Protein AF-A0A1C5UHK0-F1 (afdb_monomer_lite)

Foldseek 3Di:
DVVVVVVVVVVVVVVVVVVVPPDDDDDDDDDDDDDDDDDDDDPVVVVVVVVVVVVVVVVVVVVVVVVVVVVVVVVPVVPDDDDDDDDDDDDDDDDDDDDDDDDDDDDDDDDDDDDDDDDDDDDDDDDDDDDDDDDDDDDDDDDDDDDDDDDDDDDDDDDDDDDDDDDDDDDDDDDDDDDDDDDDDDDDDPPPPPPDPDPPADDWDWFWAWAADPVQWTKTKTKTFWAKDLAGAAAEAEEEELEELAQQQQAALASHPDNQQLHGLLLLLLLQVVLLLVLQVPRPNYDYWYWYKYAFFDAPPDFLPRIDTLDATGRPVVFGQFLDNDDRPPPQDPRPHSSSDHRHHHAQLLSSLQVSLCRCVDPSNDPSHAYAYEYEDAFDFAWYADPVRGIAGLRQFQAGADPVGDGDPRNNRLVSNLVSLLVRERHQEYAYAHRHDDCNGSVQVSQLSSQVNNCVRYPNRDADDSSTHQYYSGSVSSNVVSVVVSCVVSIKFWFFKKWKFAFDPFKAFQFPVRDRDPDFVRFDKDKWKAAQVGHTDDQDPPWDWTADPVRSMTMTTHDGPDTGDHRMMIMMITMMHGDLVQVVVCVVVVNAADDAFDAPNYPQHRHGAAWRTDPPGTWIWIDTRPPDIDIDHHTTYHRHGDPCPDPDPPDDDPDDDDDDDDPPPPDDPSRVVVVVVVVVVVVVVVPDD

Structure (mmCIF, N/CA/C/O backbone):
data_AF-A0A1C5UHK0-F1
#
_entry.id   AF-A0A1C5UHK0-F1
#
loop_
_atom_site.group_PDB
_atom_site.id
_atom_site.type_symbol
_atom_site.label_atom_id
_atom_site.label_alt_id
_atom_site.label_comp_id
_atom_site.label_asym_id
_atom_site.label_entity_id
_atom_site.label_seq_id
_atom_site.pdbx_PDB_ins_code
_atom_site.Cartn_x
_atom_site.Cartn_y
_atom_site.Cartn_z
_atom_site.occupancy
_atom_site.B_iso_or_equiv
_atom_site.auth_seq_id
_atom_site.auth_comp_id
_atom_site.auth_asym_id
_atom_site.auth_atom_id
_atom_site.pdbx_PDB_model_num
ATOM 1 N N . MET A 1 1 ? -43.985 -26.197 63.922 1.00 42.91 1 MET A N 1
ATOM 2 C CA . MET A 1 1 ? -44.359 -26.858 62.643 1.00 42.91 1 MET A CA 1
ATOM 3 C C . MET A 1 1 ? -45.613 -26.293 61.951 1.00 42.91 1 MET A C 1
ATOM 5 O O . MET A 1 1 ? -45.486 -25.949 60.784 1.00 42.91 1 MET A O 1
ATOM 9 N N . ARG A 1 2 ? -46.785 -26.122 62.603 1.00 36.31 2 ARG A N 1
ATOM 10 C CA . ARG A 1 2 ? -48.070 -25.730 61.944 1.00 36.31 2 ARG A CA 1
ATOM 11 C C . ARG A 1 2 ? -48.059 -24.502 60.990 1.00 36.31 2 ARG A C 1
ATOM 13 O O . ARG A 1 2 ? -48.961 -24.403 60.167 1.00 36.31 2 ARG A O 1
ATOM 20 N N . ARG A 1 3 ? -47.064 -23.599 61.039 1.00 36.47 3 ARG A N 1
ATOM 21 C CA . ARG A 1 3 ? -46.906 -22.494 60.060 1.00 36.47 3 ARG A CA 1
ATOM 22 C C . ARG A 1 3 ? -46.324 -22.922 58.696 1.00 36.47 3 ARG A C 1
ATOM 24 O O . ARG A 1 3 ? -46.712 -22.325 57.700 1.00 36.47 3 ARG A O 1
ATOM 31 N N . LYS A 1 4 ? -45.459 -23.950 58.610 1.00 36.97 4 LYS A N 1
ATOM 32 C CA . LYS A 1 4 ? -44.916 -24.424 57.312 1.00 36.97 4 LYS A CA 1
ATOM 33 C C . LYS A 1 4 ? -45.988 -25.150 56.483 1.00 36.97 4 LYS A C 1
ATOM 35 O O . LYS A 1 4 ? -46.150 -24.844 55.309 1.00 36.97 4 LYS A O 1
ATOM 40 N N . ALA A 1 5 ? -46.801 -26.003 57.115 1.00 36.09 5 ALA A N 1
ATOM 41 C CA . ALA A 1 5 ? -47.882 -26.741 56.444 1.00 36.09 5 ALA A CA 1
ATOM 42 C C . ALA A 1 5 ? -48.896 -25.833 55.712 1.00 36.09 5 ALA A C 1
ATOM 44 O O . ALA A 1 5 ? -49.312 -26.154 54.603 1.00 36.09 5 ALA A O 1
ATOM 45 N N . LYS A 1 6 ? -49.247 -24.671 56.289 1.00 37.56 6 LYS A N 1
ATOM 46 C CA . LYS A 1 6 ? -50.154 -23.704 55.642 1.00 37.56 6 LYS A CA 1
ATOM 47 C C . LYS A 1 6 ? -49.559 -23.017 54.404 1.00 37.56 6 LYS A C 1
ATOM 49 O O . LYS A 1 6 ? -50.327 -22.637 53.532 1.00 37.56 6 LYS A O 1
ATOM 54 N N . ARG A 1 7 ? -48.230 -22.866 54.306 1.00 40.41 7 ARG A N 1
ATOM 55 C CA . ARG A 1 7 ? -47.580 -22.311 53.100 1.00 40.41 7 ARG A CA 1
ATOM 56 C C . ARG A 1 7 ? -47.615 -23.309 51.938 1.00 40.41 7 ARG A C 1
ATOM 58 O O . ARG A 1 7 ? -47.953 -22.923 50.830 1.00 40.41 7 ARG A O 1
ATOM 65 N N . ILE A 1 8 ? -47.362 -24.589 52.221 1.00 43.28 8 ILE A N 1
ATOM 66 C CA . ILE A 1 8 ? -47.407 -25.670 51.219 1.00 43.28 8 ILE A CA 1
ATOM 67 C C . ILE A 1 8 ? -48.830 -25.839 50.659 1.00 43.28 8 ILE A C 1
ATOM 69 O O . ILE A 1 8 ? -49.008 -25.912 49.449 1.00 43.28 8 ILE A O 1
ATOM 73 N N . TRP A 1 9 ? -49.853 -25.818 51.523 1.00 36.44 9 TRP A N 1
ATOM 74 C CA . TRP A 1 9 ? -51.256 -25.884 51.087 1.00 36.44 9 TRP A CA 1
ATOM 75 C C . TRP A 1 9 ? -51.710 -24.674 50.259 1.00 36.44 9 TRP A C 1
ATOM 77 O O . TRP A 1 9 ? -52.537 -24.840 49.370 1.00 36.44 9 TRP A O 1
ATOM 87 N N . ALA A 1 10 ? -51.175 -23.475 50.514 1.00 40.75 10 ALA A N 1
ATOM 88 C CA . ALA A 1 10 ? -51.463 -22.306 49.682 1.00 40.75 10 ALA A CA 1
ATOM 89 C C . ALA A 1 10 ? -50.843 -22.441 48.278 1.00 40.75 10 ALA A C 1
ATOM 91 O O . ALA A 1 10 ? -51.527 -22.201 47.289 1.00 40.75 10 ALA A O 1
ATOM 92 N N . PHE A 1 11 ? -49.587 -22.896 48.187 1.00 41.31 11 PHE A N 1
ATOM 93 C CA . PHE A 1 11 ? -48.903 -23.129 46.908 1.00 41.31 11 PHE A CA 1
ATOM 94 C C . PHE A 1 11 ? -49.603 -24.191 46.046 1.00 41.31 11 PHE A C 1
ATOM 96 O O . PHE A 1 11 ? -49.854 -23.957 44.868 1.00 41.31 11 PHE A O 1
ATOM 103 N N . LEU A 1 12 ? -49.984 -25.330 46.638 1.00 37.81 12 LEU A N 1
ATOM 104 C CA . LEU A 1 12 ? -50.701 -26.398 45.928 1.00 37.81 12 LEU A CA 1
ATOM 105 C C . LEU A 1 12 ? -52.057 -25.944 45.367 1.00 37.81 12 LEU A C 1
ATOM 107 O O . LEU A 1 12 ? -52.459 -26.406 44.302 1.00 37.81 12 LEU A O 1
ATOM 111 N N . LEU A 1 13 ? -52.752 -25.033 46.056 1.00 38.62 13 LEU A N 1
ATOM 112 C CA . LEU A 1 13 ? -54.058 -24.537 45.620 1.00 38.62 13 LEU A CA 1
ATOM 113 C C . LEU A 1 13 ? -53.952 -23.515 44.472 1.00 38.62 13 LEU A C 1
ATOM 115 O O . LEU A 1 13 ? -54.846 -23.457 43.635 1.00 38.62 13 LEU A O 1
ATOM 119 N N . VAL A 1 14 ? -52.843 -22.769 44.388 1.00 44.03 14 VAL A N 1
ATOM 120 C CA . VAL A 1 14 ? -52.518 -21.922 43.223 1.00 44.03 14 VAL A CA 1
ATOM 121 C C . VAL A 1 14 ? -52.108 -22.781 42.022 1.00 44.03 14 VAL A C 1
ATOM 123 O O . VAL A 1 14 ? -52.593 -22.551 40.917 1.00 44.03 14 VAL A O 1
ATOM 126 N N . LEU A 1 15 ? -51.292 -23.822 42.231 1.00 37.69 15 LEU A N 1
ATOM 127 C CA . LEU A 1 15 ? -50.874 -24.726 41.152 1.00 37.69 15 LEU A CA 1
ATOM 128 C C . LEU A 1 15 ? -52.067 -25.474 40.522 1.00 37.69 15 LEU A C 1
ATOM 130 O O . LEU A 1 15 ? -52.137 -25.615 39.303 1.00 37.69 15 LEU A O 1
ATOM 134 N N . LEU A 1 16 ? -53.036 -25.899 41.341 1.00 36.06 16 LEU A N 1
ATOM 135 C CA . LEU A 1 16 ? -54.275 -26.536 40.874 1.00 36.06 16 LEU A CA 1
ATOM 136 C C . LEU A 1 16 ? -55.200 -25.591 40.091 1.00 36.06 16 LEU A C 1
ATOM 138 O O . LEU A 1 16 ? -55.935 -26.060 39.226 1.00 36.06 16 LEU A O 1
ATOM 142 N N . LEU A 1 17 ? -55.163 -24.281 40.358 1.00 39.16 17 LEU A N 1
ATOM 143 C CA . LEU A 1 17 ? -55.907 -23.298 39.564 1.00 39.16 17 LEU A CA 1
ATOM 144 C C . LEU A 1 17 ? -55.269 -23.087 38.184 1.00 39.16 17 LEU A C 1
ATOM 146 O O . LEU A 1 17 ? -55.996 -23.013 37.198 1.00 39.16 17 LEU A O 1
ATOM 150 N N . LEU A 1 18 ? -53.934 -23.072 38.092 1.00 37.72 18 LEU A N 1
ATOM 151 C CA . LEU A 1 18 ? -53.217 -22.937 36.816 1.00 37.72 18 LEU A CA 1
ATOM 152 C C . LEU A 1 18 ? -53.471 -24.133 35.881 1.00 37.72 18 LEU A C 1
ATOM 154 O O . LEU A 1 18 ? -53.781 -23.944 34.707 1.00 37.72 18 LEU A O 1
ATOM 158 N N . PHE A 1 19 ? -53.450 -25.361 36.410 1.00 35.53 19 PHE A N 1
ATOM 159 C CA . PHE A 1 19 ? -53.748 -26.569 35.625 1.00 35.53 19 PHE A CA 1
ATOM 160 C C . PHE A 1 19 ? -55.220 -26.713 35.196 1.00 35.53 19 PHE A C 1
ATOM 162 O O . PHE A 1 19 ? -55.519 -27.567 34.366 1.00 35.53 19 PHE A O 1
ATOM 169 N N . SER A 1 20 ? -56.142 -25.889 35.710 1.00 35.31 20 SER A N 1
ATOM 170 C CA . SER A 1 20 ? -57.564 -25.941 35.334 1.00 35.31 20 SER A CA 1
ATOM 171 C C . SER A 1 20 ? -57.942 -25.017 34.165 1.00 35.31 20 SER A C 1
ATOM 173 O O . SER A 1 20 ? -59.111 -24.997 33.781 1.00 35.31 20 SER A O 1
ATOM 175 N N . VAL A 1 21 ? -56.996 -24.243 33.617 1.00 40.81 21 VAL A N 1
ATOM 176 C CA . VAL A 1 21 ? -57.243 -23.285 32.516 1.00 40.81 21 VAL A CA 1
ATOM 177 C C . VAL A 1 21 ? -56.716 -23.800 31.165 1.00 40.81 21 VAL A C 1
ATOM 179 O O . VAL A 1 21 ? -57.204 -23.391 30.116 1.00 40.81 21 VAL A O 1
ATOM 182 N N . ALA A 1 22 ? -55.776 -24.749 31.171 1.00 37.72 22 ALA A N 1
ATOM 183 C CA . ALA A 1 22 ? -55.157 -25.311 29.969 1.00 37.72 22 ALA A CA 1
ATOM 184 C C . ALA A 1 22 ? -55.708 -26.712 29.624 1.00 37.72 22 ALA A C 1
ATOM 186 O O . ALA A 1 22 ? -55.045 -27.723 29.849 1.00 37.72 22 ALA A O 1
ATOM 187 N N . GLY A 1 23 ? -56.922 -26.786 29.062 1.00 31.98 23 GLY A N 1
ATOM 188 C CA . GLY A 1 23 ? -57.458 -28.052 28.540 1.00 31.98 23 GLY A CA 1
ATOM 189 C C . GLY A 1 23 ? -58.923 -28.011 28.098 1.00 31.98 23 GLY A C 1
ATOM 190 O O . GLY A 1 23 ? -59.818 -28.164 28.925 1.00 31.98 23 GLY A O 1
ATOM 191 N N . GLY A 1 24 ? -59.174 -27.875 26.790 1.00 28.56 24 GLY A N 1
ATOM 192 C CA . GLY A 1 24 ? -60.528 -27.963 26.227 1.00 28.56 24 GLY A CA 1
ATOM 193 C C . GLY A 1 24 ? -60.666 -27.392 24.813 1.00 28.56 24 GLY A C 1
ATOM 194 O O . GLY A 1 24 ? -61.156 -26.282 24.647 1.00 28.56 24 GLY A O 1
ATOM 195 N N . SER A 1 25 ? -60.259 -28.146 23.789 1.00 39.28 25 SER A N 1
ATOM 196 C CA . SER A 1 25 ? -60.398 -27.762 22.376 1.00 39.28 25 SER A CA 1
ATOM 197 C C . SER A 1 25 ? -61.618 -28.420 21.712 1.00 39.28 25 SER A C 1
ATOM 199 O O . SER A 1 25 ? -61.659 -29.636 21.539 1.00 39.28 25 SER A O 1
ATOM 201 N N . SER A 1 26 ? -62.620 -27.628 21.306 1.00 30.02 26 SER A N 1
ATOM 202 C CA . SER A 1 26 ? -63.703 -28.047 20.390 1.00 30.02 26 SER A CA 1
ATOM 203 C C . SER A 1 26 ? -64.423 -26.840 19.758 1.00 30.02 26 SER A C 1
ATOM 205 O O . SER A 1 26 ? -65.046 -26.051 20.462 1.00 30.02 26 SER A O 1
ATOM 207 N N . PHE A 1 27 ? -64.402 -26.741 18.427 1.00 28.17 27 PHE A N 1
ATOM 208 C CA . PHE A 1 27 ? -65.433 -26.057 17.615 1.00 28.17 27 PHE A CA 1
ATOM 209 C C . PHE A 1 27 ? -66.719 -26.941 17.583 1.00 28.17 27 PHE A C 1
ATOM 211 O O . PHE A 1 27 ? -66.562 -28.130 17.886 1.00 28.17 27 PHE A O 1
ATOM 218 N N . PRO A 1 28 ? -67.954 -26.471 17.220 1.00 39.53 28 PRO A N 1
ATOM 219 C CA . PRO A 1 28 ? -68.203 -25.602 16.047 1.00 39.53 28 PRO A CA 1
ATOM 220 C C . PRO A 1 28 ? -69.467 -24.668 15.978 1.00 39.53 28 PRO A C 1
ATOM 222 O O . PRO A 1 28 ? -70.507 -24.937 16.564 1.00 39.53 28 PRO A O 1
ATOM 225 N N . VAL A 1 29 ? -69.383 -23.654 15.091 1.00 25.62 29 VAL A N 1
ATOM 226 C CA . VAL A 1 29 ? -70.376 -23.246 14.042 1.00 25.62 29 VAL A CA 1
ATOM 227 C C . VAL A 1 29 ? -71.754 -22.565 14.354 1.00 25.62 29 VAL A C 1
ATOM 229 O O . VAL A 1 29 ? -72.649 -23.155 14.946 1.00 25.62 29 VAL A O 1
ATOM 232 N N . LEU A 1 30 ? -71.933 -21.396 13.692 1.00 24.98 30 LEU A N 1
ATOM 233 C CA . LEU A 1 30 ? -73.134 -20.678 13.154 1.00 24.98 30 LEU A CA 1
ATOM 234 C C . LEU A 1 30 ? -74.066 -19.736 13.975 1.00 24.98 30 LEU A C 1
ATOM 236 O O . LEU A 1 30 ? -74.402 -19.987 15.127 1.00 24.98 30 LEU A O 1
ATOM 240 N N . ALA A 1 31 ? -74.585 -18.748 13.208 1.00 25.97 31 ALA A N 1
ATOM 241 C CA . ALA A 1 31 ? -75.644 -17.724 13.393 1.00 25.97 31 ALA A CA 1
ATOM 242 C C . ALA A 1 31 ? -75.178 -16.341 13.928 1.00 25.97 31 ALA A C 1
ATOM 244 O O . ALA A 1 31 ? -74.695 -16.252 15.050 1.00 25.97 31 ALA A O 1
ATOM 245 N N . GLU A 1 32 ? -75.149 -15.234 13.156 1.00 27.02 32 GLU A N 1
ATOM 246 C CA . GLU A 1 32 ? -76.229 -14.510 12.415 1.00 27.02 32 GLU A CA 1
ATOM 247 C C . GLU A 1 32 ? -77.347 -13.977 13.342 1.00 27.02 32 GLU A C 1
ATOM 249 O O . GLU A 1 32 ? -77.888 -14.749 14.126 1.00 27.02 32 GLU A O 1
ATOM 254 N N . THR A 1 33 ? -77.791 -12.708 13.343 1.00 28.94 33 THR A N 1
ATOM 255 C CA . THR A 1 33 ? -77.477 -11.447 12.607 1.00 28.94 33 THR A CA 1
ATOM 256 C C . THR A 1 33 ? -77.500 -10.268 13.611 1.00 28.94 33 THR A C 1
ATOM 258 O O . THR A 1 33 ? -78.067 -10.429 14.688 1.00 28.94 33 THR A O 1
ATOM 261 N N . GLU A 1 34 ? -77.020 -9.038 13.394 1.00 31.92 34 GLU A N 1
ATOM 262 C CA . GLU A 1 34 ? -76.396 -8.281 12.278 1.00 31.92 34 GLU A CA 1
ATOM 263 C C . GLU A 1 34 ? -75.378 -7.286 12.943 1.00 31.92 34 GLU A C 1
ATOM 265 O O . GLU A 1 34 ? -75.133 -7.414 14.142 1.00 31.92 34 GLU A O 1
ATOM 270 N N . GLY A 1 35 ? -74.704 -6.287 12.353 1.00 30.50 35 GLY A N 1
ATOM 271 C CA . GLY A 1 35 ? -74.821 -5.568 11.073 1.00 30.50 35 GLY A CA 1
ATOM 272 C C . GLY A 1 35 ? -75.024 -4.060 11.318 1.00 30.50 35 GLY A C 1
ATOM 273 O O . GLY A 1 35 ? -75.940 -3.678 12.038 1.00 30.50 35 GLY A O 1
ATOM 274 N N . ALA A 1 36 ? -74.216 -3.120 10.815 1.00 27.66 36 ALA A N 1
ATOM 275 C CA . ALA A 1 36 ? -72.937 -3.191 10.085 1.00 27.66 36 ALA A CA 1
ATOM 276 C C . ALA A 1 36 ? -71.924 -2.207 10.772 1.00 27.66 36 ALA A C 1
ATOM 278 O O . ALA A 1 36 ? -72.065 -1.985 11.970 1.00 27.66 36 ALA A O 1
ATOM 279 N N . LYS A 1 37 ? -70.887 -1.563 10.201 1.00 28.39 37 LYS A N 1
ATOM 280 C CA . LYS A 1 37 ? -70.472 -1.263 8.815 1.00 28.39 37 LYS A CA 1
ATOM 281 C C . LYS A 1 37 ? -68.977 -0.867 8.782 1.00 28.39 37 LYS A C 1
ATOM 283 O O . LYS A 1 37 ? -68.589 0.057 9.492 1.00 28.39 37 LYS A O 1
ATOM 288 N N . SER A 1 38 ? -68.182 -1.462 7.895 1.00 27.44 38 SER A N 1
ATOM 289 C CA . SER A 1 38 ? -66.771 -1.114 7.616 1.00 27.44 38 SER A CA 1
ATOM 290 C C . SER A 1 38 ? -66.388 -1.517 6.176 1.00 27.44 38 SER A C 1
ATOM 292 O O . SER A 1 38 ? -67.232 -2.040 5.447 1.00 27.44 38 SER A O 1
ATOM 294 N N . VAL A 1 39 ? -65.166 -1.196 5.729 1.00 29.81 39 VAL A N 1
ATOM 295 C CA . VAL A 1 39 ? -64.664 -1.433 4.356 1.00 29.81 39 VAL A CA 1
ATOM 296 C C . VAL A 1 39 ? -63.620 -2.558 4.360 1.00 29.81 39 VAL A C 1
ATOM 298 O O . VAL A 1 39 ? -62.901 -2.723 5.339 1.00 29.81 39 VAL A O 1
ATOM 301 N N . SER A 1 40 ? -63.566 -3.336 3.278 1.00 30.58 40 SER A N 1
ATOM 302 C CA . SER A 1 40 ? -62.793 -4.577 3.143 1.00 30.58 40 SER A CA 1
ATOM 303 C C . SER A 1 40 ? -61.349 -4.377 2.665 1.00 30.58 40 SER A C 1
ATOM 305 O O . SER A 1 40 ? -61.149 -3.839 1.576 1.00 30.58 40 SER A O 1
ATOM 307 N N . VAL A 1 41 ? -60.381 -4.930 3.404 1.00 33.72 41 VAL A N 1
ATOM 308 C CA . VAL A 1 41 ? -59.011 -5.236 2.949 1.00 33.72 41 VAL A CA 1
ATOM 309 C C . VAL A 1 41 ? -58.603 -6.563 3.599 1.00 33.72 41 VAL A C 1
ATOM 311 O O . VAL A 1 41 ? -58.190 -6.575 4.749 1.00 33.72 41 VAL A O 1
ATOM 314 N N . GLU A 1 42 ? -58.823 -7.686 2.908 1.00 39.12 42 GLU A N 1
ATOM 315 C CA . GLU A 1 42 ? -58.542 -9.038 3.447 1.00 39.12 42 GLU A CA 1
ATOM 316 C C . GLU A 1 42 ? -58.366 -10.096 2.326 1.00 39.12 42 GLU A C 1
ATOM 318 O O . GLU A 1 42 ? -58.524 -11.294 2.536 1.00 39.12 42 GLU A O 1
ATOM 323 N N . GLY A 1 43 ? -58.104 -9.650 1.086 1.00 35.44 43 GLY A N 1
ATOM 324 C CA . GLY A 1 43 ? -58.101 -10.500 -0.120 1.00 35.44 43 GLY A CA 1
ATOM 325 C C . GLY A 1 43 ? -56.778 -10.566 -0.892 1.00 35.44 43 GLY A C 1
ATOM 326 O O . GLY A 1 43 ? -56.718 -11.253 -1.914 1.00 35.44 43 GLY A O 1
ATOM 327 N N . GLU A 1 44 ? -55.747 -9.850 -0.437 1.00 36.59 44 GLU A N 1
ATOM 328 C CA . GLU A 1 44 ? -54.437 -9.765 -1.103 1.00 36.59 44 GLU A CA 1
ATOM 329 C C . GLU A 1 44 ? -53.356 -10.539 -0.331 1.00 36.59 44 GLU A C 1
ATOM 331 O O . GLU A 1 44 ? -52.688 -11.375 -0.934 1.00 36.59 44 GLU A O 1
ATOM 336 N N . GLU A 1 45 ? -53.268 -10.397 0.999 1.00 42.72 45 GLU A N 1
ATOM 337 C CA . GLU A 1 45 ? -52.290 -11.124 1.836 1.00 42.72 45 GLU A CA 1
ATOM 338 C C . GLU A 1 45 ? -52.360 -12.651 1.653 1.00 42.72 45 GLU A C 1
ATOM 340 O O . GLU A 1 45 ? -51.337 -13.307 1.469 1.00 42.72 45 GLU A O 1
ATOM 345 N N . ALA A 1 46 ? -53.567 -13.225 1.594 1.00 39.62 46 ALA A N 1
ATOM 346 C CA . ALA A 1 46 ? -53.755 -14.662 1.377 1.00 39.62 46 ALA A CA 1
ATOM 347 C C . ALA A 1 46 ? -53.200 -15.163 0.025 1.00 39.62 46 ALA A C 1
ATOM 349 O O . ALA A 1 46 ? -52.838 -16.331 -0.089 1.00 39.62 46 ALA A O 1
ATOM 350 N N . LYS A 1 47 ? -53.108 -14.293 -0.993 1.00 41.22 47 LYS A N 1
ATOM 351 C CA . LYS A 1 47 ? -52.519 -14.621 -2.304 1.00 41.22 47 LYS A CA 1
ATOM 352 C C . LYS A 1 47 ? -51.016 -14.383 -2.361 1.00 41.22 47 LYS A C 1
ATOM 354 O O . LYS A 1 47 ? -50.329 -15.085 -3.096 1.00 41.22 47 LYS A O 1
ATOM 359 N N . GLU A 1 48 ? -50.510 -13.409 -1.612 1.00 48.44 48 GLU A N 1
ATOM 360 C CA . GLU A 1 48 ? -49.069 -13.193 -1.455 1.00 48.44 48 GLU A CA 1
ATOM 361 C C . GLU A 1 48 ? -48.431 -14.382 -0.715 1.00 48.44 48 GLU A C 1
ATOM 363 O O . GLU A 1 48 ? -47.395 -14.877 -1.151 1.00 48.44 48 GLU A O 1
ATOM 368 N N . ILE A 1 49 ? -49.094 -14.920 0.319 1.00 48.94 49 ILE A N 1
ATOM 369 C CA . ILE A 1 49 ? -48.631 -16.107 1.060 1.00 48.94 49 ILE A CA 1
ATOM 370 C C . ILE A 1 49 ? -48.616 -17.361 0.167 1.00 48.94 49 ILE A C 1
ATOM 372 O O . ILE A 1 49 ? -47.572 -17.999 0.056 1.00 48.94 49 ILE A O 1
ATOM 376 N N . GLU A 1 50 ? -49.714 -17.679 -0.539 1.00 46.84 50 GLU A N 1
ATOM 377 C CA . GLU A 1 50 ? -49.771 -18.837 -1.460 1.00 46.84 50 GLU A CA 1
ATOM 378 C C . GLU A 1 50 ? -48.690 -18.755 -2.559 1.00 46.84 50 GLU A C 1
ATOM 380 O O . GLU A 1 50 ? -48.125 -19.764 -2.981 1.00 46.84 50 GLU A O 1
ATOM 385 N N . LYS A 1 51 ? -48.362 -17.539 -3.010 1.00 50.62 51 LYS A N 1
ATOM 386 C CA . LYS A 1 51 ? -47.304 -17.281 -3.993 1.00 50.62 51 LYS A CA 1
ATOM 387 C C . LYS A 1 51 ? -45.900 -17.434 -3.391 1.00 50.62 51 LYS A C 1
ATOM 389 O O . LYS A 1 51 ? -45.038 -18.024 -4.039 1.00 50.62 51 LYS A O 1
ATOM 394 N N . ALA A 1 52 ? -45.676 -16.948 -2.170 1.00 51.97 52 ALA A N 1
ATOM 395 C CA . ALA A 1 52 ? -44.396 -17.053 -1.471 1.00 51.97 52 ALA A CA 1
ATOM 396 C C . ALA A 1 52 ? -44.048 -18.505 -1.100 1.00 51.97 52 ALA A C 1
ATOM 398 O O . ALA A 1 52 ? -42.914 -18.931 -1.315 1.00 51.97 52 ALA A O 1
ATOM 399 N N . GLU A 1 53 ? -45.019 -19.290 -0.614 1.00 54.91 53 GLU A N 1
ATOM 400 C CA . GLU A 1 53 ? -44.818 -20.720 -0.335 1.00 54.91 53 GLU A CA 1
ATOM 401 C C . GLU A 1 53 ? -44.414 -21.484 -1.602 1.00 54.91 53 GLU A C 1
ATOM 403 O O . GLU A 1 53 ? -43.484 -22.288 -1.569 1.00 54.91 53 GLU A O 1
ATOM 408 N N . LYS A 1 54 ? -45.036 -21.163 -2.743 1.00 56.62 54 LYS A N 1
ATOM 409 C CA . LYS A 1 54 ? -44.732 -21.797 -4.030 1.00 56.62 54 LYS A CA 1
ATOM 410 C C . LYS A 1 54 ? -43.331 -21.471 -4.546 1.00 56.62 54 LYS A C 1
ATOM 412 O O . LYS A 1 54 ? -42.614 -22.370 -4.972 1.00 56.62 54 LYS A O 1
ATOM 417 N N . GLN A 1 55 ? -42.900 -20.213 -4.430 1.00 57.50 55 GLN A N 1
ATOM 418 C CA . GLN A 1 55 ? -41.529 -19.814 -4.776 1.00 57.50 55 GLN A CA 1
ATOM 419 C C . GLN A 1 55 ? -40.488 -20.450 -3.836 1.00 57.50 55 GLN A C 1
ATOM 421 O O . GLN A 1 55 ? -39.393 -20.798 -4.274 1.00 57.50 55 GLN A O 1
ATOM 426 N N . ALA A 1 56 ? -40.835 -20.676 -2.564 1.00 54.62 56 ALA A N 1
ATOM 427 C CA . ALA A 1 56 ? -39.995 -21.396 -1.605 1.00 54.62 56 ALA A CA 1
ATOM 428 C C . ALA A 1 56 ? -39.971 -22.928 -1.810 1.00 54.62 56 ALA A C 1
ATOM 430 O O . ALA A 1 56 ? -39.142 -23.607 -1.194 1.00 54.62 56 ALA A O 1
ATOM 431 N N . GLU A 1 57 ? -40.865 -23.481 -2.633 1.00 56.56 57 GLU A N 1
ATOM 432 C CA . GLU A 1 57 ? -40.858 -24.882 -3.071 1.00 56.56 57 GLU A CA 1
ATOM 433 C C . GLU A 1 57 ? -40.071 -25.034 -4.386 1.00 56.56 57 GLU A C 1
ATOM 435 O O . GLU A 1 57 ? -39.148 -25.846 -4.443 1.00 56.56 57 GLU A O 1
ATOM 440 N N . GLU A 1 58 ? -40.306 -24.161 -5.375 1.00 60.38 58 GLU A N 1
ATOM 441 C CA . GLU A 1 58 ? -39.523 -24.084 -6.624 1.00 60.38 58 GLU A CA 1
ATOM 442 C C . GLU A 1 58 ? -38.017 -23.872 -6.351 1.00 60.38 58 GLU A C 1
ATOM 444 O O . GLU A 1 58 ? -37.174 -24.551 -6.941 1.00 60.38 58 GLU A O 1
ATOM 449 N N . ALA A 1 59 ? -37.658 -23.011 -5.390 1.00 57.66 59 ALA A N 1
ATOM 450 C CA . ALA A 1 59 ? -36.264 -22.807 -4.980 1.00 57.66 59 ALA A CA 1
ATOM 451 C C . ALA A 1 59 ? -35.605 -24.072 -4.388 1.00 57.66 59 ALA A C 1
ATOM 453 O O . ALA A 1 59 ? -34.406 -24.283 -4.570 1.00 57.66 59 ALA A O 1
ATOM 454 N N . LYS A 1 60 ? -36.374 -24.939 -3.713 1.00 58.34 60 LYS A N 1
ATOM 455 C CA . LYS A 1 60 ? -35.866 -26.199 -3.135 1.00 58.34 60 LYS A CA 1
ATOM 456 C C . LYS A 1 60 ? -35.734 -27.309 -4.169 1.00 58.34 60 LYS A C 1
ATOM 458 O O . LYS A 1 60 ? -34.898 -28.190 -3.990 1.00 58.34 60 LYS A O 1
ATOM 463 N N . GLU A 1 61 ? -36.524 -27.286 -5.242 1.00 61.81 61 GLU A N 1
ATOM 464 C CA . GLU A 1 61 ? -36.276 -28.166 -6.389 1.00 61.81 61 GLU A CA 1
ATOM 465 C C . GLU A 1 61 ? -35.032 -27.716 -7.171 1.00 61.81 61 GLU A C 1
ATOM 467 O O . GLU A 1 61 ? -34.219 -28.566 -7.532 1.00 61.81 61 GLU A O 1
ATOM 472 N N . ALA A 1 62 ? -34.806 -26.406 -7.328 1.00 60.88 62 ALA A N 1
ATOM 473 C CA . ALA A 1 62 ? -33.588 -25.870 -7.946 1.00 60.88 62 ALA A CA 1
ATOM 474 C C . ALA A 1 62 ? -32.309 -26.227 -7.157 1.00 60.88 62 ALA A C 1
ATOM 476 O O . ALA A 1 62 ? -31.382 -26.801 -7.726 1.00 60.88 62 ALA A O 1
ATOM 477 N N . GLU A 1 63 ? -32.284 -25.994 -5.837 1.00 58.50 63 GLU A N 1
ATOM 478 C CA . GLU A 1 63 ? -31.156 -26.363 -4.956 1.00 58.50 63 GLU A CA 1
ATOM 479 C C . GLU A 1 63 ? -30.854 -27.877 -4.987 1.00 58.50 63 GLU A C 1
ATOM 481 O O . GLU A 1 63 ? -29.728 -28.320 -4.756 1.00 58.50 63 GLU A O 1
ATOM 486 N N . LYS A 1 64 ? -31.872 -28.696 -5.273 1.00 58.50 64 LYS A N 1
ATOM 487 C CA . LYS A 1 64 ? -31.760 -30.153 -5.365 1.00 58.50 64 LYS A CA 1
ATOM 488 C C . LYS A 1 64 ? -31.282 -30.628 -6.741 1.00 58.50 64 LYS A C 1
ATOM 490 O O . LYS A 1 64 ? -30.586 -31.638 -6.798 1.00 58.50 64 LYS A O 1
ATOM 495 N N . ALA A 1 65 ? -31.616 -29.908 -7.813 1.00 53.34 65 ALA A N 1
ATOM 496 C CA . ALA A 1 65 ? -31.070 -30.139 -9.149 1.00 53.34 65 ALA A CA 1
ATOM 497 C C . ALA A 1 65 ? -29.575 -29.782 -9.205 1.00 53.34 65 ALA A C 1
ATOM 499 O O . ALA A 1 65 ? -28.770 -30.614 -9.608 1.00 53.34 65 ALA A O 1
ATOM 500 N N . GLU A 1 66 ? -29.180 -28.620 -8.671 1.00 58.56 66 GLU A N 1
ATOM 501 C CA . GLU A 1 66 ? -27.770 -28.191 -8.623 1.00 58.56 66 GLU A CA 1
ATOM 502 C C . GLU A 1 66 ? -26.883 -29.181 -7.838 1.00 58.56 66 GLU A C 1
ATOM 504 O O . GLU A 1 66 ? -25.720 -29.412 -8.170 1.00 58.56 66 GLU A O 1
ATOM 509 N N . LYS A 1 67 ? -27.449 -29.825 -6.808 1.00 54.84 67 LYS A N 1
ATOM 510 C CA . LYS A 1 67 ? -26.789 -30.893 -6.037 1.00 54.84 67 LYS A CA 1
ATOM 511 C C . LYS A 1 67 ? -26.789 -32.259 -6.726 1.00 54.84 67 LYS A C 1
ATOM 513 O O . LYS A 1 67 ? -26.048 -33.126 -6.276 1.00 54.84 67 LYS A O 1
ATOM 518 N N . GLN A 1 68 ? -27.585 -32.468 -7.775 1.00 48.16 68 GLN A N 1
ATOM 519 C CA . GLN A 1 68 ? -27.470 -33.645 -8.640 1.00 48.16 68 GLN A CA 1
ATOM 520 C C . GLN A 1 68 ? -26.423 -33.430 -9.732 1.00 48.16 68 GLN A C 1
ATOM 522 O O . GLN A 1 68 ? -25.553 -34.283 -9.868 1.00 48.16 68 GLN A O 1
ATOM 527 N N . ASP A 1 69 ? -26.439 -32.290 -10.430 1.00 48.72 69 ASP A N 1
ATOM 528 C CA . ASP A 1 69 ? -25.453 -31.984 -11.480 1.00 48.72 69 ASP A CA 1
ATOM 529 C C . ASP A 1 69 ? -24.018 -32.067 -10.924 1.00 48.72 69 ASP A C 1
ATOM 531 O O . ASP A 1 69 ? -23.164 -32.757 -11.480 1.00 48.72 69 ASP A O 1
ATOM 535 N N . ARG A 1 70 ? -23.783 -31.496 -9.732 1.00 49.25 70 ARG A N 1
ATOM 536 C CA . ARG A 1 70 ? -22.479 -31.560 -9.050 1.00 49.25 70 ARG A CA 1
ATOM 537 C C . ARG A 1 70 ? -22.057 -32.983 -8.637 1.00 49.25 70 ARG A C 1
ATOM 539 O O . ARG A 1 70 ? -20.868 -33.243 -8.506 1.00 49.25 70 ARG A O 1
ATOM 546 N N . GLN A 1 71 ? -23.002 -33.914 -8.461 1.00 44.72 71 GLN A N 1
ATOM 547 C CA . GLN A 1 71 ? -22.697 -35.337 -8.238 1.00 44.72 71 GLN A CA 1
ATOM 548 C C . GLN A 1 71 ? -22.486 -36.129 -9.538 1.00 44.72 71 GLN A C 1
ATOM 550 O O . GLN A 1 71 ? -21.968 -37.244 -9.473 1.00 44.72 71 GLN A O 1
ATOM 555 N N . GLU A 1 72 ? -22.873 -35.601 -10.701 1.00 43.91 72 GLU A N 1
ATOM 556 C CA . GLU A 1 72 ? -22.546 -36.198 -12.003 1.00 43.91 72 GLU A CA 1
ATOM 557 C C . GLU A 1 72 ? -21.187 -35.698 -12.528 1.00 43.91 72 GLU A C 1
ATOM 559 O O . GLU A 1 72 ? -20.462 -36.486 -13.135 1.00 43.91 72 GLU A O 1
ATOM 564 N N . GLU A 1 73 ? -20.772 -34.464 -12.204 1.00 46.31 73 GLU A N 1
ATOM 565 C CA . GLU A 1 73 ? -19.402 -33.971 -12.451 1.00 46.31 73 GLU A CA 1
ATOM 566 C C . GLU A 1 73 ? -18.349 -34.741 -11.626 1.00 46.31 73 GLU A C 1
ATOM 568 O O . GLU A 1 73 ? -17.400 -35.281 -12.201 1.00 46.31 73 GLU A O 1
ATOM 573 N N . GLU A 1 74 ? -18.558 -34.916 -10.311 1.00 45.53 74 GLU A N 1
ATOM 574 C CA . GLU A 1 74 ? -17.673 -35.717 -9.432 1.00 45.53 74 GLU A CA 1
ATOM 575 C C . GLU A 1 74 ? -17.557 -37.204 -9.849 1.00 45.53 74 GLU A C 1
ATOM 577 O O . GLU A 1 74 ? -16.675 -37.914 -9.369 1.00 45.53 74 GLU A O 1
ATOM 582 N N . GLN A 1 75 ? -18.418 -37.696 -10.752 1.00 41.47 75 GLN A N 1
ATOM 583 C CA . GLN A 1 75 ? -18.364 -39.061 -11.296 1.00 41.47 75 GLN A CA 1
ATOM 584 C C . GLN A 1 75 ? -17.706 -39.169 -12.684 1.00 41.47 75 GLN A C 1
ATOM 586 O O . GLN A 1 75 ? -17.603 -40.283 -13.200 1.00 41.47 75 GLN A O 1
ATOM 591 N N . GLN A 1 76 ? -17.242 -38.068 -13.291 1.00 43.00 76 GLN A N 1
ATOM 592 C CA . GLN A 1 76 ? -16.504 -38.111 -14.567 1.00 43.00 76 GLN A CA 1
ATOM 593 C C . GLN A 1 76 ? -14.979 -37.992 -14.403 1.00 43.00 76 GLN A C 1
ATOM 595 O O . GLN A 1 76 ? -14.248 -38.605 -15.184 1.00 43.00 76 GLN A O 1
ATOM 600 N N . GLU A 1 77 ? -14.479 -37.298 -13.373 1.00 39.59 77 GLU A N 1
ATOM 601 C CA . GLU A 1 77 ? -13.025 -37.169 -13.144 1.00 39.59 77 GLU A CA 1
ATOM 602 C C . GLU A 1 77 ? -12.345 -38.485 -12.704 1.00 39.59 77 GLU A C 1
ATOM 604 O O . GLU A 1 77 ? -11.172 -38.704 -13.007 1.00 39.59 77 GLU A O 1
ATOM 609 N N . ASP A 1 78 ? -13.069 -39.416 -12.070 1.00 35.81 78 ASP A N 1
ATOM 610 C CA . ASP A 1 78 ? -12.508 -40.671 -11.524 1.00 35.81 78 ASP A CA 1
ATOM 611 C C . ASP A 1 78 ? -12.332 -41.794 -12.583 1.00 35.81 78 ASP A C 1
ATOM 613 O O . ASP A 1 78 ? -12.264 -42.982 -12.262 1.00 35.81 78 ASP A O 1
ATOM 617 N N . THR A 1 79 ? -12.267 -41.434 -13.876 1.00 35.03 79 THR A N 1
ATOM 618 C CA . THR A 1 79 ? -12.133 -42.387 -15.003 1.00 35.03 79 THR A CA 1
ATOM 619 C C . THR A 1 79 ? -10.981 -42.138 -15.988 1.00 35.03 79 THR A C 1
ATOM 621 O O . THR A 1 79 ? -10.970 -42.749 -17.057 1.00 35.03 79 THR A O 1
ATOM 624 N N . GLU A 1 80 ? -9.947 -41.360 -15.635 1.00 35.16 80 GLU A N 1
ATOM 625 C CA . GLU A 1 80 ? -8.718 -41.290 -16.456 1.00 35.16 80 GLU A CA 1
ATOM 626 C C . GLU A 1 80 ? -7.394 -41.347 -15.657 1.00 35.16 80 GLU A C 1
ATOM 628 O O . GLU A 1 80 ? -6.575 -40.431 -15.671 1.00 35.16 80 GLU A O 1
ATOM 633 N N . GLN A 1 81 ? -7.134 -42.489 -15.000 1.00 32.88 81 GLN A N 1
ATOM 634 C CA . GLN A 1 81 ? -5.786 -42.872 -14.542 1.00 32.88 81 GLN A CA 1
ATOM 635 C C . GLN A 1 81 ? -5.385 -44.277 -15.022 1.00 32.88 81 GLN A C 1
ATOM 637 O O . GLN A 1 81 ? -5.873 -45.288 -14.516 1.00 32.88 81 GLN A O 1
ATOM 642 N N . VAL A 1 82 ? -4.431 -44.346 -15.959 1.00 29.83 82 VAL A N 1
ATOM 643 C CA . VAL A 1 82 ? -3.692 -45.570 -16.321 1.00 29.83 82 VAL A CA 1
ATOM 644 C C . VAL A 1 82 ? -2.219 -45.212 -16.555 1.00 29.83 82 VAL A C 1
ATOM 646 O O . VAL A 1 82 ? -1.908 -44.358 -17.380 1.00 29.83 82 VAL A O 1
ATOM 649 N N . GLU A 1 83 ? -1.306 -45.863 -15.829 1.00 32.66 83 GLU A N 1
ATOM 650 C CA . GLU A 1 83 ? 0.146 -45.636 -15.934 1.00 32.66 83 GLU A CA 1
ATOM 651 C C . GLU A 1 83 ? 0.798 -46.299 -17.177 1.00 32.66 83 GLU A C 1
ATOM 653 O O . GLU A 1 83 ? 0.220 -47.206 -17.784 1.00 32.66 83 GLU A O 1
ATOM 658 N N . PRO A 1 84 ? 2.010 -45.861 -17.589 1.00 41.19 84 PRO A N 1
ATOM 659 C CA . PRO A 1 84 ? 2.589 -46.204 -18.890 1.00 41.19 84 PRO A CA 1
ATOM 660 C C . PRO A 1 84 ? 3.230 -47.604 -18.975 1.00 41.19 84 PRO A C 1
ATOM 662 O O . PRO A 1 84 ? 3.878 -48.084 -18.046 1.00 41.19 84 PRO A O 1
ATOM 665 N N . GLY A 1 85 ? 3.148 -48.217 -20.163 1.00 28.30 85 GLY A N 1
ATOM 666 C CA . GLY A 1 85 ? 3.786 -49.496 -20.514 1.00 28.30 85 GLY A CA 1
ATOM 667 C C . GLY A 1 85 ? 4.490 -49.455 -21.879 1.00 28.30 85 GLY A C 1
ATOM 668 O O . GLY A 1 85 ? 4.116 -48.685 -22.759 1.00 28.30 85 GLY A O 1
ATOM 669 N N . GLN A 1 86 ? 5.547 -50.257 -22.055 1.00 30.16 86 GLN A N 1
ATOM 670 C CA . GLN A 1 86 ? 6.483 -50.148 -23.188 1.00 30.16 86 GLN A CA 1
ATOM 671 C C . GLN A 1 86 ? 6.195 -51.094 -24.380 1.00 30.16 86 GLN A C 1
ATOM 673 O O . GLN A 1 86 ? 5.616 -52.164 -24.220 1.00 30.16 86 GLN A O 1
ATOM 678 N N . THR A 1 87 ? 6.848 -50.777 -25.511 1.00 28.81 87 THR A N 1
ATOM 679 C CA . THR A 1 87 ? 7.230 -51.640 -26.662 1.00 28.81 87 THR A CA 1
ATOM 680 C C . THR A 1 87 ? 6.207 -51.920 -27.774 1.00 28.81 87 THR A C 1
ATOM 682 O O . THR A 1 87 ? 5.055 -52.249 -27.524 1.00 28.81 87 THR A O 1
ATOM 685 N N . GLY A 1 88 ? 6.696 -51.863 -29.024 1.00 28.19 88 GLY A N 1
ATOM 686 C CA . GLY A 1 88 ? 6.002 -52.304 -30.242 1.00 28.19 88 GLY A CA 1
ATOM 687 C C . GLY A 1 88 ? 6.541 -51.632 -31.517 1.00 28.19 88 GLY A C 1
ATOM 688 O O . GLY A 1 88 ? 6.457 -50.417 -31.647 1.00 28.19 88 GLY A O 1
ATOM 689 N N . HIS A 1 89 ? 7.100 -52.409 -32.452 1.00 29.19 89 HIS A N 1
ATOM 690 C CA . HIS A 1 89 ? 7.164 -52.031 -33.875 1.00 29.19 89 HIS A CA 1
ATOM 691 C C . HIS A 1 89 ? 5.810 -52.364 -34.530 1.00 29.19 89 HIS A C 1
ATOM 693 O O . HIS A 1 89 ? 5.210 -53.361 -34.130 1.00 29.19 89 HIS A O 1
ATOM 699 N N . ASP A 1 90 ? 5.387 -51.629 -35.565 1.00 28.52 90 ASP A N 1
ATOM 700 C CA . ASP A 1 90 ? 5.502 -52.142 -36.947 1.00 28.52 90 ASP A CA 1
ATOM 701 C C . ASP A 1 90 ? 5.397 -51.019 -38.006 1.00 28.52 90 ASP A C 1
ATOM 703 O O . ASP A 1 90 ? 5.192 -49.852 -37.668 1.00 28.52 90 ASP A O 1
ATOM 707 N N . GLU A 1 91 ? 5.620 -51.377 -39.272 1.00 31.81 91 GLU A N 1
ATOM 708 C CA . GLU A 1 91 ? 5.718 -50.501 -40.451 1.00 31.81 91 GLU A CA 1
ATOM 709 C C . GLU A 1 91 ? 4.350 -50.132 -41.085 1.00 31.81 91 GLU A C 1
ATOM 711 O O . GLU A 1 91 ? 3.330 -50.772 -40.828 1.00 31.81 91 GLU A O 1
ATOM 716 N N . GLY A 1 92 ? 4.322 -49.118 -41.968 1.00 27.55 92 GLY A N 1
ATOM 717 C CA . GLY A 1 92 ? 3.130 -48.770 -42.763 1.00 27.55 92 GLY A CA 1
ATOM 718 C C . GLY A 1 92 ? 3.260 -47.501 -43.622 1.00 27.55 92 GLY A C 1
ATOM 719 O O . GLY A 1 92 ? 3.007 -46.399 -43.142 1.00 27.55 92 GLY A O 1
ATOM 720 N N . GLU A 1 93 ? 3.624 -47.651 -44.901 1.00 29.66 93 GLU A N 1
ATOM 721 C CA . GLU A 1 93 ? 3.568 -46.583 -45.919 1.00 29.66 93 GLU A CA 1
ATOM 722 C C . GLU A 1 93 ? 2.182 -46.489 -46.597 1.00 29.66 93 GLU A C 1
ATOM 724 O O . GLU A 1 93 ? 1.501 -47.503 -46.711 1.00 29.66 93 GLU A O 1
ATOM 729 N N . GLU A 1 94 ? 1.812 -45.287 -47.073 1.00 30.38 94 GLU A N 1
ATOM 730 C CA . GLU A 1 94 ? 1.119 -44.931 -48.348 1.00 30.38 94 GLU A CA 1
ATOM 731 C C . GLU A 1 94 ? 0.499 -43.511 -48.186 1.00 30.38 94 GLU A C 1
ATOM 733 O O . GLU A 1 94 ? -0.354 -43.300 -47.332 1.00 30.38 94 GLU A O 1
ATOM 738 N N . THR A 1 95 ? 1.023 -42.410 -48.753 1.00 28.84 95 THR A N 1
ATOM 739 C CA . THR A 1 95 ? 1.128 -41.939 -50.164 1.00 28.84 95 THR A CA 1
ATOM 740 C C . THR A 1 95 ? -0.166 -41.395 -50.802 1.00 28.84 95 THR A C 1
ATOM 742 O O . THR A 1 95 ? -1.155 -42.110 -50.906 1.00 28.84 95 THR A O 1
ATOM 745 N N . GLY A 1 96 ? -0.102 -40.166 -51.344 1.00 28.22 96 GLY A N 1
ATOM 746 C CA . GLY A 1 96 ? -1.172 -39.469 -52.098 1.00 28.22 96 GLY A CA 1
ATOM 747 C C . GLY A 1 96 ? -1.487 -38.090 -51.484 1.00 28.22 96 GLY A C 1
ATOM 748 O O . GLY A 1 96 ? -1.784 -38.036 -50.300 1.00 28.22 96 GLY A O 1
ATOM 749 N N . ALA A 1 97 ? -1.345 -36.912 -52.115 1.00 30.06 97 ALA A N 1
ATOM 750 C CA . ALA A 1 97 ? -1.521 -36.467 -53.514 1.00 30.06 97 ALA A CA 1
ATOM 751 C C . ALA A 1 97 ? -3.001 -36.492 -53.980 1.00 30.06 97 ALA A C 1
ATOM 753 O O . ALA A 1 97 ? -3.674 -37.494 -53.777 1.00 30.06 97 ALA A O 1
ATOM 754 N N . GLU A 1 98 ? -3.568 -35.456 -54.620 1.00 29.66 98 GLU A N 1
ATOM 755 C CA . GLU A 1 98 ? -3.014 -34.159 -55.065 1.00 29.66 98 GLU A CA 1
ATOM 756 C C . GLU A 1 98 ? -4.137 -33.134 -55.400 1.00 29.66 98 GLU A C 1
ATOM 758 O O . GLU A 1 98 ? -5.270 -33.548 -55.600 1.00 29.66 98 GLU A O 1
ATOM 763 N N . GLN A 1 99 ? -3.775 -31.843 -55.546 1.00 30.12 99 GLN A N 1
ATOM 764 C CA . GLN A 1 99 ? -4.403 -30.771 -56.372 1.00 30.12 99 GLN A CA 1
ATOM 765 C C . GLN A 1 99 ? -5.927 -30.466 -56.318 1.00 30.12 99 GLN A C 1
ATOM 767 O O . GLN A 1 99 ? -6.775 -31.348 -56.360 1.00 30.12 99 GLN A O 1
ATOM 772 N N . GLY A 1 100 ? -6.289 -29.179 -56.482 1.00 26.78 100 GLY A N 1
ATOM 773 C CA . GLY A 1 100 ? -7.560 -28.838 -57.154 1.00 26.78 100 GLY A CA 1
ATOM 774 C C . GLY A 1 100 ? -8.159 -27.449 -56.905 1.00 26.78 100 GLY A C 1
ATOM 775 O O . GLY A 1 100 ? -8.810 -27.228 -55.896 1.00 26.78 100 GLY A O 1
ATOM 776 N N . MET A 1 101 ? -7.997 -26.560 -57.888 1.00 29.53 101 MET A N 1
ATOM 777 C CA . MET A 1 101 ? -8.730 -25.298 -58.145 1.00 29.53 101 MET A CA 1
ATOM 778 C C . MET A 1 101 ? -10.266 -25.409 -57.925 1.00 29.53 101 MET A C 1
ATOM 780 O O . MET A 1 101 ? -10.827 -26.495 -58.011 1.00 29.53 101 MET A O 1
ATOM 784 N N . ASP A 1 102 ? -11.026 -24.331 -57.682 1.00 30.02 102 ASP A N 1
ATOM 785 C CA . ASP A 1 102 ? -11.166 -23.194 -58.613 1.00 30.02 102 ASP A CA 1
ATOM 786 C C . ASP A 1 102 ? -11.825 -21.937 -57.994 1.00 30.02 102 ASP A C 1
ATOM 788 O O . ASP A 1 102 ? -12.368 -21.980 -56.891 1.00 30.02 102 ASP A O 1
ATOM 792 N N . ALA A 1 103 ? -11.809 -20.813 -58.721 1.00 36.66 103 ALA A N 1
ATOM 793 C CA . ALA A 1 103 ? -12.325 -19.515 -58.265 1.00 36.66 103 ALA A CA 1
ATOM 794 C C . ALA A 1 103 ? -13.527 -19.006 -59.085 1.00 36.66 103 ALA A C 1
ATOM 796 O O . ALA A 1 103 ? -13.565 -19.158 -60.308 1.00 36.66 103 ALA A O 1
ATOM 797 N N . LYS A 1 104 ? -14.475 -18.297 -58.441 1.00 30.88 104 LYS A N 1
ATOM 798 C CA . LYS A 1 104 ? -15.419 -17.408 -59.149 1.00 30.88 104 LYS A CA 1
ATOM 799 C C . LYS A 1 104 ? -16.103 -16.356 -58.269 1.00 30.88 104 LYS A C 1
ATOM 801 O O . LYS A 1 104 ? -16.754 -16.686 -57.287 1.00 30.88 104 LYS A O 1
ATOM 806 N N . ASN A 1 105 ? -16.008 -15.102 -58.710 1.00 33.53 105 ASN A N 1
ATOM 807 C CA . ASN A 1 105 ? -16.908 -13.994 -58.361 1.00 33.53 105 ASN A CA 1
ATOM 808 C C . ASN A 1 105 ? -18.100 -13.995 -59.362 1.00 33.53 105 ASN A C 1
ATOM 810 O O . ASN A 1 105 ? -17.960 -14.614 -60.427 1.00 33.53 105 ASN A O 1
ATOM 814 N N . PRO A 1 106 ? -19.253 -13.347 -59.082 1.00 49.03 106 PRO A N 1
ATOM 815 C CA . PRO A 1 106 ? -19.370 -11.932 -59.472 1.00 49.03 106 PRO A CA 1
ATOM 816 C C . PRO A 1 106 ? -20.248 -11.028 -58.568 1.00 49.03 106 PRO A C 1
ATOM 818 O O . PRO A 1 106 ? -21.402 -11.330 -58.287 1.00 49.03 106 PRO A O 1
ATOM 821 N N . GLN A 1 107 ? -19.691 -9.863 -58.227 1.00 31.88 107 GLN A N 1
ATOM 822 C CA . GLN A 1 107 ? -20.236 -8.505 -58.430 1.00 31.88 107 GLN A CA 1
ATOM 823 C C . GLN A 1 107 ? -21.748 -8.325 -58.721 1.00 31.88 107 GLN A C 1
ATOM 825 O O . GLN A 1 107 ? -22.231 -8.752 -59.769 1.00 31.88 107 GLN A O 1
ATOM 830 N N . GLU A 1 108 ? -22.393 -7.471 -57.916 1.00 32.78 108 GLU A N 1
ATOM 831 C CA . GLU A 1 108 ? -23.440 -6.517 -58.343 1.00 32.78 108 GLU A CA 1
ATOM 832 C C . GLU A 1 108 ? -23.011 -5.082 -57.936 1.00 32.78 108 GLU A C 1
ATOM 834 O O . GLU A 1 108 ? -22.038 -4.926 -57.191 1.00 32.78 108 GLU A O 1
ATOM 839 N N . ASP A 1 109 ? -23.637 -4.044 -58.508 1.00 34.44 109 ASP A N 1
ATOM 840 C CA . ASP A 1 109 ? -23.117 -2.661 -58.568 1.00 34.44 109 ASP A CA 1
ATOM 841 C C . ASP A 1 109 ? -24.258 -1.624 -58.702 1.00 34.44 109 ASP A C 1
ATOM 843 O O . ASP A 1 109 ? -24.919 -1.562 -59.739 1.00 34.44 109 ASP A O 1
ATOM 847 N N . ASP A 1 110 ? -24.464 -0.798 -57.666 1.00 32.69 110 ASP A N 1
ATOM 848 C CA . ASP A 1 110 ? -25.527 0.219 -57.573 1.00 32.69 110 ASP A CA 1
ATOM 849 C C . ASP A 1 110 ? -24.986 1.539 -56.978 1.00 32.69 110 ASP A C 1
ATOM 851 O O . ASP A 1 110 ? -25.095 1.814 -55.780 1.00 32.69 110 ASP A O 1
ATOM 855 N N . GLY A 1 111 ? -24.373 2.379 -57.816 1.00 29.34 111 GLY A N 1
ATOM 856 C CA . GLY A 1 111 ? -23.870 3.701 -57.417 1.00 29.34 111 GLY A CA 1
ATOM 857 C C . GLY A 1 111 ? -24.893 4.844 -57.529 1.00 29.34 111 GLY A C 1
ATOM 858 O O . GLY A 1 111 ? -25.864 4.776 -58.280 1.00 29.34 111 GLY A O 1
ATOM 859 N N . ASN A 1 112 ? -24.621 5.966 -56.852 1.00 30.09 112 ASN A N 1
ATOM 860 C CA . ASN A 1 112 ? -25.175 7.283 -57.199 1.00 30.09 112 ASN A CA 1
ATOM 861 C C . ASN A 1 112 ? -24.180 8.400 -56.820 1.00 30.09 112 ASN A C 1
ATOM 863 O O . ASN A 1 112 ? -23.381 8.210 -55.904 1.00 30.09 112 ASN A O 1
ATOM 867 N N . ALA A 1 113 ? -24.188 9.543 -57.519 1.00 32.47 113 ALA A N 1
ATOM 868 C CA . ALA A 1 113 ? -23.079 10.503 -57.456 1.00 32.47 113 ALA A CA 1
ATOM 869 C C . ALA A 1 113 ? -23.454 11.987 -57.655 1.00 32.47 113 ALA A C 1
ATOM 871 O O . ALA A 1 113 ? -24.136 12.325 -58.621 1.00 32.47 113 ALA A O 1
ATOM 872 N N . SER A 1 114 ? -22.799 12.854 -56.858 1.00 34.91 114 SER A N 1
ATOM 873 C CA . SER A 1 114 ? -22.434 14.254 -57.190 1.00 34.91 114 SER A CA 1
ATOM 874 C C . SER A 1 114 ? -23.584 15.284 -57.373 1.00 34.91 114 SER A C 1
ATOM 876 O O . SER A 1 114 ? -24.749 14.884 -57.321 1.00 34.91 114 SER A O 1
ATOM 878 N N . PRO A 1 115 ? -23.320 16.603 -57.595 1.00 55.94 115 PRO A N 1
ATOM 879 C CA . PRO A 1 115 ? -22.034 17.331 -57.683 1.00 55.94 115 PRO A CA 1
ATOM 880 C C . PRO A 1 115 ? -21.954 18.649 -56.842 1.00 55.94 115 PRO A C 1
ATOM 882 O O . PRO A 1 115 ? -22.755 18.868 -55.937 1.00 55.94 115 PRO A O 1
ATOM 885 N N . ASP A 1 116 ? -20.997 19.510 -57.231 1.00 30.64 116 ASP A N 1
ATOM 886 C CA . ASP A 1 116 ? -20.746 20.938 -56.924 1.00 30.64 116 ASP A CA 1
ATOM 887 C C . ASP A 1 116 ? -20.150 21.260 -55.531 1.00 30.64 116 ASP A C 1
ATOM 889 O O . ASP A 1 116 ? -20.724 20.939 -54.496 1.00 30.64 116 ASP A O 1
ATOM 893 N N . GLU A 1 117 ? -18.913 21.766 -55.383 1.00 32.78 117 GLU A N 1
ATOM 894 C CA . GLU A 1 117 ? -18.195 22.928 -55.980 1.00 32.78 117 GLU A CA 1
ATOM 895 C C . GLU A 1 117 ? -18.595 24.307 -55.407 1.00 32.78 117 GLU A C 1
ATOM 897 O O . GLU A 1 117 ? -19.725 24.752 -55.580 1.00 32.78 117 GLU A O 1
ATOM 902 N N . ASN A 1 118 ? -17.630 25.045 -54.817 1.00 30.66 118 ASN A N 1
ATOM 903 C CA . ASN A 1 118 ? -17.011 26.205 -55.495 1.00 30.66 118 ASN A CA 1
ATOM 904 C C . ASN A 1 118 ? -15.719 26.735 -54.795 1.00 30.66 118 ASN A C 1
ATOM 906 O O . ASN A 1 118 ? -15.487 26.522 -53.610 1.00 30.66 118 ASN A O 1
ATOM 910 N N . THR A 1 119 ? -14.901 27.449 -55.573 1.00 31.67 119 THR A N 1
ATOM 911 C CA . THR A 1 119 ? -13.537 27.999 -55.374 1.00 31.67 119 THR A CA 1
ATOM 912 C C . THR A 1 119 ? -13.271 29.024 -54.250 1.00 31.67 119 THR A C 1
ATOM 914 O O . THR A 1 119 ? -14.145 29.830 -53.935 1.00 31.67 119 THR A O 1
ATOM 917 N N . GLY A 1 120 ? -11.983 29.182 -53.878 1.00 27.44 120 GLY A N 1
ATOM 918 C CA . GLY A 1 120 ? -11.357 30.498 -53.589 1.00 27.44 120 GLY A CA 1
ATOM 919 C C . GLY A 1 120 ? -10.096 30.447 -52.690 1.00 27.44 120 GLY A C 1
ATOM 920 O O . GLY A 1 120 ? -10.234 30.198 -51.502 1.00 27.44 120 GLY A O 1
ATOM 921 N N . ASN A 1 121 ? -8.853 30.506 -53.207 1.00 32.84 121 ASN A N 1
ATOM 922 C CA . ASN A 1 121 ? -8.021 31.712 -53.485 1.00 32.84 121 ASN A CA 1
ATOM 923 C C . ASN A 1 121 ? -7.696 32.596 -52.244 1.00 32.84 121 ASN A C 1
ATOM 925 O O . ASN A 1 121 ? -8.621 33.004 -51.554 1.00 32.84 121 ASN A O 1
ATOM 929 N N . THR A 1 122 ? -6.451 33.026 -51.941 1.00 31.56 122 THR A N 1
ATOM 930 C CA . THR A 1 122 ? -5.117 32.874 -52.600 1.00 31.56 122 THR A CA 1
ATOM 931 C C . THR A 1 122 ? -3.965 33.291 -51.639 1.00 31.56 122 THR A C 1
ATOM 933 O O . THR A 1 122 ? -4.265 33.997 -50.686 1.00 31.56 122 THR A O 1
ATOM 936 N N . GLU A 1 123 ? -2.707 32.884 -51.926 1.00 31.41 123 GLU A N 1
ATOM 937 C CA . GLU A 1 123 ? -1.392 33.624 -51.890 1.00 31.41 123 GLU A CA 1
ATOM 938 C C . GLU A 1 123 ? -1.137 34.812 -50.910 1.00 31.41 123 GLU A C 1
ATOM 940 O O . GLU A 1 123 ? -2.051 35.559 -50.589 1.00 31.41 123 GLU A O 1
ATOM 945 N N . ASN A 1 124 ? 0.077 35.207 -50.470 1.00 30.00 124 ASN A N 1
ATOM 946 C CA . ASN A 1 124 ? 1.521 34.840 -50.585 1.00 30.00 124 ASN A CA 1
ATOM 947 C C . ASN A 1 124 ? 2.256 35.587 -49.417 1.00 30.00 124 ASN A C 1
ATOM 949 O O . ASN A 1 124 ? 1.606 36.390 -48.748 1.00 30.00 124 ASN A O 1
ATOM 953 N N . GLY A 1 125 ? 3.551 35.482 -49.068 1.00 28.06 125 GLY A N 1
ATOM 954 C CA . GLY A 1 125 ? 4.772 34.777 -49.527 1.00 28.06 125 GLY A CA 1
ATOM 955 C C . GLY A 1 125 ? 5.817 34.811 -48.367 1.00 28.06 125 GLY A C 1
ATOM 956 O O . GLY A 1 125 ? 5.494 35.316 -47.295 1.00 28.06 125 GLY A O 1
ATOM 957 N N . GLU A 1 126 ? 6.977 34.138 -48.403 1.00 32.69 126 GLU A N 1
ATOM 958 C CA . GLU A 1 126 ? 8.273 34.588 -48.990 1.00 32.69 126 GLU A CA 1
ATOM 959 C C . GLU A 1 126 ? 8.794 35.955 -48.444 1.00 32.69 126 GLU A C 1
ATOM 961 O O . GLU A 1 126 ? 8.024 36.907 -48.370 1.00 32.69 126 GLU A O 1
ATOM 966 N N . ASP A 1 127 ? 10.066 36.166 -48.048 1.00 29.28 127 ASP A N 1
ATOM 967 C CA . ASP A 1 127 ? 11.311 35.378 -48.223 1.00 29.28 127 ASP A CA 1
ATOM 968 C C . ASP A 1 127 ? 12.405 35.663 -47.130 1.00 29.28 127 ASP A C 1
ATOM 970 O O . ASP A 1 127 ? 12.167 36.423 -46.195 1.00 29.28 127 ASP A O 1
ATOM 974 N N . ARG A 1 128 ? 13.589 35.031 -47.289 1.00 31.91 128 ARG A N 1
ATOM 975 C CA . ARG A 1 128 ? 14.976 35.199 -46.735 1.00 31.91 128 ARG A CA 1
ATOM 976 C C . ARG A 1 128 ? 15.407 36.600 -46.183 1.00 31.91 128 ARG A C 1
ATOM 978 O O . ARG A 1 128 ? 14.754 37.600 -46.442 1.00 31.91 128 ARG A O 1
ATOM 985 N N . THR A 1 129 ? 16.535 36.808 -45.465 1.00 30.02 129 THR A N 1
ATOM 986 C CA . THR A 1 129 ? 17.878 36.149 -45.485 1.00 30.02 129 THR A CA 1
ATOM 987 C C . THR A 1 129 ? 18.740 36.469 -44.229 1.00 30.02 129 THR A C 1
ATOM 989 O O . THR A 1 129 ? 18.449 37.424 -43.522 1.00 30.02 129 THR A O 1
ATOM 992 N N . GLU A 1 130 ? 19.809 35.680 -44.023 1.00 35.41 130 GLU A N 1
ATOM 993 C CA . GLU A 1 130 ? 21.158 35.962 -43.441 1.00 35.41 130 GLU A CA 1
ATOM 994 C C . GLU A 1 130 ? 21.484 37.312 -42.737 1.00 35.41 130 GLU A C 1
ATOM 996 O O . GLU A 1 130 ? 21.327 38.369 -43.337 1.00 35.41 130 GLU A O 1
ATOM 1001 N N . GLU A 1 131 ? 22.112 37.267 -41.541 1.00 30.25 131 GLU A N 1
ATOM 1002 C CA . GLU A 1 131 ? 23.550 37.608 -41.320 1.00 30.25 131 GLU A CA 1
ATOM 1003 C C . GLU A 1 131 ? 24.018 37.448 -39.839 1.00 30.25 131 GLU A C 1
ATOM 1005 O O . GLU A 1 131 ? 23.324 37.808 -38.891 1.00 30.25 131 GLU A O 1
ATOM 1010 N N . GLU A 1 132 ? 25.246 36.949 -39.652 1.00 32.78 132 GLU A N 1
ATOM 1011 C CA . GLU A 1 132 ? 26.138 37.181 -38.487 1.00 32.78 132 GLU A CA 1
ATOM 1012 C C . GLU A 1 132 ? 27.127 38.325 -38.872 1.00 32.78 132 GLU A C 1
ATOM 1014 O O . GLU A 1 132 ? 27.267 38.521 -40.082 1.00 32.78 132 GLU A O 1
ATOM 1019 N N . PRO A 1 133 ? 27.882 39.041 -37.979 1.00 46.28 133 PRO A N 1
ATOM 1020 C CA . PRO A 1 133 ? 28.442 38.554 -36.696 1.00 46.28 133 PRO A CA 1
ATOM 1021 C C . PRO A 1 133 ? 28.688 39.582 -35.528 1.00 46.28 133 PRO A C 1
ATOM 1023 O O . PRO A 1 133 ? 28.991 40.745 -35.763 1.00 46.28 133 PRO A O 1
ATOM 1026 N N . LYS A 1 134 ? 28.816 39.072 -34.281 1.00 27.70 134 LYS A N 1
ATOM 1027 C CA . LYS A 1 134 ? 29.872 39.404 -33.259 1.00 27.70 134 LYS A CA 1
ATOM 1028 C C . LYS A 1 134 ? 30.046 40.855 -32.698 1.00 27.70 134 LYS A C 1
ATOM 1030 O O . LYS A 1 134 ? 29.695 41.840 -33.320 1.00 27.70 134 LYS A O 1
ATOM 1035 N N . VAL A 1 135 ? 30.772 40.944 -31.559 1.00 27.45 135 VAL A N 1
ATOM 1036 C CA . VAL A 1 135 ? 31.563 42.094 -31.000 1.00 27.45 135 VAL A CA 1
ATOM 1037 C C . VAL A 1 135 ? 31.056 42.759 -29.685 1.00 27.45 135 VAL A C 1
ATOM 1039 O O . VAL A 1 135 ? 30.248 43.675 -29.696 1.00 27.45 135 VAL A O 1
ATOM 1042 N N . THR A 1 136 ? 31.677 42.318 -28.573 1.00 27.56 136 THR A N 1
ATOM 1043 C CA . THR A 1 136 ? 32.097 43.042 -27.334 1.00 27.56 136 THR A CA 1
ATOM 1044 C C . THR A 1 136 ? 31.101 43.757 -26.390 1.00 27.56 136 THR A C 1
ATOM 1046 O O . THR A 1 136 ? 30.606 44.840 -26.684 1.00 27.56 136 THR A O 1
ATOM 1049 N N . ASP A 1 137 ? 31.027 43.209 -25.167 1.00 32.06 137 ASP A N 1
ATOM 1050 C CA . ASP A 1 137 ? 31.042 43.870 -23.830 1.00 32.06 137 ASP A CA 1
ATOM 1051 C C . ASP A 1 137 ? 32.059 45.059 -23.769 1.00 32.06 137 ASP A C 1
ATOM 1053 O O . ASP A 1 137 ? 33.024 44.985 -24.539 1.00 32.06 137 ASP A O 1
ATOM 1057 N N . PRO A 1 138 ? 31.986 46.101 -22.889 1.00 49.06 138 PRO A N 1
ATOM 1058 C CA . PRO A 1 138 ? 31.622 45.966 -21.466 1.00 49.06 138 PRO A CA 1
ATOM 1059 C C . PRO A 1 138 ? 31.018 47.210 -20.745 1.00 49.06 138 PRO A C 1
ATOM 1061 O O . PRO A 1 138 ? 30.717 48.226 -21.367 1.00 49.06 138 PRO A O 1
ATOM 1064 N N . GLU A 1 139 ? 30.973 47.137 -19.400 1.00 28.67 139 GLU A N 1
ATOM 1065 C CA . GLU A 1 139 ? 30.946 48.264 -18.429 1.00 28.67 139 GLU A CA 1
ATOM 1066 C C . GLU A 1 139 ? 29.620 49.082 -18.308 1.00 28.67 139 GLU A C 1
ATOM 1068 O O . GLU A 1 139 ? 28.860 49.212 -19.258 1.00 28.67 139 GLU A O 1
ATOM 1073 N N . GLN A 1 140 ? 29.229 49.676 -17.162 1.00 30.80 140 GLN A N 1
ATOM 1074 C CA . GLN A 1 140 ? 29.805 49.728 -15.801 1.00 30.80 140 GLN A CA 1
ATOM 1075 C C . GLN A 1 140 ? 28.748 50.139 -14.731 1.00 30.80 140 GLN A C 1
ATOM 1077 O O . GLN A 1 140 ? 27.618 50.478 -15.064 1.00 30.80 140 GLN A O 1
ATOM 1082 N N . GLN A 1 141 ? 29.202 50.231 -13.469 1.00 28.50 141 GLN A N 1
ATOM 1083 C CA . GLN A 1 141 ? 28.579 50.828 -12.265 1.00 28.50 141 GLN A CA 1
ATOM 1084 C C . GLN A 1 141 ? 27.389 50.075 -11.629 1.00 28.50 141 GLN A C 1
ATOM 1086 O O . GLN A 1 141 ? 26.361 49.888 -12.263 1.00 28.50 141 GLN A O 1
ATOM 1091 N N . SER A 1 142 ? 27.423 49.553 -10.390 1.00 29.73 142 SER A N 1
ATOM 1092 C CA . SER A 1 142 ? 28.160 49.814 -9.122 1.00 29.73 142 SER A CA 1
ATOM 1093 C C . SER A 1 142 ? 27.565 50.870 -8.180 1.00 29.73 142 SER A C 1
ATOM 1095 O O . SER A 1 142 ? 27.597 52.062 -8.482 1.00 29.73 142 SER A O 1
ATOM 1097 N N . THR A 1 143 ? 27.247 50.441 -6.954 1.00 27.52 143 THR A N 1
ATOM 1098 C CA . THR A 1 143 ? 27.616 51.167 -5.724 1.00 27.52 143 THR A CA 1
ATOM 1099 C C . THR A 1 143 ? 28.016 50.162 -4.644 1.00 27.52 143 THR A C 1
ATOM 1101 O O . THR A 1 143 ? 27.178 49.375 -4.205 1.00 27.52 143 THR A O 1
ATOM 1104 N N . ASP A 1 144 ? 29.272 50.207 -4.203 1.00 31.20 144 ASP A N 1
ATOM 1105 C CA . ASP A 1 144 ? 29.760 49.530 -2.993 1.00 31.20 144 ASP A CA 1
ATOM 1106 C C . ASP A 1 144 ? 29.033 50.070 -1.741 1.00 31.20 144 ASP A C 1
ATOM 1108 O O . ASP A 1 144 ? 28.482 51.172 -1.746 1.00 31.20 144 ASP A O 1
ATOM 1112 N N . SER A 1 145 ? 29.007 49.396 -0.590 1.00 34.19 145 SER A N 1
ATOM 1113 C CA . SER A 1 145 ? 30.153 49.211 0.326 1.00 34.19 145 SER A CA 1
ATOM 1114 C C . SER A 1 145 ? 29.599 48.726 1.685 1.00 34.19 145 SER A C 1
ATOM 1116 O O . SER A 1 145 ? 28.413 48.921 1.946 1.00 34.19 145 SER A O 1
ATOM 1118 N N . ALA A 1 146 ? 30.326 48.123 2.633 1.00 31.39 146 ALA A N 1
ATOM 1119 C CA . ALA A 1 146 ? 31.686 47.566 2.727 1.00 31.39 146 ALA A CA 1
ATOM 1120 C C . ALA A 1 146 ? 31.598 46.358 3.709 1.00 31.39 146 ALA A C 1
ATOM 1122 O O . ALA A 1 146 ? 30.703 46.338 4.552 1.00 31.39 146 ALA A O 1
ATOM 1123 N N . ALA A 1 147 ? 32.348 45.256 3.569 1.00 30.55 147 ALA A N 1
ATOM 1124 C CA . ALA A 1 147 ? 33.782 45.093 3.885 1.00 30.55 147 ALA A CA 1
ATOM 1125 C C . ALA A 1 147 ? 34.139 45.430 5.363 1.00 30.55 147 ALA A C 1
ATOM 1127 O O . ALA A 1 147 ? 33.647 46.411 5.909 1.00 30.55 147 ALA A O 1
ATOM 1128 N N . GLU A 1 148 ? 34.994 44.685 6.080 1.00 31.22 148 GLU A N 1
ATOM 1129 C CA . GLU A 1 148 ? 35.810 43.506 5.716 1.00 31.22 148 GLU A CA 1
ATOM 1130 C C . GLU A 1 148 ? 36.301 42.781 6.996 1.00 31.22 148 GLU A C 1
ATOM 1132 O O . GLU A 1 148 ? 36.510 43.426 8.023 1.00 31.22 148 GLU A O 1
ATOM 1137 N N . SER A 1 149 ? 36.460 41.450 7.011 1.00 29.30 149 SER A N 1
ATOM 1138 C CA . SER A 1 149 ? 37.757 40.715 7.061 1.00 29.30 149 SER A CA 1
ATOM 1139 C C . SER A 1 149 ? 37.720 39.654 8.189 1.00 29.30 149 SER A C 1
ATOM 1141 O O . SER A 1 149 ? 36.972 39.827 9.146 1.00 29.30 149 SER A O 1
ATOM 1143 N N . GLY A 1 150 ? 38.452 38.533 8.160 1.00 28.14 150 GLY A N 1
ATOM 1144 C CA . GLY A 1 150 ? 39.259 37.944 7.085 1.00 28.14 150 GLY A CA 1
ATOM 1145 C C . GLY A 1 150 ? 39.905 36.600 7.499 1.00 28.14 150 GLY A C 1
ATOM 1146 O O . GLY A 1 150 ? 40.121 36.368 8.684 1.00 28.14 150 GLY A O 1
ATOM 1147 N N . ALA A 1 151 ? 40.143 35.743 6.497 1.00 32.44 151 ALA A N 1
ATOM 1148 C CA . ALA A 1 151 ? 41.266 34.809 6.246 1.00 32.44 151 ALA A CA 1
ATOM 1149 C C . ALA A 1 151 ? 42.311 34.504 7.372 1.00 32.44 151 ALA A C 1
ATOM 1151 O O . ALA A 1 151 ? 42.695 35.392 8.124 1.00 32.44 151 ALA A O 1
ATOM 1152 N N . ASP A 1 152 ? 42.931 33.314 7.479 1.00 31.00 152 ASP A N 1
ATOM 1153 C CA . ASP A 1 152 ? 42.891 32.092 6.642 1.00 31.00 152 ASP A CA 1
ATOM 1154 C C . ASP A 1 152 ? 43.472 30.855 7.383 1.00 31.00 152 ASP A C 1
ATOM 1156 O O . ASP A 1 152 ? 44.079 31.012 8.437 1.00 31.00 152 ASP A O 1
ATOM 1160 N N . ALA A 1 153 ? 43.354 29.675 6.752 1.00 31.16 153 ALA A N 1
ATOM 1161 C CA . ALA A 1 153 ? 44.258 28.506 6.725 1.00 31.16 153 ALA A CA 1
ATOM 1162 C C . ALA A 1 153 ? 44.913 27.914 8.007 1.00 31.16 153 ALA A C 1
ATOM 1164 O O . ALA A 1 153 ? 45.346 28.580 8.941 1.00 31.16 153 ALA A O 1
ATOM 1165 N N . ALA A 1 154 ? 45.092 26.586 7.993 1.00 31.36 154 ALA A N 1
ATOM 1166 C CA . ALA A 1 154 ? 45.669 25.796 9.088 1.00 31.36 154 ALA A CA 1
ATOM 1167 C C . ALA A 1 154 ? 47.126 25.350 8.844 1.00 31.36 154 ALA A C 1
ATOM 1169 O O . ALA A 1 154 ? 47.526 25.143 7.699 1.00 31.36 154 ALA A O 1
ATOM 1170 N N . ASN A 1 155 ? 47.867 25.042 9.923 1.00 30.08 155 ASN A N 1
ATOM 1171 C CA . ASN A 1 155 ? 48.716 23.839 9.981 1.00 30.08 155 ASN A CA 1
ATOM 1172 C C . ASN A 1 155 ? 49.002 23.380 11.436 1.00 30.08 155 ASN A C 1
ATOM 1174 O O . ASN A 1 155 ? 48.670 24.072 12.395 1.00 30.08 155 ASN A O 1
ATOM 1178 N N . ALA A 1 156 ? 49.574 22.182 11.579 1.00 30.42 156 ALA A N 1
ATOM 1179 C CA . ALA A 1 156 ? 49.757 21.416 12.813 1.00 30.42 156 ALA A CA 1
ATOM 1180 C C . ALA A 1 156 ? 50.814 21.948 13.808 1.00 30.42 156 ALA A C 1
ATOM 1182 O O . ALA A 1 156 ? 51.804 22.539 13.394 1.00 30.42 156 ALA A O 1
ATOM 1183 N N . GLU A 1 157 ? 50.675 21.581 15.095 1.00 27.78 157 GLU A N 1
ATOM 1184 C CA . GLU A 1 157 ? 51.602 20.639 15.768 1.00 27.78 157 GLU A CA 1
ATOM 1185 C C . GLU A 1 157 ? 51.076 20.135 17.143 1.00 27.78 157 GLU A C 1
ATOM 1187 O O . GLU A 1 157 ? 50.041 20.568 17.645 1.00 27.78 157 GLU A O 1
ATOM 1192 N N . LYS A 1 158 ? 51.777 19.153 17.730 1.00 31.25 158 LYS A N 1
ATOM 1193 C CA . LYS A 1 158 ? 51.567 18.492 19.048 1.00 31.25 158 LYS A CA 1
ATOM 1194 C C . LYS A 1 158 ? 52.933 18.537 19.799 1.00 31.25 158 LYS A C 1
ATOM 1196 O O . LYS A 1 158 ? 53.923 18.757 19.106 1.00 31.25 158 LYS A O 1
ATOM 1201 N N . PRO A 1 159 ? 53.094 18.201 21.108 1.00 50.78 159 PRO A N 1
ATOM 1202 C CA . PRO A 1 159 ? 52.102 17.857 22.143 1.00 50.78 159 PRO A CA 1
ATOM 1203 C C . PRO A 1 159 ? 52.383 18.387 23.596 1.00 50.78 159 PRO A C 1
ATOM 1205 O O . PRO A 1 159 ? 53.499 18.755 23.936 1.00 50.78 159 PRO A O 1
ATOM 1208 N N . ALA A 1 160 ? 51.403 18.168 24.492 1.00 27.58 160 ALA A N 1
ATOM 1209 C CA . ALA A 1 160 ? 51.544 17.744 25.911 1.00 27.58 160 ALA A CA 1
ATOM 1210 C C . ALA A 1 160 ? 52.063 18.682 27.043 1.00 27.58 160 ALA A C 1
ATOM 1212 O O . ALA A 1 160 ? 52.893 19.557 26.836 1.00 27.58 160 ALA A O 1
ATOM 1213 N N . LYS A 1 161 ? 51.666 18.287 28.280 1.00 28.55 161 LYS A N 1
ATOM 1214 C CA . LYS A 1 161 ? 52.245 18.579 29.623 1.00 28.55 161 LYS A CA 1
ATOM 1215 C C . LYS A 1 161 ? 51.984 19.981 30.234 1.00 28.55 161 LYS A C 1
ATOM 1217 O O . LYS A 1 161 ? 51.953 20.958 29.503 1.00 28.55 161 LYS A O 1
ATOM 1222 N N . ASN A 1 162 ? 51.806 20.147 31.559 1.00 27.20 162 ASN A N 1
ATOM 1223 C CA . ASN A 1 162 ? 51.684 19.191 32.691 1.00 27.20 162 ASN A CA 1
ATOM 1224 C C . ASN A 1 162 ? 51.045 19.867 33.943 1.00 27.20 162 ASN A C 1
ATOM 1226 O O . ASN A 1 162 ? 50.843 21.074 33.900 1.00 27.20 162 ASN A O 1
ATOM 1230 N N . GLU A 1 163 ? 50.901 19.112 35.056 1.00 30.03 163 GLU A N 1
ATOM 1231 C CA . GLU A 1 163 ? 50.898 19.588 36.478 1.00 30.03 163 GLU A CA 1
ATOM 1232 C C . GLU A 1 163 ? 49.693 20.455 36.953 1.00 30.03 163 GLU A C 1
ATOM 1234 O O . GLU A 1 163 ? 49.092 21.172 36.163 1.00 30.03 163 GLU A O 1
ATOM 1239 N N . THR A 1 164 ? 49.220 20.440 38.215 1.00 26.33 164 THR A N 1
ATOM 1240 C CA . THR A 1 164 ? 49.479 19.654 39.460 1.00 26.33 164 THR A CA 1
ATOM 1241 C C . THR A 1 164 ? 48.163 19.651 40.307 1.00 26.33 164 THR A C 1
ATOM 1243 O O . THR A 1 164 ? 47.354 20.552 40.126 1.00 26.33 164 THR A O 1
ATOM 1246 N N . GLU A 1 165 ? 47.764 18.590 41.042 1.00 31.58 165 GLU A N 1
ATOM 1247 C CA . GLU A 1 165 ? 48.047 18.296 42.488 1.00 31.58 165 GLU A CA 1
ATOM 1248 C C . GLU A 1 165 ? 47.248 19.225 43.480 1.00 31.58 165 GLU A C 1
ATOM 1250 O O . GLU A 1 165 ? 46.782 20.272 43.050 1.00 31.58 165 GLU A O 1
ATOM 1255 N N . THR A 1 166 ? 46.914 18.957 44.764 1.00 28.48 166 THR A N 1
ATOM 1256 C CA . THR A 1 166 ? 47.418 18.028 45.811 1.00 28.48 166 THR A CA 1
ATOM 1257 C C . THR A 1 166 ? 46.387 17.832 46.976 1.00 28.48 166 THR A C 1
ATOM 1259 O O . THR A 1 166 ? 45.837 18.822 47.442 1.00 28.48 166 THR A O 1
ATOM 1262 N N . GLU A 1 167 ? 46.228 16.603 47.525 1.00 33.12 167 GLU A N 1
ATOM 1263 C CA . GLU A 1 167 ? 45.850 16.257 48.946 1.00 33.12 167 GLU A CA 1
ATOM 1264 C C . GLU A 1 167 ? 44.459 16.656 49.579 1.00 33.12 167 GLU A C 1
ATOM 1266 O O . GLU A 1 167 ? 43.747 17.483 49.028 1.00 33.12 167 GLU A O 1
ATOM 1271 N N . LYS A 1 168 ? 43.942 16.103 50.719 1.00 31.28 168 LYS A N 1
ATOM 1272 C CA . LYS A 1 168 ? 44.401 15.058 51.694 1.00 31.28 168 LYS A CA 1
ATOM 1273 C C . LYS A 1 168 ? 43.276 14.325 52.499 1.00 31.28 168 LYS A C 1
ATOM 1275 O O . LYS A 1 168 ? 42.229 14.906 52.738 1.00 31.28 168 LYS A O 1
ATOM 1280 N N . GLN A 1 169 ? 43.602 13.093 52.953 1.00 32.62 169 GLN A N 1
ATOM 1281 C CA . GLN A 1 169 ? 43.271 12.288 54.185 1.00 32.62 169 GLN A CA 1
ATOM 1282 C C . GLN A 1 169 ? 42.198 12.775 55.206 1.00 32.62 169 GLN A C 1
ATOM 1284 O O . GLN A 1 169 ? 42.034 13.971 55.391 1.00 32.62 169 GLN A O 1
ATOM 1289 N N . THR A 1 170 ? 41.478 11.930 55.976 1.00 24.58 170 THR A N 1
ATOM 1290 C CA . THR A 1 170 ? 41.848 10.773 56.865 1.00 24.58 170 THR A CA 1
ATOM 1291 C C . THR A 1 170 ? 40.767 9.649 56.843 1.00 24.58 170 THR A C 1
ATOM 1293 O O . THR A 1 170 ? 39.716 9.875 56.258 1.00 24.58 170 THR A O 1
ATOM 1296 N N . GLY A 1 171 ? 40.881 8.403 57.352 1.00 28.64 171 GLY A N 1
ATOM 1297 C CA . GLY A 1 171 ? 41.620 7.763 58.477 1.00 28.64 171 GLY A CA 1
ATOM 1298 C C . GLY A 1 171 ? 40.626 7.462 59.630 1.00 28.64 171 GLY A C 1
ATOM 1299 O O . GLY A 1 171 ? 39.827 8.348 59.919 1.00 28.64 171 GLY A O 1
ATOM 1300 N N . GLU A 1 172 ? 40.532 6.309 60.322 1.00 31.41 172 GLU A N 1
ATOM 1301 C CA . GLU A 1 172 ? 41.363 5.087 60.567 1.00 31.41 172 GLU A CA 1
ATOM 1302 C C . GLU A 1 172 ? 40.370 3.925 61.012 1.00 31.41 172 GLU A C 1
ATOM 1304 O O . GLU A 1 172 ? 39.171 4.193 60.971 1.00 31.41 172 GLU A O 1
ATOM 1309 N N . VAL A 1 173 ? 40.588 2.639 61.398 1.00 29.42 173 VAL A N 1
ATOM 1310 C CA . VAL A 1 173 ? 41.662 1.800 62.021 1.00 29.42 173 VAL A CA 1
ATOM 1311 C C . VAL A 1 173 ? 41.542 0.282 61.591 1.00 29.42 173 VAL A C 1
ATOM 1313 O O . VAL A 1 173 ? 41.216 0.017 60.439 1.00 29.42 173 VAL A O 1
ATOM 1316 N N . LEU A 1 174 ? 41.826 -0.703 62.479 1.00 28.33 174 LEU A N 1
ATOM 1317 C CA . LEU A 1 174 ? 41.944 -2.194 62.357 1.00 28.33 174 LEU A CA 1
ATOM 1318 C C . LEU A 1 174 ? 41.554 -2.863 63.724 1.00 28.33 174 LEU A C 1
ATOM 1320 O O . LEU A 1 174 ? 41.168 -2.070 64.594 1.00 28.33 174 LEU A O 1
ATOM 1324 N N . PRO A 1 175 ? 41.660 -4.198 64.033 1.00 46.41 175 PRO A N 1
ATOM 1325 C CA . PRO A 1 175 ? 42.240 -5.402 63.361 1.00 46.41 175 PRO A CA 1
ATOM 1326 C C . PRO A 1 175 ? 41.173 -6.548 63.173 1.00 46.41 175 PRO A C 1
ATOM 1328 O O . PRO A 1 175 ? 40.028 -6.173 62.941 1.00 46.41 175 PRO A O 1
ATOM 1331 N N . GLU A 1 176 ? 41.332 -7.897 63.149 1.00 29.42 176 GLU A N 1
ATOM 1332 C CA . GLU A 1 176 ? 42.344 -8.940 63.527 1.00 29.42 176 GLU A CA 1
ATOM 1333 C C . GLU A 1 176 ? 42.476 -10.078 62.451 1.00 29.42 176 GLU A C 1
ATOM 1335 O O . GLU A 1 176 ? 42.390 -9.769 61.264 1.00 29.42 176 GLU A O 1
ATOM 1340 N N . GLU A 1 177 ? 42.772 -11.351 62.805 1.00 29.53 177 GLU A N 1
ATOM 1341 C CA . GLU A 1 177 ? 43.425 -12.358 61.917 1.00 29.53 177 GLU A CA 1
ATOM 1342 C C . GLU A 1 177 ? 42.784 -13.780 61.794 1.00 29.53 177 GLU A C 1
ATOM 1344 O O . GLU A 1 177 ? 41.970 -14.200 62.610 1.00 29.53 177 GLU A O 1
ATOM 1349 N N . GLU A 1 178 ? 43.248 -14.512 60.761 1.00 29.62 178 GLU A N 1
ATOM 1350 C CA . GLU A 1 178 ? 43.285 -15.979 60.498 1.00 29.62 178 GLU A CA 1
ATOM 1351 C C . GLU A 1 178 ? 42.037 -16.898 60.615 1.00 29.62 178 GLU A C 1
ATOM 1353 O O . GLU A 1 178 ? 41.621 -17.330 61.688 1.00 29.62 178 GLU A O 1
ATOM 1358 N N . SER A 1 179 ? 41.605 -17.447 59.466 1.00 28.89 179 SER A N 1
ATOM 1359 C CA . SER A 1 179 ? 41.703 -18.903 59.169 1.00 28.89 179 SER A CA 1
ATOM 1360 C C . SER A 1 179 ? 41.344 -19.232 57.703 1.00 28.89 179 SER A C 1
ATOM 1362 O O . SER A 1 179 ? 40.595 -18.503 57.058 1.00 28.89 179 SER A O 1
ATOM 1364 N N . VAL A 1 180 ? 41.939 -20.302 57.148 1.00 29.91 180 VAL A N 1
ATOM 1365 C CA . VAL A 1 180 ? 41.901 -20.696 55.716 1.00 29.91 180 VAL A CA 1
ATOM 1366 C C . VAL A 1 180 ? 42.164 -22.216 55.601 1.00 29.91 180 VAL A C 1
ATOM 1368 O O . VAL A 1 180 ? 42.986 -22.698 56.385 1.00 29.91 180 VAL A O 1
ATOM 1371 N N . PRO A 1 181 ? 41.643 -22.978 54.609 1.00 39.25 181 PRO A N 1
ATOM 1372 C CA . PRO A 1 181 ? 40.430 -22.820 53.789 1.00 39.25 181 PRO A CA 1
ATOM 1373 C C . PRO A 1 181 ? 39.422 -23.986 53.973 1.00 39.25 181 PRO A C 1
ATOM 1375 O O . PRO A 1 181 ? 39.770 -25.044 54.493 1.00 39.25 181 PRO A O 1
ATOM 1378 N N . GLU A 1 182 ? 38.222 -23.862 53.399 1.00 29.55 182 GLU A N 1
ATOM 1379 C CA . GLU A 1 182 ? 37.458 -25.020 52.898 1.00 29.55 182 GLU A CA 1
ATOM 1380 C C . GLU A 1 182 ? 36.816 -24.658 51.542 1.00 29.55 182 GLU A C 1
ATOM 1382 O O . GLU A 1 182 ? 36.552 -23.485 51.266 1.00 29.55 182 GLU A O 1
ATOM 1387 N N . GLU A 1 183 ? 36.675 -25.635 50.644 1.00 31.33 183 GLU A N 1
ATOM 1388 C CA . GLU A 1 183 ? 36.428 -25.412 49.212 1.00 31.33 183 GLU A CA 1
ATOM 1389 C C . GLU A 1 183 ? 34.930 -25.235 48.909 1.00 31.33 183 GLU A C 1
ATOM 1391 O O . GLU A 1 183 ? 34.183 -26.202 48.755 1.00 31.33 183 GLU A O 1
ATOM 1396 N N . ILE A 1 184 ? 34.475 -23.980 48.835 1.00 29.08 184 ILE A N 1
ATOM 1397 C CA . ILE A 1 184 ? 33.085 -23.648 48.497 1.00 29.08 184 ILE A CA 1
ATOM 1398 C C . ILE A 1 184 ? 32.901 -23.700 46.975 1.00 29.08 184 ILE A C 1
ATOM 1400 O O . ILE A 1 184 ? 33.497 -22.915 46.237 1.00 29.08 184 ILE A O 1
ATOM 1404 N N . LEU A 1 185 ? 32.044 -24.618 46.522 1.00 29.84 185 LEU A N 1
ATOM 1405 C CA . LEU A 1 185 ? 31.618 -24.735 45.125 1.00 29.84 185 LEU A CA 1
ATOM 1406 C C . LEU A 1 185 ? 31.002 -23.409 44.632 1.00 29.84 185 LEU A C 1
ATOM 1408 O O . LEU A 1 185 ? 30.263 -22.774 45.391 1.00 29.84 185 LEU A O 1
ATOM 1412 N N . PRO A 1 186 ? 31.253 -22.984 43.378 1.00 30.05 186 PRO A N 1
ATOM 1413 C CA . PRO A 1 186 ? 30.619 -21.789 42.834 1.00 30.05 186 PRO A CA 1
ATOM 1414 C C . PRO A 1 186 ? 29.098 -21.963 42.837 1.00 30.05 186 PRO A C 1
ATOM 1416 O O . PRO A 1 186 ? 28.589 -23.005 42.423 1.00 30.05 186 PRO A O 1
ATOM 1419 N N . ALA A 1 187 ? 28.381 -20.941 43.309 1.00 27.94 187 ALA A N 1
ATOM 1420 C CA . ALA A 1 187 ? 26.925 -20.936 43.280 1.00 27.94 187 ALA A CA 1
ATOM 1421 C C . ALA A 1 187 ? 26.425 -21.089 41.836 1.00 27.94 187 ALA A C 1
ATOM 1423 O O . ALA A 1 187 ? 26.967 -20.467 40.919 1.00 27.94 187 ALA A O 1
ATOM 1424 N N . GLU A 1 188 ? 25.393 -21.911 41.648 1.00 30.97 188 GLU A N 1
ATOM 1425 C CA . GLU A 1 188 ? 24.754 -22.087 40.346 1.00 30.97 188 GLU A CA 1
ATOM 1426 C C . GLU A 1 188 ? 24.261 -20.721 39.835 1.00 30.97 188 GLU A C 1
ATOM 1428 O O . GLU A 1 188 ? 23.677 -19.953 40.611 1.00 30.97 188 GLU A O 1
ATOM 1433 N N . PRO A 1 189 ? 24.512 -20.368 38.560 1.00 27.14 189 PRO A N 1
ATOM 1434 C CA . PRO A 1 189 ? 24.030 -19.109 38.023 1.00 27.14 189 PRO A CA 1
ATOM 1435 C C . PRO A 1 189 ? 22.502 -19.114 38.052 1.00 27.14 189 PRO A C 1
ATOM 1437 O O . PRO A 1 189 ? 21.871 -20.046 37.552 1.00 27.14 189 PRO A O 1
ATOM 1440 N N . VAL A 1 190 ? 21.905 -18.053 38.600 1.00 27.23 190 VAL A N 1
ATOM 1441 C CA . VAL A 1 190 ? 20.472 -17.796 38.430 1.00 27.23 190 VAL A CA 1
ATOM 1442 C C . VAL A 1 190 ? 20.251 -17.521 36.948 1.00 27.23 190 VAL A C 1
ATOM 1444 O O . VAL A 1 190 ? 20.504 -16.417 36.466 1.00 27.23 190 VAL A O 1
ATOM 1447 N N . VAL A 1 191 ? 19.838 -18.555 36.218 1.00 25.25 191 VAL A N 1
ATOM 1448 C CA . VAL A 1 191 ? 19.455 -18.436 34.817 1.00 25.25 191 VAL A CA 1
ATOM 1449 C C . VAL A 1 191 ? 18.176 -17.612 34.790 1.00 25.25 191 VAL A C 1
ATOM 1451 O O . VAL A 1 191 ? 17.122 -18.079 35.220 1.00 25.25 191 VAL A O 1
ATOM 1454 N N . LEU A 1 192 ? 18.280 -16.366 34.329 1.00 24.83 192 LEU A N 1
ATOM 1455 C CA . LEU A 1 192 ? 17.103 -15.607 33.941 1.00 24.83 192 LEU A CA 1
ATOM 1456 C C . LEU A 1 192 ? 16.576 -16.272 32.670 1.00 24.83 192 LEU A C 1
ATOM 1458 O O . LEU A 1 192 ? 17.192 -16.158 31.610 1.00 24.83 192 LEU A O 1
ATOM 1462 N N . ASP A 1 193 ? 15.494 -17.033 32.809 1.00 24.78 193 ASP A N 1
ATOM 1463 C CA . ASP A 1 193 ? 14.835 -17.703 31.693 1.00 24.78 193 ASP A CA 1
ATOM 1464 C C . ASP A 1 193 ? 14.110 -16.650 30.849 1.00 24.78 193 ASP A C 1
ATOM 1466 O O . ASP A 1 193 ? 12.944 -16.333 31.069 1.00 24.78 193 ASP A O 1
ATOM 1470 N N . LEU A 1 194 ? 14.855 -16.026 29.934 1.00 29.31 194 LEU A N 1
ATOM 1471 C CA . LEU A 1 194 ? 14.369 -14.966 29.051 1.00 29.31 194 LEU A CA 1
ATOM 1472 C C . LEU A 1 194 ? 13.645 -15.552 27.824 1.00 29.31 194 LEU A C 1
ATOM 1474 O O . LEU A 1 194 ? 13.822 -15.095 26.695 1.00 29.31 194 LEU A O 1
ATOM 1478 N N . ALA A 1 195 ? 12.857 -16.603 28.050 1.00 26.02 195 ALA A N 1
ATOM 1479 C CA . ALA A 1 195 ? 12.004 -17.222 27.054 1.00 26.02 195 ALA A CA 1
ATOM 1480 C C . ALA A 1 195 ? 10.716 -16.402 26.891 1.00 26.02 195 ALA A C 1
ATOM 1482 O O . ALA A 1 195 ? 9.915 -16.314 27.817 1.00 26.02 195 ALA A O 1
ATOM 1483 N N . ALA A 1 196 ? 10.531 -15.833 25.697 1.00 32.22 196 ALA A N 1
ATOM 1484 C CA . ALA A 1 196 ? 9.295 -15.201 25.232 1.00 32.22 196 ALA A CA 1
ATOM 1485 C C . ALA A 1 196 ? 8.654 -14.185 26.205 1.00 32.22 196 ALA A C 1
ATOM 1487 O O . ALA A 1 196 ? 7.599 -14.425 26.792 1.00 32.22 196 ALA A O 1
ATOM 1488 N N . VAL A 1 197 ? 9.216 -12.972 26.244 1.00 26.19 197 VAL A N 1
ATOM 1489 C CA . VAL A 1 197 ? 8.323 -11.805 26.196 1.00 26.19 197 VAL A CA 1
ATOM 1490 C C . VAL A 1 197 ? 7.771 -11.782 24.773 1.00 26.19 197 VAL A C 1
ATOM 1492 O O . VAL A 1 197 ? 8.474 -11.374 23.850 1.00 26.19 197 VAL A O 1
ATOM 1495 N N . GLU A 1 198 ? 6.559 -12.298 24.578 1.00 27.56 198 GLU A N 1
ATOM 1496 C CA . GLU A 1 198 ? 5.829 -12.048 23.334 1.00 27.56 198 GLU A CA 1
ATOM 1497 C C . GLU A 1 198 ? 5.579 -10.532 23.234 1.00 27.56 198 GLU A C 1
ATOM 1499 O O . GLU A 1 198 ? 5.203 -9.922 24.241 1.00 27.56 198 GLU A O 1
ATOM 1504 N N . PRO A 1 199 ? 5.813 -9.889 22.076 1.00 30.48 199 PRO A N 1
ATOM 1505 C CA . PRO A 1 199 ? 5.483 -8.480 21.917 1.00 30.48 199 PRO A CA 1
ATOM 1506 C C . PRO A 1 199 ? 3.964 -8.326 22.031 1.00 30.48 199 PRO A C 1
ATOM 1508 O O . PRO A 1 199 ? 3.225 -8.907 21.231 1.00 30.48 199 PRO A O 1
ATOM 1511 N N . GLU A 1 200 ? 3.497 -7.569 23.030 1.00 36.53 200 GLU A N 1
ATOM 1512 C CA . GLU A 1 200 ? 2.066 -7.322 23.224 1.00 36.53 200 GLU A CA 1
ATOM 1513 C C . GLU A 1 200 ? 1.472 -6.752 21.928 1.00 36.53 200 GLU A C 1
ATOM 1515 O O . GLU A 1 200 ? 1.942 -5.746 21.391 1.00 36.53 200 GLU A O 1
ATOM 1520 N N . ALA A 1 201 ? 0.466 -7.440 21.383 1.00 47.56 201 ALA A N 1
ATOM 1521 C CA . ALA A 1 201 ? -0.153 -7.041 20.128 1.00 47.56 201 ALA A CA 1
ATOM 1522 C C . ALA A 1 201 ? -0.764 -5.635 20.290 1.00 47.56 201 ALA A C 1
ATOM 1524 O O . ALA A 1 201 ? -1.476 -5.416 21.271 1.00 47.56 201 ALA A O 1
ATOM 1525 N N . PRO A 1 202 ? -0.526 -4.681 19.364 1.00 58.16 202 PRO A N 1
ATOM 1526 C CA . PRO A 1 202 ? -0.938 -3.300 19.563 1.00 58.16 202 PRO A CA 1
ATOM 1527 C C . PRO A 1 202 ? -2.451 -3.212 19.694 1.00 58.16 202 PRO A C 1
ATOM 1529 O O . PRO A 1 202 ? -3.201 -3.577 18.777 1.00 58.16 202 PRO A O 1
ATOM 1532 N N . SER A 1 203 ? -2.856 -2.720 20.855 1.00 69.50 203 SER A N 1
ATOM 1533 C CA . SER A 1 203 ? -4.235 -2.442 21.191 1.00 69.50 203 SER A CA 1
ATOM 1534 C C . SER A 1 203 ? -4.642 -1.036 20.775 1.00 69.50 203 SER A C 1
ATOM 1536 O O . SER A 1 203 ? -3.794 -0.158 20.562 1.00 69.50 203 SER A O 1
ATOM 1538 N N . LEU A 1 204 ? -5.949 -0.810 20.660 1.00 80.94 204 LEU A N 1
ATOM 1539 C CA . LEU A 1 204 ? -6.494 0.537 20.542 1.00 80.94 204 LEU A CA 1
ATOM 1540 C C . LEU A 1 204 ? -6.852 1.086 21.922 1.00 80.94 204 LEU A C 1
ATOM 1542 O O . LEU A 1 204 ? -7.351 0.376 22.791 1.00 80.94 204 LEU A O 1
ATOM 1546 N N . ALA A 1 205 ? -6.621 2.383 22.129 1.00 83.50 205 ALA A N 1
ATOM 1547 C CA . ALA A 1 205 ? -7.126 3.052 23.319 1.00 83.50 205 ALA A CA 1
ATOM 1548 C C . ALA A 1 205 ? -8.651 3.157 23.194 1.00 83.50 205 ALA A C 1
ATOM 1550 O O . ALA A 1 205 ? -9.153 3.809 22.280 1.00 83.50 205 ALA A O 1
ATOM 1551 N N . HIS A 1 206 ? -9.387 2.504 24.090 1.00 91.62 206 HIS A N 1
ATOM 1552 C CA . HIS A 1 206 ? -10.844 2.467 24.061 1.00 91.62 206 HIS A CA 1
ATOM 1553 C C . HIS A 1 206 ? -11.428 2.544 25.476 1.00 91.62 206 HIS A C 1
ATOM 1555 O O . HIS A 1 206 ? -10.803 2.131 26.453 1.00 91.62 206 HIS A O 1
ATOM 1561 N N . ARG A 1 207 ? -12.643 3.086 25.602 1.00 91.31 207 ARG A N 1
ATOM 1562 C CA . ARG A 1 207 ? -13.385 3.150 26.869 1.00 91.31 207 ARG A CA 1
ATOM 1563 C C . ARG A 1 207 ? -14.891 3.190 26.647 1.00 91.31 207 ARG A C 1
ATOM 1565 O O . ARG A 1 207 ? -15.376 3.560 25.580 1.00 91.31 207 ARG A O 1
ATOM 1572 N N . LYS A 1 208 ? -15.641 2.826 27.685 1.00 95.81 208 LYS A N 1
ATOM 1573 C CA . LYS A 1 208 ? -17.103 2.836 27.683 1.00 95.81 208 LYS A CA 1
ATOM 1574 C C . LYS A 1 208 ? -17.628 3.340 29.016 1.00 95.81 208 LYS A C 1
ATOM 1576 O O . LYS A 1 208 ? -17.193 2.882 30.069 1.00 95.81 208 LYS A O 1
ATOM 1581 N N . TYR A 1 209 ? -18.557 4.288 28.973 1.00 94.19 209 TYR A N 1
ATOM 1582 C CA . TYR A 1 209 ? -19.031 4.983 30.167 1.00 94.19 209 TYR A CA 1
ATOM 1583 C C . TYR A 1 209 ? -20.512 5.358 30.081 1.00 94.19 209 TYR A C 1
ATOM 1585 O O . TYR A 1 209 ? -21.043 5.576 28.993 1.00 94.19 209 TYR A O 1
ATOM 1593 N N . ALA A 1 210 ? -21.179 5.420 31.239 1.00 95.94 210 ALA A N 1
ATOM 1594 C CA . ALA A 1 210 ? -22.574 5.843 31.353 1.00 95.94 210 ALA A CA 1
ATOM 1595 C C . ALA A 1 210 ? -22.694 7.063 32.274 1.00 95.94 210 ALA A C 1
ATOM 1597 O O . ALA A 1 210 ? -22.537 6.952 33.495 1.00 95.94 210 ALA A O 1
ATOM 1598 N N . ASP A 1 211 ? -23.013 8.223 31.702 1.00 94.75 211 ASP A N 1
ATOM 1599 C CA . ASP A 1 211 ? -23.155 9.468 32.455 1.00 94.75 211 ASP A CA 1
ATOM 1600 C C . ASP A 1 211 ? -24.610 9.836 32.723 1.00 94.75 211 ASP A C 1
ATOM 1602 O O . ASP A 1 211 ? -25.449 9.872 31.823 1.00 94.75 211 ASP A O 1
ATOM 1606 N N . ARG A 1 212 ? -24.922 10.089 34.001 1.00 94.69 212 ARG A N 1
ATOM 1607 C CA . ARG A 1 212 ? -26.299 10.281 34.469 1.00 94.69 212 ARG A CA 1
ATOM 1608 C C . ARG A 1 212 ? -26.763 11.711 34.219 1.00 94.69 212 ARG A C 1
ATOM 1610 O O . ARG A 1 212 ? -26.205 12.671 34.752 1.00 94.69 212 ARG A O 1
ATOM 1617 N N . ARG A 1 213 ? -27.857 11.835 33.478 1.00 92.69 213 ARG A N 1
ATOM 1618 C CA . ARG A 1 213 ? -28.541 13.091 33.173 1.00 92.69 213 ARG A CA 1
ATOM 1619 C C . ARG A 1 213 ? -29.372 13.586 34.356 1.00 92.69 213 ARG A C 1
ATOM 1621 O O . ARG A 1 213 ? -29.699 12.852 35.288 1.00 92.69 213 ARG A O 1
ATOM 1628 N N . ALA A 1 214 ? -29.751 14.862 34.303 1.00 89.06 214 ALA A N 1
ATOM 1629 C CA . ALA A 1 214 ? -30.536 15.519 35.352 1.00 89.06 214 ALA A CA 1
ATOM 1630 C C . ALA A 1 214 ? -31.987 15.002 35.484 1.00 89.06 214 ALA A C 1
ATOM 1632 O O . ALA A 1 214 ? -32.656 15.333 36.460 1.00 89.06 214 ALA A O 1
ATOM 1633 N N . ASP A 1 215 ? -32.466 14.213 34.519 1.00 87.94 215 ASP A N 1
ATOM 1634 C CA . ASP A 1 215 ? -33.782 13.561 34.498 1.00 87.94 215 ASP A CA 1
ATOM 1635 C C . ASP A 1 215 ? -33.747 12.078 34.928 1.00 87.94 215 ASP A C 1
ATOM 1637 O O . ASP A 1 215 ? -34.790 11.426 34.958 1.00 87.94 215 ASP A O 1
ATOM 1641 N N . GLY A 1 216 ? -32.566 11.547 35.268 1.00 87.56 216 GLY A N 1
ATOM 1642 C CA . GLY A 1 216 ? -32.361 10.147 35.652 1.00 87.56 216 GLY A CA 1
ATOM 1643 C C . GLY A 1 216 ? -32.137 9.170 34.494 1.00 87.56 216 GLY A C 1
ATOM 1644 O O . GLY A 1 216 ? -31.937 7.978 34.733 1.00 87.56 216 GLY A O 1
ATOM 1645 N N . THR A 1 217 ? -32.135 9.655 33.250 1.00 95.00 217 THR A N 1
ATOM 1646 C CA . THR A 1 217 ? -31.637 8.898 32.091 1.00 95.00 217 THR A CA 1
ATOM 1647 C C . THR A 1 217 ? -30.105 8.964 32.022 1.00 95.00 217 THR A C 1
ATOM 1649 O O . THR A 1 217 ? -29.465 9.626 32.843 1.00 95.00 217 THR A O 1
ATOM 1652 N N . TYR A 1 218 ? -29.490 8.257 31.075 1.00 97.31 218 TYR A N 1
ATOM 1653 C CA . TYR A 1 218 ? -28.037 8.210 30.905 1.00 97.31 218 TYR A CA 1
ATOM 1654 C C . TYR A 1 218 ? -27.645 8.390 29.440 1.00 97.31 218 TYR A C 1
ATOM 1656 O O . TYR A 1 218 ? -28.328 7.891 28.544 1.00 97.31 218 TYR A O 1
ATOM 1664 N N . ASP A 1 219 ? -26.509 9.045 29.223 1.00 97.75 219 ASP A N 1
ATOM 1665 C CA . ASP A 1 219 ? -25.733 8.935 27.990 1.00 97.75 219 ASP A CA 1
ATOM 1666 C C . ASP A 1 219 ? -24.760 7.763 28.129 1.00 97.75 219 ASP A C 1
ATOM 1668 O O . ASP A 1 219 ? -23.865 7.802 28.972 1.00 97.75 219 ASP A O 1
ATOM 1672 N N . LEU A 1 220 ? -24.958 6.712 27.330 1.00 98.12 220 LEU A N 1
ATOM 1673 C CA . LEU A 1 220 ? -24.033 5.589 27.206 1.00 98.12 220 LEU A CA 1
ATOM 1674 C C . LEU A 1 220 ? -23.137 5.835 25.992 1.00 98.12 220 LEU A C 1
ATOM 1676 O O . LEU A 1 220 ? -23.630 5.823 24.864 1.00 98.12 220 LEU A O 1
ATOM 1680 N N . THR A 1 221 ? -21.842 6.039 26.224 1.00 97.88 221 THR A N 1
ATOM 1681 C CA . THR A 1 221 ? -20.851 6.301 25.172 1.00 97.88 221 THR A CA 1
ATOM 1682 C C . THR A 1 221 ? -19.857 5.152 25.067 1.00 97.88 221 THR A C 1
ATOM 1684 O O . THR A 1 221 ? -19.340 4.687 26.084 1.00 97.88 221 THR A O 1
ATOM 1687 N N . LEU A 1 222 ? -19.569 4.731 23.834 1.00 97.88 222 LEU A N 1
ATOM 1688 C CA . LEU A 1 222 ? -18.429 3.888 23.480 1.00 97.88 222 LEU A CA 1
ATOM 1689 C C . LEU A 1 222 ? -17.449 4.752 22.676 1.00 97.88 222 LEU A C 1
ATOM 1691 O O . LEU A 1 222 ? -17.841 5.383 21.692 1.00 97.88 222 LEU A O 1
ATOM 1695 N N . GLU A 1 223 ? -16.195 4.798 23.113 1.00 94.94 223 GLU A N 1
ATOM 1696 C CA . GLU A 1 223 ? -15.138 5.650 22.566 1.00 94.94 223 GLU A CA 1
ATOM 1697 C C . GLU A 1 223 ? -13.899 4.819 22.232 1.00 94.94 223 GLU A C 1
ATOM 1699 O O . GLU A 1 223 ? -13.503 3.958 23.017 1.00 94.94 223 GLU A O 1
ATOM 1704 N N . PHE A 1 224 ? -13.272 5.088 21.090 1.00 93.69 224 PHE A N 1
ATOM 1705 C CA . PHE A 1 224 ? -12.030 4.441 20.670 1.00 93.69 224 PHE A CA 1
ATOM 1706 C C . PHE A 1 224 ? -11.178 5.397 19.833 1.00 93.69 224 PHE A C 1
ATOM 1708 O O . PHE A 1 224 ? -11.692 6.172 19.024 1.00 93.69 224 PHE A O 1
ATOM 1715 N N . THR A 1 225 ? -9.865 5.337 20.023 1.00 87.56 225 THR A N 1
ATOM 1716 C CA . THR A 1 225 ? -8.884 6.167 19.322 1.00 87.56 225 THR A CA 1
ATOM 1717 C C . THR A 1 225 ? -8.172 5.340 18.258 1.00 87.56 225 THR A C 1
ATOM 1719 O O . THR A 1 225 ? -7.661 4.259 18.544 1.00 87.56 225 THR A O 1
ATOM 1722 N N . GLY A 1 226 ? -8.138 5.841 17.024 1.00 84.00 226 GLY A N 1
ATOM 1723 C CA . GLY A 1 226 ? -7.368 5.261 15.932 1.00 84.00 226 GLY A CA 1
ATOM 1724 C C . GLY A 1 226 ? -5.865 5.373 16.176 1.00 84.00 226 GLY A C 1
ATOM 1725 O O . GLY A 1 226 ? -5.385 6.337 16.771 1.00 84.00 226 GLY A O 1
ATOM 1726 N N . LYS A 1 227 ? -5.121 4.373 15.705 1.00 76.06 227 LYS A N 1
ATOM 1727 C CA . LYS A 1 227 ? -3.662 4.321 15.791 1.00 76.06 227 LYS A CA 1
ATOM 1728 C C . LYS A 1 227 ? -3.086 3.964 14.426 1.00 76.06 227 LYS A C 1
ATOM 1730 O O . LYS A 1 227 ? -3.548 3.012 13.791 1.00 76.06 227 LYS A O 1
ATOM 1735 N N . VAL A 1 228 ? -2.065 4.700 14.010 1.00 66.94 228 VAL A N 1
ATOM 1736 C CA . VAL A 1 228 ? -1.077 4.257 13.027 1.00 66.94 228 VAL A CA 1
ATOM 1737 C C . VAL A 1 228 ? 0.161 3.778 13.781 1.00 66.94 228 VAL A C 1
ATOM 1739 O O . VAL A 1 228 ? 0.548 4.344 14.801 1.00 66.94 228 VAL A O 1
ATOM 1742 N N . ASP A 1 229 ? 0.765 2.694 13.309 1.00 60.09 229 ASP A N 1
ATOM 1743 C CA . ASP A 1 229 ? 1.985 2.132 13.894 1.00 60.09 229 ASP A CA 1
ATOM 1744 C C . ASP A 1 229 ? 2.959 1.734 12.782 1.00 60.09 229 ASP A C 1
ATOM 1746 O O . ASP A 1 229 ? 2.563 1.546 11.627 1.00 60.09 229 ASP A O 1
ATOM 1750 N N . THR A 1 230 ? 4.225 1.587 13.146 1.00 50.34 230 THR A N 1
ATOM 1751 C CA . THR A 1 230 ? 5.273 0.990 12.314 1.00 50.34 230 THR A CA 1
ATOM 1752 C C . THR A 1 230 ? 5.769 -0.338 12.880 1.00 50.34 230 THR A C 1
ATOM 1754 O O . THR A 1 230 ? 6.367 -1.113 12.135 1.00 50.34 230 THR A O 1
ATOM 1757 N N . ASP A 1 231 ? 5.492 -0.624 14.158 1.00 52.00 231 ASP A N 1
ATOM 1758 C CA . ASP A 1 231 ? 6.200 -1.634 14.944 1.00 52.00 231 ASP A CA 1
ATOM 1759 C C . ASP A 1 231 ? 5.222 -2.724 15.428 1.00 52.00 231 ASP A C 1
ATOM 1761 O O . ASP A 1 231 ? 4.859 -2.802 16.604 1.00 52.00 231 ASP A O 1
ATOM 1765 N N . SER A 1 232 ? 4.752 -3.595 14.523 1.00 49.28 232 SER A N 1
ATOM 1766 C CA . SER A 1 232 ? 3.910 -4.734 14.924 1.00 49.28 232 SER A CA 1
ATOM 1767 C C . SER A 1 232 ? 4.074 -5.992 14.076 1.00 49.28 232 SER A C 1
ATOM 1769 O O . SER A 1 232 ? 3.472 -6.113 13.010 1.00 49.28 232 SER A O 1
ATOM 1771 N N . GLN A 1 233 ? 4.785 -6.963 14.667 1.00 53.06 233 GLN A N 1
ATOM 1772 C CA . GLN A 1 233 ? 5.096 -8.294 14.126 1.00 53.06 233 GLN A CA 1
ATOM 1773 C C . GLN A 1 233 ? 5.946 -8.248 12.846 1.00 53.06 233 GLN A C 1
ATOM 1775 O O . GLN A 1 233 ? 5.933 -7.266 12.119 1.00 53.06 233 GLN A O 1
ATOM 1780 N N . GLU A 1 234 ? 6.712 -9.311 12.581 1.00 66.06 234 GLU A N 1
ATOM 1781 C CA . GLU A 1 234 ? 7.608 -9.412 11.419 1.00 66.06 234 GLU A CA 1
ATOM 1782 C C . GLU A 1 234 ? 6.796 -9.459 10.106 1.00 66.06 234 GLU A C 1
ATOM 1784 O O . GLU A 1 234 ? 6.456 -10.530 9.592 1.00 66.06 234 GLU A O 1
ATOM 1789 N N . ARG A 1 235 ? 6.446 -8.289 9.552 1.00 77.62 235 ARG A N 1
ATOM 1790 C CA . ARG A 1 235 ? 5.753 -8.188 8.262 1.00 77.62 235 ARG A CA 1
ATOM 1791 C C . ARG A 1 235 ? 6.718 -8.581 7.157 1.00 77.62 235 ARG A C 1
ATOM 1793 O O . ARG A 1 235 ? 7.649 -7.847 6.824 1.00 77.62 235 ARG A O 1
ATOM 1800 N N . LYS A 1 236 ? 6.474 -9.746 6.565 1.00 89.25 236 LYS A N 1
ATOM 1801 C CA . LYS A 1 236 ? 7.265 -10.231 5.439 1.00 89.25 236 LYS A CA 1
ATOM 1802 C C . LYS A 1 236 ? 6.979 -9.396 4.203 1.00 89.25 236 LYS A C 1
ATOM 1804 O O . LYS A 1 236 ? 5.837 -9.319 3.745 1.00 89.25 236 LYS A O 1
ATOM 1809 N N . LEU A 1 237 ? 8.029 -8.801 3.655 1.00 90.75 237 LEU A N 1
ATOM 1810 C CA . LEU A 1 237 ? 7.956 -7.881 2.533 1.00 90.75 237 LEU A CA 1
ATOM 1811 C C . LEU A 1 237 ? 8.905 -8.329 1.420 1.00 90.75 237 LEU A C 1
ATOM 1813 O O . LEU A 1 237 ? 10.109 -8.447 1.624 1.00 90.75 237 LEU A O 1
ATOM 1817 N N . ASP A 1 238 ? 8.369 -8.564 0.230 1.00 97.19 238 ASP A N 1
ATOM 1818 C CA . ASP A 1 238 ? 9.141 -8.939 -0.953 1.00 97.19 238 ASP A CA 1
ATOM 1819 C C . ASP A 1 238 ? 9.177 -7.748 -1.924 1.00 97.19 238 ASP A C 1
ATOM 1821 O O . ASP A 1 238 ? 8.195 -7.461 -2.615 1.00 97.19 238 ASP A O 1
ATOM 1825 N N . VAL A 1 239 ? 10.315 -7.050 -1.972 1.00 98.25 239 VAL A N 1
ATOM 1826 C CA . VAL A 1 239 ? 10.545 -5.862 -2.807 1.00 98.25 239 VAL A CA 1
ATOM 1827 C C . VAL A 1 239 ? 11.238 -6.239 -4.120 1.00 98.25 239 VAL A C 1
ATOM 1829 O O . VAL A 1 239 ? 12.430 -6.545 -4.158 1.00 98.25 239 VAL A O 1
ATOM 1832 N N . LEU A 1 240 ? 10.499 -6.178 -5.226 1.00 98.75 240 LEU A N 1
ATOM 1833 C CA . LEU A 1 240 ? 11.011 -6.355 -6.582 1.00 98.75 240 LEU A CA 1
ATOM 1834 C C . LEU A 1 240 ? 11.332 -4.997 -7.220 1.00 98.75 240 LEU A C 1
ATOM 1836 O O . LEU A 1 240 ? 10.443 -4.195 -7.504 1.00 98.75 240 LEU A O 1
ATOM 1840 N N . LEU A 1 241 ? 12.606 -4.776 -7.522 1.00 98.81 241 LEU A N 1
ATOM 1841 C CA . LEU A 1 241 ? 13.086 -3.657 -8.328 1.00 98.81 241 LEU A CA 1
ATOM 1842 C C . LEU A 1 241 ? 13.208 -4.104 -9.791 1.00 98.81 241 LEU A C 1
ATOM 1844 O O . LEU A 1 241 ? 13.919 -5.063 -10.085 1.00 98.81 241 LEU A O 1
ATOM 1848 N N . ILE A 1 242 ? 12.536 -3.405 -10.706 1.00 98.81 242 ILE A N 1
ATOM 1849 C CA . ILE A 1 242 ? 12.633 -3.592 -12.159 1.00 98.81 242 ILE A CA 1
ATOM 1850 C C . ILE A 1 242 ? 13.295 -2.334 -12.730 1.00 98.81 242 ILE A C 1
ATOM 1852 O O . ILE A 1 242 ? 12.658 -1.286 -12.830 1.00 98.81 242 ILE A O 1
ATOM 1856 N N . VAL A 1 243 ? 14.590 -2.416 -13.044 1.00 98.62 243 VAL A N 1
ATOM 1857 C CA . VAL A 1 243 ? 15.443 -1.240 -13.286 1.00 98.62 243 VAL A CA 1
ATOM 1858 C C . VAL A 1 243 ? 15.970 -1.186 -14.717 1.00 98.62 243 VAL A C 1
ATOM 1860 O O . VAL A 1 243 ? 16.639 -2.106 -15.185 1.00 98.62 243 VAL A O 1
ATOM 1863 N N . ASP A 1 244 ? 15.707 -0.071 -15.385 1.00 98.00 244 ASP A N 1
ATOM 1864 C CA . ASP A 1 244 ? 16.239 0.249 -16.707 1.00 98.00 244 ASP A CA 1
ATOM 1865 C C . ASP A 1 244 ? 17.781 0.317 -16.703 1.00 98.00 244 ASP A C 1
ATOM 1867 O O . ASP A 1 244 ? 18.382 1.057 -15.921 1.00 98.00 244 ASP A O 1
ATOM 1871 N N . GLU A 1 245 ? 18.426 -0.464 -17.570 1.00 95.50 245 GLU A N 1
ATOM 1872 C CA . GLU A 1 245 ? 19.871 -0.453 -17.832 1.00 95.50 245 GLU A CA 1
ATOM 1873 C C . GLU A 1 245 ? 20.214 -0.079 -19.287 1.00 95.50 245 GLU A C 1
ATOM 1875 O O . GLU A 1 245 ? 21.284 -0.430 -19.790 1.00 95.50 245 GLU A O 1
ATOM 1880 N N . SER A 1 246 ? 19.330 0.651 -19.967 1.00 94.94 246 SER A N 1
ATOM 1881 C CA . SER A 1 246 ? 19.546 1.216 -21.304 1.00 94.94 246 SER A CA 1
ATOM 1882 C C . SER A 1 246 ? 20.725 2.201 -21.376 1.00 94.94 246 SER A C 1
ATOM 1884 O O . SER A 1 246 ? 21.299 2.659 -20.384 1.00 94.94 246 SER A O 1
ATOM 1886 N N . GLY A 1 247 ? 21.123 2.569 -22.595 1.00 91.94 247 GLY A N 1
ATOM 1887 C CA . GLY A 1 247 ? 22.217 3.511 -22.829 1.00 91.94 247 GLY A CA 1
ATOM 1888 C C . GLY A 1 247 ? 21.950 4.937 -22.325 1.00 91.94 247 GLY A C 1
ATOM 1889 O O . GLY A 1 247 ? 22.914 5.634 -21.985 1.00 91.94 247 GLY A O 1
ATOM 1890 N N . SER A 1 248 ? 20.688 5.373 -22.248 1.00 91.44 248 SER A N 1
ATOM 1891 C CA . SER A 1 248 ? 20.292 6.693 -21.732 1.00 91.44 248 SER A CA 1
ATOM 1892 C C . SER A 1 248 ? 20.582 6.841 -20.242 1.00 91.44 248 SER A C 1
ATOM 1894 O O . SER A 1 248 ? 21.065 7.898 -19.832 1.00 91.44 248 SER A O 1
ATOM 1896 N N . MET A 1 249 ? 20.495 5.755 -19.463 1.00 92.56 249 MET A N 1
ATOM 1897 C CA . MET A 1 249 ? 20.837 5.755 -18.034 1.00 92.56 249 MET A CA 1
ATOM 1898 C C . MET A 1 249 ? 22.307 6.139 -17.751 1.00 92.56 249 MET A C 1
ATOM 1900 O O . MET A 1 249 ? 22.672 6.454 -16.615 1.00 92.56 249 MET A O 1
ATOM 1904 N N . THR A 1 250 ? 23.171 6.180 -18.776 1.00 89.81 250 THR A N 1
ATOM 1905 C CA . THR A 1 250 ? 24.550 6.698 -18.671 1.00 89.81 250 THR A CA 1
ATOM 1906 C C . THR A 1 250 ? 24.681 8.225 -18.770 1.00 89.81 250 THR A C 1
ATOM 1908 O O . THR A 1 250 ? 25.775 8.741 -18.528 1.00 89.81 250 THR A O 1
ATOM 1911 N N . TYR A 1 251 ? 23.612 8.941 -19.132 1.00 88.31 251 TYR A N 1
ATOM 1912 C CA . TYR A 1 251 ? 23.574 10.397 -19.325 1.00 88.31 251 TYR A CA 1
ATOM 1913 C C . TYR A 1 251 ? 23.350 11.148 -18.000 1.00 88.31 251 TYR A C 1
ATOM 1915 O O . TYR A 1 251 ? 23.070 10.544 -16.959 1.00 88.31 251 TYR A O 1
ATOM 1923 N N . SER A 1 252 ? 23.471 12.480 -18.029 1.00 87.06 252 SER A N 1
ATOM 1924 C CA . SER A 1 252 ? 23.150 13.345 -16.885 1.00 87.06 252 SER A CA 1
ATOM 1925 C C . SER A 1 252 ? 21.647 13.300 -16.547 1.00 87.06 252 SER A C 1
ATOM 1927 O O . SER A 1 252 ? 20.803 12.997 -17.397 1.00 87.06 252 SER A O 1
ATOM 1929 N N . MET A 1 253 ? 21.270 13.691 -15.323 1.00 84.19 253 MET A N 1
ATOM 1930 C CA . MET A 1 253 ? 19.852 13.923 -14.980 1.00 84.19 253 MET A CA 1
ATOM 1931 C C . MET A 1 253 ? 19.176 14.953 -15.912 1.00 84.19 253 MET A C 1
ATOM 1933 O O . MET A 1 253 ? 17.973 14.872 -16.150 1.00 84.19 253 MET A O 1
ATOM 1937 N N . GLY A 1 254 ? 19.944 15.892 -16.478 1.00 76.69 254 GLY A N 1
ATOM 1938 C CA . GLY A 1 254 ? 19.485 16.871 -17.471 1.00 76.69 254 GLY A CA 1
ATOM 1939 C C . GLY A 1 254 ? 19.313 16.325 -18.893 1.00 76.69 254 GLY A C 1
ATOM 1940 O O . GLY A 1 254 ? 18.774 17.032 -19.733 1.00 76.69 254 GLY A O 1
ATOM 1941 N N . GLY A 1 255 ? 19.734 15.084 -19.168 1.00 72.12 255 GLY A N 1
ATOM 1942 C CA . GLY A 1 255 ? 19.717 14.485 -20.510 1.00 72.12 255 GLY A CA 1
ATOM 1943 C C . GLY A 1 255 ? 20.994 14.721 -21.325 1.00 72.12 255 GLY A C 1
ATOM 1944 O O . GLY A 1 255 ? 21.131 14.173 -22.420 1.00 72.12 255 GLY A O 1
ATOM 1945 N N . ASP A 1 256 ? 21.962 15.475 -20.794 1.00 72.00 256 ASP A N 1
ATOM 1946 C CA . ASP A 1 256 ? 23.244 15.693 -21.460 1.00 72.00 256 ASP A CA 1
ATOM 1947 C C . ASP A 1 256 ? 24.000 14.373 -21.617 1.00 72.00 256 ASP A C 1
ATOM 1949 O O . ASP A 1 256 ? 24.261 13.658 -20.645 1.00 72.00 256 ASP A O 1
ATOM 1953 N N . LYS A 1 257 ? 24.470 14.107 -22.837 1.00 71.50 257 LYS A N 1
ATOM 1954 C CA . LYS A 1 257 ? 25.367 12.979 -23.143 1.00 71.50 257 LYS A CA 1
ATOM 1955 C C . LYS A 1 257 ? 26.812 13.229 -22.665 1.00 71.50 257 LYS A C 1
ATOM 1957 O O . LYS A 1 257 ? 27.734 12.529 -23.087 1.00 71.50 257 LYS A O 1
ATOM 1962 N N . GLU A 1 258 ? 27.027 14.248 -21.826 1.00 57.84 258 GLU A N 1
ATOM 1963 C CA . GLU A 1 258 ? 28.335 14.615 -21.288 1.00 57.84 258 GLU A CA 1
ATOM 1964 C C . GLU A 1 258 ? 28.903 13.528 -20.373 1.00 57.84 258 GLU A C 1
ATOM 1966 O O . GLU A 1 258 ? 28.233 12.961 -19.513 1.00 57.84 258 GLU A O 1
ATOM 1971 N N . THR A 1 259 ? 30.198 13.263 -20.519 1.00 52.75 259 THR A N 1
ATOM 1972 C CA . THR A 1 259 ? 30.874 12.136 -19.866 1.00 52.75 259 THR A CA 1
ATOM 1973 C C . THR A 1 259 ? 31.314 12.421 -18.423 1.00 52.75 259 THR A C 1
ATOM 1975 O O . THR A 1 259 ? 32.348 11.906 -17.993 1.00 52.75 259 THR A O 1
ATOM 1978 N N . ASN A 1 260 ? 30.579 13.253 -17.677 1.00 55.25 260 ASN A N 1
ATOM 1979 C CA . ASN A 1 260 ? 30.868 13.553 -16.273 1.00 55.25 260 ASN A CA 1
ATOM 1980 C C . ASN A 1 260 ? 30.053 12.633 -15.346 1.00 55.25 260 ASN A C 1
ATOM 1982 O O . ASN A 1 260 ? 28.929 12.934 -14.954 1.00 55.25 260 ASN A O 1
ATOM 1986 N N . TYR A 1 261 ? 30.631 11.474 -15.029 1.00 59.22 261 TYR A N 1
ATOM 1987 C CA . TYR A 1 261 ? 29.918 10.327 -14.445 1.00 59.22 261 TYR A CA 1
ATOM 1988 C C . TYR A 1 261 ? 29.328 10.526 -13.054 1.00 59.22 261 TYR A C 1
ATOM 1990 O O . TYR A 1 261 ? 28.457 9.752 -12.652 1.00 59.22 261 TYR A O 1
ATOM 1998 N N . THR A 1 262 ? 29.766 11.569 -12.353 1.00 61.50 26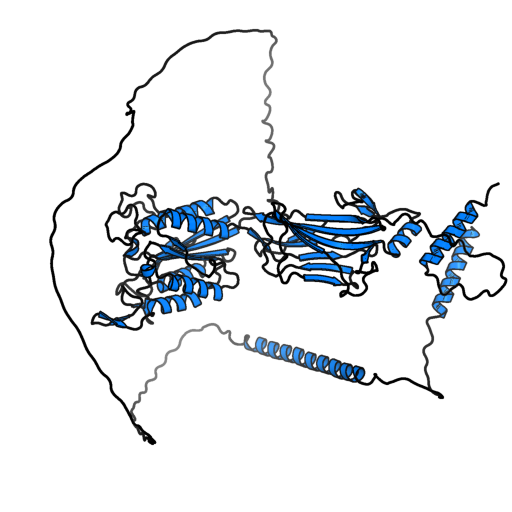2 THR A N 1
ATOM 1999 C CA . THR A 1 262 ? 29.458 11.828 -10.945 1.00 61.50 262 THR A CA 1
ATOM 2000 C C . THR A 1 262 ? 27.983 12.115 -10.655 1.00 61.50 262 THR A C 1
ATOM 2002 O O . THR A 1 262 ? 27.589 12.117 -9.493 1.00 61.50 262 THR A O 1
ATOM 2005 N N . ASN A 1 263 ? 27.175 12.354 -11.694 1.00 72.69 263 ASN A N 1
ATOM 2006 C CA . ASN A 1 263 ? 25.748 12.671 -11.608 1.00 72.69 263 ASN A CA 1
ATOM 2007 C C . ASN A 1 263 ? 24.941 12.010 -12.751 1.00 72.69 263 ASN A C 1
ATOM 2009 O O . ASN A 1 263 ? 24.026 12.614 -13.318 1.00 72.69 263 ASN A O 1
ATOM 2013 N N . SER A 1 264 ? 25.330 10.792 -13.147 1.00 85.50 264 SER A N 1
ATOM 2014 C CA . SER A 1 264 ? 24.590 10.010 -14.149 1.00 85.50 264 SER A CA 1
ATOM 2015 C C . SER A 1 264 ? 23.306 9.405 -13.568 1.00 85.50 264 SER A C 1
ATOM 2017 O O . SER A 1 264 ? 23.248 9.093 -12.376 1.00 85.50 264 SER A O 1
ATOM 2019 N N . ARG A 1 265 ? 22.283 9.212 -14.410 1.00 90.19 265 ARG A N 1
ATOM 2020 C CA . ARG A 1 265 ? 20.970 8.664 -14.013 1.00 90.19 265 ARG A CA 1
ATOM 2021 C C . ARG A 1 265 ? 21.105 7.311 -13.296 1.00 90.19 265 ARG A C 1
ATOM 2023 O O . ARG A 1 265 ? 20.598 7.156 -12.189 1.00 90.19 265 ARG A O 1
ATOM 2030 N N . TRP A 1 266 ? 21.916 6.400 -13.840 1.00 90.12 266 TRP A N 1
ATOM 2031 C CA . TRP A 1 266 ? 22.289 5.123 -13.213 1.00 90.12 266 TRP A CA 1
ATOM 2032 C C . TRP A 1 266 ? 22.966 5.285 -11.848 1.00 90.12 266 TRP A C 1
ATOM 2034 O O . TRP A 1 266 ? 22.608 4.599 -10.894 1.00 90.12 266 TRP A O 1
ATOM 2044 N N . TYR A 1 267 ? 23.936 6.197 -11.722 1.00 85.31 267 TYR A N 1
ATOM 2045 C CA . TYR A 1 267 ? 24.632 6.429 -10.452 1.00 85.31 267 TYR A CA 1
ATOM 2046 C C . TYR A 1 267 ? 23.665 6.920 -9.366 1.00 85.31 267 TYR A C 1
ATOM 2048 O O . TYR A 1 267 ? 23.669 6.393 -8.253 1.00 85.31 267 TYR A O 1
ATOM 2056 N N . ASN A 1 268 ? 22.781 7.859 -9.709 1.00 87.31 268 ASN A N 1
ATOM 2057 C CA . ASN A 1 268 ? 21.776 8.370 -8.783 1.00 87.31 268 ASN A CA 1
ATOM 2058 C C . ASN A 1 268 ? 20.722 7.313 -8.421 1.00 87.31 268 ASN A C 1
ATOM 2060 O O . ASN A 1 268 ? 20.365 7.202 -7.250 1.00 87.31 268 ASN A O 1
ATOM 2064 N N . ALA A 1 269 ? 20.297 6.483 -9.381 1.00 91.06 269 ALA A N 1
ATOM 2065 C CA . ALA A 1 269 ? 19.432 5.336 -9.115 1.00 91.06 269 ALA A CA 1
ATOM 2066 C C . ALA A 1 269 ? 20.077 4.364 -8.111 1.00 91.06 269 ALA A C 1
ATOM 2068 O O . ALA A 1 269 ? 19.428 3.986 -7.141 1.00 91.06 269 ALA A O 1
ATOM 2069 N N . LYS A 1 270 ? 21.370 4.028 -8.253 1.00 89.75 270 LYS A N 1
ATOM 2070 C CA . LYS A 1 270 ? 22.081 3.177 -7.275 1.00 89.75 270 LYS A CA 1
ATOM 2071 C C . LYS A 1 270 ? 22.096 3.763 -5.864 1.00 89.75 270 LYS A C 1
ATOM 2073 O O . LYS A 1 270 ? 21.870 3.029 -4.905 1.00 89.75 270 LYS A O 1
ATOM 2078 N N . LEU A 1 271 ? 22.360 5.065 -5.731 1.00 86.06 271 LEU A N 1
ATOM 2079 C CA . LEU A 1 271 ? 22.363 5.741 -4.430 1.00 86.06 271 LEU A CA 1
ATOM 2080 C C . LEU A 1 271 ? 20.968 5.769 -3.791 1.00 86.06 271 LEU A C 1
ATOM 2082 O O . LEU A 1 271 ? 20.847 5.536 -2.591 1.00 86.06 271 LEU A O 1
ATOM 2086 N N . ALA A 1 272 ? 19.925 6.020 -4.584 1.00 87.44 272 ALA A N 1
ATOM 2087 C CA . ALA A 1 272 ? 18.548 6.003 -4.105 1.00 87.44 272 ALA A CA 1
ATOM 2088 C C . ALA A 1 272 ? 18.107 4.585 -3.705 1.00 87.44 272 ALA A C 1
ATOM 2090 O O . ALA A 1 272 ? 17.607 4.403 -2.600 1.00 87.44 272 ALA A O 1
ATOM 2091 N N . ILE A 1 273 ? 18.353 3.566 -4.540 1.00 93.81 273 ILE A N 1
ATOM 2092 C CA . ILE A 1 273 ? 17.992 2.167 -4.243 1.00 93.81 273 ILE A CA 1
ATOM 2093 C C . ILE A 1 273 ? 18.668 1.698 -2.948 1.00 93.81 273 ILE A C 1
ATOM 2095 O O . ILE A 1 273 ? 18.018 1.060 -2.124 1.00 93.81 273 ILE A O 1
ATOM 2099 N N . GLN A 1 274 ? 19.937 2.060 -2.722 1.00 88.81 274 GLN A N 1
ATOM 2100 C CA . GLN A 1 274 ? 20.586 1.771 -1.445 1.00 88.81 274 GLN A CA 1
ATOM 2101 C C . GLN A 1 274 ? 19.896 2.493 -0.280 1.00 88.81 274 GLN A C 1
ATOM 2103 O O . GLN A 1 274 ? 19.694 1.872 0.751 1.00 88.81 274 GLN A O 1
ATOM 2108 N N . GLN A 1 275 ? 19.472 3.756 -0.426 1.00 85.31 275 GLN A N 1
ATOM 2109 C CA . GLN A 1 275 ? 18.728 4.442 0.638 1.00 85.31 275 GLN A CA 1
ATOM 2110 C C . GLN A 1 275 ? 17.364 3.785 0.921 1.00 85.31 275 GLN A C 1
ATOM 2112 O O . GLN A 1 275 ? 16.960 3.738 2.080 1.00 85.31 275 GLN A O 1
ATOM 2117 N N . LEU A 1 276 ? 16.661 3.271 -0.096 1.00 87.69 276 LEU A N 1
ATOM 2118 C CA . LEU A 1 276 ? 15.399 2.544 0.090 1.00 87.69 276 LEU A CA 1
ATOM 2119 C C . LEU A 1 276 ? 15.621 1.297 0.952 1.00 87.69 276 LEU A C 1
ATOM 2121 O O . LEU A 1 276 ? 14.954 1.136 1.970 1.00 87.69 276 LEU A O 1
ATOM 2125 N N . ILE A 1 277 ? 16.609 0.477 0.580 1.00 91.00 277 ILE A N 1
ATOM 2126 C CA . ILE A 1 277 ? 17.041 -0.697 1.352 1.00 91.00 277 ILE A CA 1
ATOM 2127 C C . ILE A 1 277 ? 17.429 -0.263 2.770 1.00 91.00 277 ILE A C 1
ATOM 2129 O O . ILE A 1 277 ? 16.812 -0.690 3.736 1.00 91.00 277 ILE A O 1
ATOM 2133 N N . ASP A 1 278 ? 18.356 0.686 2.908 1.00 84.06 278 ASP A N 1
ATOM 2134 C CA . ASP A 1 278 ? 18.792 1.232 4.195 1.00 84.06 278 ASP A CA 1
ATOM 2135 C C . ASP A 1 278 ? 17.636 1.813 5.034 1.00 84.06 278 ASP A C 1
ATOM 2137 O O . ASP A 1 278 ? 17.807 1.995 6.237 1.00 84.06 278 ASP A O 1
ATOM 2141 N N . THR A 1 279 ? 16.495 2.176 4.446 1.00 80.44 279 THR A N 1
ATOM 2142 C CA . THR A 1 279 ? 15.317 2.667 5.182 1.00 80.44 279 THR A CA 1
ATOM 2143 C C . THR A 1 279 ? 14.448 1.515 5.667 1.00 80.44 279 THR A C 1
ATOM 2145 O O . THR A 1 279 ? 14.033 1.521 6.822 1.00 80.44 279 THR A O 1
ATOM 2148 N N . LEU A 1 280 ? 14.213 0.518 4.813 1.00 84.50 280 LEU A N 1
ATOM 2149 C CA . LEU A 1 280 ? 13.395 -0.648 5.139 1.00 84.50 280 LEU A CA 1
ATOM 2150 C C . LEU A 1 280 ? 14.108 -1.591 6.128 1.00 84.50 280 LEU A C 1
ATOM 2152 O O . LEU A 1 280 ? 13.496 -1.986 7.112 1.00 84.50 280 LEU A O 1
ATOM 2156 N N . GLU A 1 281 ? 15.417 -1.829 5.969 1.00 83.50 281 GLU A N 1
ATOM 2157 C CA . GLU A 1 281 ? 16.249 -2.623 6.903 1.00 83.50 281 GLU A CA 1
ATOM 2158 C C . GLU A 1 281 ? 16.402 -1.992 8.306 1.00 83.50 281 GLU A C 1
ATOM 2160 O O . GLU A 1 281 ? 17.019 -2.586 9.188 1.00 83.50 281 GLU A O 1
ATOM 2165 N N . LYS A 1 282 ? 15.918 -0.758 8.518 1.00 78.38 282 LYS A N 1
ATOM 2166 C CA . LYS A 1 282 ? 15.900 -0.084 9.832 1.00 78.38 282 LYS A CA 1
ATOM 2167 C C . LYS A 1 282 ? 14.544 -0.163 10.536 1.00 78.38 282 LYS A C 1
ATOM 2169 O O . LYS A 1 282 ? 14.411 0.398 11.621 1.00 78.38 282 LYS A O 1
ATOM 2174 N N . ASN A 1 283 ? 13.540 -0.788 9.925 1.00 72.44 283 ASN A N 1
ATOM 2175 C CA . ASN A 1 283 ? 12.268 -1.059 10.578 1.00 72.44 283 ASN A CA 1
ATOM 2176 C C . ASN A 1 283 ? 12.327 -2.468 11.189 1.00 72.44 283 ASN A C 1
ATOM 2178 O O . ASN A 1 283 ? 12.236 -3.458 10.469 1.00 72.44 283 ASN A O 1
ATOM 2182 N N . ASP A 1 284 ? 12.453 -2.549 12.516 1.00 72.94 284 ASP A N 1
ATOM 2183 C CA . ASP A 1 284 ? 12.527 -3.820 13.259 1.00 72.94 284 ASP A CA 1
ATOM 2184 C C . ASP A 1 284 ? 11.218 -4.654 13.178 1.00 72.94 284 ASP A C 1
ATOM 2186 O O . ASP A 1 284 ? 11.165 -5.783 13.664 1.00 72.94 284 ASP A O 1
ATOM 2190 N N . GLY A 1 285 ? 10.156 -4.117 12.561 1.00 71.81 285 GLY A N 1
ATOM 2191 C CA . GLY A 1 285 ? 8.899 -4.797 12.236 1.00 71.81 285 GLY A CA 1
ATOM 2192 C C . GLY A 1 285 ? 8.806 -5.341 10.801 1.00 71.81 285 GLY A C 1
ATOM 2193 O O . GLY A 1 285 ? 7.743 -5.831 10.421 1.00 71.81 285 GLY A O 1
ATOM 2194 N N . LEU A 1 286 ? 9.864 -5.281 9.982 1.00 80.88 286 LEU A N 1
ATOM 2195 C CA . LEU A 1 286 ? 9.868 -5.843 8.624 1.00 80.88 286 LEU A CA 1
ATOM 2196 C C . LEU A 1 286 ? 10.881 -6.985 8.442 1.00 80.88 286 LEU A C 1
ATOM 2198 O O . LEU A 1 286 ? 12.065 -6.847 8.727 1.00 80.88 286 LEU A O 1
ATOM 2202 N N . ASP A 1 287 ? 10.425 -8.083 7.836 1.00 89.19 287 ASP A N 1
ATOM 2203 C CA . ASP A 1 287 ? 11.271 -9.160 7.300 1.00 89.19 287 ASP A CA 1
ATOM 2204 C C . ASP A 1 287 ? 11.376 -8.975 5.772 1.00 89.19 287 ASP A C 1
ATOM 2206 O O . ASP A 1 287 ? 10.516 -9.437 5.010 1.00 89.19 287 ASP A O 1
ATOM 2210 N N . VAL A 1 288 ? 12.392 -8.238 5.304 1.00 93.12 288 VAL A N 1
ATOM 2211 C CA . VAL A 1 288 ? 12.486 -7.799 3.900 1.00 93.12 288 VAL A CA 1
ATOM 2212 C C . VAL A 1 288 ? 13.415 -8.679 3.061 1.00 93.12 288 VAL A C 1
ATOM 2214 O O . VAL A 1 288 ? 14.599 -8.843 3.347 1.00 93.12 288 VAL A O 1
ATOM 2217 N N . HIS A 1 289 ? 12.885 -9.194 1.952 1.00 97.06 289 HIS A N 1
ATOM 2218 C CA . HIS A 1 289 ? 13.659 -9.797 0.869 1.00 97.06 289 HIS A CA 1
ATOM 2219 C C . HIS A 1 289 ? 13.562 -8.927 -0.385 1.00 97.06 289 HIS A C 1
ATOM 2221 O O . HIS A 1 289 ? 12.515 -8.357 -0.694 1.00 97.06 289 HIS A O 1
ATOM 2227 N N . TYR A 1 290 ? 14.642 -8.892 -1.160 1.00 98.31 290 TYR A N 1
ATOM 2228 C CA . TYR A 1 290 ? 14.746 -8.106 -2.382 1.00 98.31 290 TYR A CA 1
ATOM 2229 C C . TYR A 1 290 ? 15.004 -9.004 -3.587 1.00 98.31 290 TYR A C 1
ATOM 2231 O O . TYR A 1 290 ? 15.764 -9.970 -3.514 1.00 98.31 290 TYR A O 1
ATOM 2239 N N . SER A 1 291 ? 14.422 -8.631 -4.720 1.00 98.62 291 SER A N 1
ATOM 2240 C CA . SER A 1 291 ? 14.810 -9.109 -6.044 1.00 98.62 291 SER A CA 1
ATOM 2241 C C . SER A 1 291 ? 15.116 -7.904 -6.928 1.00 98.62 291 SER A C 1
ATOM 2243 O O . SER A 1 291 ? 14.446 -6.874 -6.851 1.00 98.62 291 SER A O 1
ATOM 2245 N N . ILE A 1 292 ? 16.148 -8.017 -7.763 1.00 98.69 292 ILE A N 1
ATOM 2246 C CA . ILE A 1 292 ? 16.530 -6.970 -8.712 1.00 98.69 292 ILE A CA 1
ATOM 2247 C C . ILE A 1 292 ? 16.567 -7.581 -10.103 1.00 98.69 292 ILE A C 1
ATOM 2249 O O . ILE A 1 292 ? 17.474 -8.345 -10.445 1.00 98.69 292 ILE A O 1
ATOM 2253 N N . VAL A 1 293 ? 15.586 -7.201 -10.911 1.00 98.75 293 VAL A N 1
ATOM 2254 C CA . VAL A 1 293 ? 15.556 -7.388 -12.357 1.00 98.75 293 VAL A CA 1
ATOM 2255 C C . VAL A 1 293 ? 16.097 -6.123 -13.001 1.00 98.75 293 VAL A C 1
ATOM 2257 O O . VAL A 1 293 ? 15.694 -5.019 -12.642 1.00 98.75 293 VAL A O 1
ATOM 2260 N N . THR A 1 294 ? 16.970 -6.272 -13.987 1.00 98.50 294 THR A N 1
ATOM 2261 C CA . THR A 1 294 ? 17.357 -5.168 -14.864 1.00 98.50 294 THR A CA 1
ATOM 2262 C C . THR A 1 294 ? 17.011 -5.486 -16.308 1.00 98.50 294 THR A C 1
ATOM 2264 O O . THR A 1 294 ? 16.924 -6.661 -16.671 1.00 98.50 294 THR A O 1
ATOM 2267 N N . TYR A 1 295 ? 16.755 -4.458 -17.116 1.00 98.31 295 TYR A N 1
ATOM 2268 C CA . TYR A 1 295 ? 16.341 -4.620 -18.509 1.00 98.31 295 TYR A CA 1
ATOM 2269 C C . TYR A 1 295 ? 16.883 -3.505 -19.408 1.00 98.31 295 TYR A C 1
ATOM 2271 O O . TYR A 1 295 ? 16.950 -2.351 -18.995 1.00 98.31 295 TYR A O 1
ATOM 2279 N N . SER A 1 296 ? 17.245 -3.839 -20.642 1.00 95.94 296 SER A N 1
ATOM 2280 C CA . SER A 1 296 ? 17.526 -2.863 -21.699 1.00 95.94 296 SER A CA 1
ATOM 2281 C C . SER A 1 296 ? 16.838 -3.290 -22.990 1.00 95.94 296 SER A C 1
ATOM 2283 O O . SER A 1 296 ? 15.622 -3.430 -22.982 1.00 95.94 296 SER A O 1
ATOM 2285 N N . GLY A 1 297 ? 17.566 -3.481 -24.085 1.00 89.62 297 GLY A N 1
ATOM 2286 C CA . GLY A 1 297 ? 17.023 -3.846 -25.387 1.00 89.62 297 GLY A CA 1
ATOM 2287 C C . GLY A 1 297 ? 18.119 -3.842 -26.444 1.00 89.62 297 GLY A C 1
ATOM 2288 O O . GLY A 1 297 ? 18.786 -2.818 -26.623 1.00 89.62 297 GLY A O 1
ATOM 2289 N N . SER A 1 298 ? 18.323 -4.958 -27.137 1.00 86.44 298 SER A N 1
ATOM 2290 C CA . SER A 1 298 ? 19.240 -5.033 -2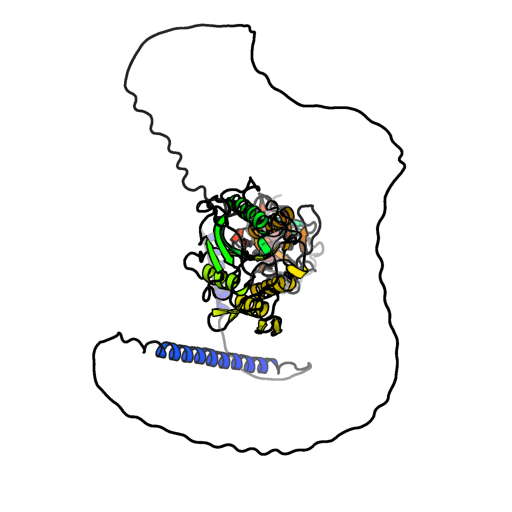8.277 1.00 86.44 298 SER A CA 1
ATOM 2291 C C . SER A 1 298 ? 18.688 -5.942 -29.361 1.00 86.44 298 SER A C 1
ATOM 2293 O O . SER A 1 298 ? 18.226 -7.042 -29.091 1.00 86.44 298 SER A O 1
ATOM 2295 N N . GLU A 1 299 ? 18.822 -5.536 -30.619 1.00 76.31 299 GLU A N 1
ATOM 2296 C CA . GLU A 1 299 ? 18.652 -6.485 -31.714 1.00 76.31 299 GLU A CA 1
ATOM 2297 C C . GLU A 1 299 ? 19.778 -7.538 -31.706 1.00 76.31 299 GLU A C 1
ATOM 2299 O O . GLU A 1 299 ? 20.919 -7.249 -31.326 1.00 76.31 299 GLU A O 1
ATOM 2304 N N . ASN A 1 300 ? 19.485 -8.718 -32.261 1.00 69.81 300 ASN A N 1
ATOM 2305 C CA . ASN A 1 300 ? 20.455 -9.749 -32.661 1.00 69.81 300 ASN A CA 1
ATOM 2306 C C . ASN A 1 300 ? 21.321 -10.387 -31.544 1.00 69.81 300 ASN A C 1
ATOM 2308 O O . ASN A 1 300 ? 22.329 -11.021 -31.870 1.00 69.81 300 ASN A O 1
ATOM 2312 N N . ASP A 1 301 ? 20.967 -10.275 -30.259 1.00 75.06 301 ASP A N 1
ATOM 2313 C CA . ASP A 1 301 ? 21.727 -10.890 -29.154 1.00 75.06 301 ASP A CA 1
ATOM 2314 C C . ASP A 1 301 ? 21.100 -12.181 -28.573 1.00 75.06 301 ASP A C 1
ATOM 2316 O O . ASP A 1 301 ? 21.828 -13.005 -28.008 1.00 75.06 301 ASP A O 1
ATOM 2320 N N . GLY A 1 302 ? 19.803 -12.440 -28.796 1.00 83.06 302 GLY A N 1
ATOM 2321 C CA . GLY A 1 302 ? 19.161 -13.717 -28.464 1.00 83.06 302 GLY A CA 1
ATOM 2322 C C . GLY A 1 302 ? 17.646 -13.781 -28.718 1.00 83.06 302 GLY A C 1
ATOM 2323 O O . GLY A 1 302 ? 17.129 -13.168 -29.648 1.00 83.06 302 GLY A O 1
ATOM 2324 N N . THR A 1 303 ? 16.947 -14.571 -27.891 1.00 90.62 303 THR A N 1
ATOM 2325 C CA . THR A 1 303 ? 15.489 -14.460 -27.690 1.00 90.62 303 THR A CA 1
ATOM 2326 C C . THR A 1 303 ? 15.168 -14.386 -26.194 1.00 90.62 303 THR A C 1
ATOM 2328 O O . THR A 1 303 ? 15.793 -15.085 -25.390 1.00 90.62 303 THR A O 1
ATOM 2331 N N . TRP A 1 304 ? 14.175 -13.573 -25.816 1.00 92.88 304 TRP A N 1
ATOM 2332 C CA . TRP A 1 304 ? 13.701 -13.385 -24.430 1.00 92.88 304 TRP A CA 1
ATOM 2333 C C . TRP A 1 304 ? 14.778 -12.954 -23.402 1.00 92.88 304 TRP A C 1
ATOM 2335 O O . TRP A 1 304 ? 14.645 -13.243 -22.208 1.00 92.88 304 TRP A O 1
ATOM 2345 N N . ASN A 1 305 ? 15.843 -12.280 -23.848 1.00 94.00 305 ASN A N 1
ATOM 2346 C CA . ASN A 1 305 ? 17.086 -12.059 -23.094 1.00 94.00 305 ASN A CA 1
ATOM 2347 C C . ASN A 1 305 ? 17.444 -10.594 -22.767 1.00 94.00 305 ASN A C 1
ATOM 2349 O O . ASN A 1 305 ? 18.418 -10.396 -22.043 1.00 94.00 305 ASN A O 1
ATOM 2353 N N . ASP A 1 306 ? 16.673 -9.588 -23.198 1.00 96.31 306 ASP A N 1
ATOM 2354 C CA . ASP A 1 306 ? 16.901 -8.165 -22.861 1.00 96.31 306 ASP A CA 1
ATOM 2355 C C . ASP A 1 306 ? 16.776 -7.861 -21.346 1.00 96.31 306 ASP A C 1
ATOM 2357 O O . ASP A 1 306 ? 16.947 -6.715 -20.932 1.00 96.31 306 ASP A O 1
ATOM 2361 N N . ALA A 1 307 ? 16.411 -8.843 -20.506 1.00 97.50 307 ALA A N 1
ATOM 2362 C CA . ALA A 1 307 ? 16.217 -8.665 -19.067 1.00 97.50 307 ALA A CA 1
ATOM 2363 C C . ALA A 1 307 ? 16.813 -9.799 -18.213 1.00 97.50 307 ALA A C 1
ATOM 2365 O O . ALA A 1 307 ? 16.568 -10.989 -18.439 1.00 97.50 307 ALA A O 1
ATOM 2366 N N . GLN A 1 308 ? 17.538 -9.417 -17.159 1.00 96.62 308 GLN A N 1
ATOM 2367 C CA . GLN A 1 308 ? 18.296 -10.307 -16.282 1.00 96.62 308 GLN A CA 1
ATOM 2368 C C . GLN A 1 308 ? 17.913 -10.122 -14.804 1.00 96.62 308 GLN A C 1
ATOM 2370 O O . GLN A 1 308 ? 17.852 -9.008 -14.293 1.00 96.62 308 GLN A O 1
ATOM 2375 N N . THR A 1 309 ? 17.774 -11.230 -14.069 1.00 97.94 309 THR A N 1
ATOM 2376 C CA . THR A 1 309 ? 17.802 -11.219 -12.596 1.00 97.94 309 THR A CA 1
ATOM 2377 C C . THR A 1 309 ? 19.244 -10.983 -12.118 1.00 97.94 309 THR A C 1
ATOM 2379 O O . THR A 1 309 ? 20.106 -11.850 -12.282 1.00 97.94 309 THR A O 1
ATOM 2382 N N . ARG A 1 310 ? 19.532 -9.804 -11.555 1.00 96.19 310 ARG A N 1
ATOM 2383 C CA . ARG A 1 310 ? 20.827 -9.434 -10.942 1.00 96.19 310 ARG A CA 1
ATOM 2384 C C . ARG A 1 310 ? 20.917 -9.889 -9.482 1.00 96.19 310 ARG A C 1
ATOM 2386 O O . ARG A 1 310 ? 21.998 -10.262 -9.016 1.00 96.19 310 ARG A O 1
ATOM 2393 N N . VAL A 1 311 ? 19.783 -9.881 -8.783 1.00 97.00 311 VAL A N 1
ATOM 2394 C CA . VAL A 1 311 ? 19.580 -10.402 -7.422 1.00 97.00 311 VAL A CA 1
ATOM 2395 C C . VAL A 1 311 ? 18.308 -11.244 -7.446 1.00 97.00 311 VAL A C 1
ATOM 2397 O O . VAL A 1 311 ? 17.266 -10.734 -7.845 1.00 97.00 311 VAL A O 1
ATOM 2400 N N . ASP A 1 312 ? 18.413 -12.522 -7.079 1.00 96.88 312 ASP A N 1
ATOM 2401 C CA . ASP A 1 312 ? 17.253 -13.372 -6.768 1.00 96.88 312 ASP A CA 1
ATOM 2402 C C . ASP A 1 312 ? 16.869 -13.165 -5.294 1.00 96.88 312 ASP A C 1
ATOM 2404 O O . ASP A 1 312 ? 17.685 -12.661 -4.518 1.00 96.88 312 ASP A O 1
ATOM 2408 N N . TRP A 1 313 ? 15.647 -13.537 -4.921 1.00 97.88 313 TRP A N 1
ATOM 2409 C CA . TRP A 1 313 ? 15.028 -13.217 -3.629 1.00 97.88 313 TRP A CA 1
ATOM 2410 C C . TRP A 1 313 ? 15.921 -13.515 -2.412 1.00 97.88 313 TRP A C 1
ATOM 2412 O O . TRP A 1 313 ? 16.110 -14.671 -2.036 1.00 97.88 313 TRP A O 1
ATOM 2422 N N . SER A 1 314 ? 16.457 -12.458 -1.796 1.00 96.25 314 SER A N 1
ATOM 2423 C CA . SER A 1 314 ? 17.439 -12.533 -0.702 1.00 96.25 314 SER A CA 1
ATOM 2424 C C . SER A 1 314 ? 17.374 -11.295 0.212 1.00 96.25 314 SER A C 1
ATOM 2426 O O . SER A 1 314 ? 16.986 -10.219 -0.258 1.00 96.25 314 SER A O 1
ATOM 2428 N N . PRO A 1 315 ? 17.727 -11.404 1.508 1.00 95.56 315 PRO A N 1
ATOM 2429 C CA . PRO A 1 315 ? 17.797 -10.254 2.413 1.00 95.56 315 PRO A CA 1
ATOM 2430 C C . PRO A 1 315 ? 18.981 -9.343 2.048 1.00 95.56 315 PRO A C 1
ATOM 2432 O O . PRO A 1 315 ? 19.958 -9.795 1.441 1.00 95.56 315 PRO A O 1
ATOM 2435 N N . ALA A 1 316 ? 18.940 -8.063 2.440 1.00 93.50 316 ALA A N 1
ATOM 2436 C CA . ALA A 1 316 ? 19.944 -7.079 2.007 1.00 93.50 316 ALA A CA 1
ATOM 2437 C C . ALA A 1 316 ? 21.388 -7.468 2.370 1.00 93.50 316 ALA A C 1
ATOM 2439 O O . ALA A 1 316 ? 22.322 -7.159 1.631 1.00 93.50 316 ALA A O 1
ATOM 2440 N N . ALA A 1 317 ? 21.576 -8.194 3.476 1.00 93.19 317 ALA A N 1
ATOM 2441 C CA . ALA A 1 317 ? 22.879 -8.661 3.947 1.00 93.19 317 ALA A CA 1
ATOM 2442 C C . ALA A 1 317 ? 23.622 -9.611 2.976 1.00 93.19 317 ALA A C 1
ATOM 2444 O O . ALA A 1 317 ? 24.833 -9.794 3.121 1.00 93.19 317 ALA A O 1
ATOM 2445 N N . GLU A 1 318 ? 22.944 -10.212 1.989 1.00 94.31 318 GLU A N 1
ATOM 2446 C CA . GLU A 1 318 ? 23.557 -11.131 1.012 1.00 94.31 318 GLU A CA 1
ATOM 2447 C C . GLU A 1 318 ? 24.078 -10.446 -0.268 1.00 94.31 318 GLU A C 1
ATOM 2449 O O . GLU A 1 318 ? 24.709 -11.088 -1.120 1.00 94.31 318 GLU A O 1
ATOM 2454 N N . PHE A 1 319 ? 23.852 -9.139 -0.438 1.00 94.06 319 PHE A N 1
ATOM 2455 C CA . PHE A 1 319 ? 24.311 -8.405 -1.617 1.00 94.06 319 PHE A CA 1
ATOM 2456 C C . PHE A 1 319 ? 24.704 -6.951 -1.315 1.00 94.06 319 PHE A C 1
ATOM 2458 O O . PHE A 1 319 ? 24.632 -6.461 -0.197 1.00 94.06 319 PHE A O 1
ATOM 2465 N N . SER A 1 320 ? 25.179 -6.247 -2.341 1.00 91.88 320 SER A N 1
ATOM 2466 C CA . SER A 1 320 ? 25.369 -4.797 -2.309 1.00 91.88 320 SER A CA 1
ATOM 2467 C C . SER A 1 320 ? 24.966 -4.206 -3.654 1.00 91.88 320 SER A C 1
ATOM 2469 O O . SER A 1 320 ? 25.190 -4.818 -4.702 1.00 91.88 320 SER A O 1
ATOM 2471 N N . ILE A 1 321 ? 24.364 -3.015 -3.656 1.00 91.00 321 ILE A N 1
ATOM 2472 C CA . ILE A 1 321 ? 23.993 -2.326 -4.902 1.00 91.00 321 ILE A CA 1
ATOM 2473 C C . ILE A 1 321 ? 25.248 -1.874 -5.663 1.00 91.00 321 ILE A C 1
ATOM 2475 O O . ILE A 1 321 ? 25.350 -2.041 -6.880 1.00 91.00 321 ILE A O 1
ATOM 2479 N N . SER A 1 322 ? 26.227 -1.348 -4.928 1.00 85.62 322 SER A N 1
ATOM 2480 C CA . SER A 1 322 ? 27.524 -0.888 -5.421 1.00 85.62 322 SER A CA 1
ATOM 2481 C C . SER A 1 322 ? 28.598 -1.197 -4.378 1.00 85.62 322 SER A C 1
ATOM 2483 O O . SER A 1 322 ? 28.379 -0.970 -3.190 1.00 85.62 322 SER A O 1
ATOM 2485 N N . GLY A 1 323 ? 29.777 -1.650 -4.807 1.00 77.06 323 GLY A N 1
ATOM 2486 C CA . GLY A 1 323 ? 30.962 -1.749 -3.947 1.00 77.06 323 GLY A CA 1
ATOM 2487 C C . GLY A 1 323 ? 31.618 -0.390 -3.664 1.00 77.06 323 GLY A C 1
ATOM 2488 O O . GLY A 1 323 ? 32.537 -0.299 -2.854 1.00 77.06 323 GLY A O 1
ATOM 2489 N N . ASN A 1 324 ? 31.153 0.676 -4.324 1.00 71.50 324 ASN A N 1
ATOM 2490 C CA . ASN A 1 324 ? 31.605 2.050 -4.125 1.00 71.50 324 ASN A CA 1
ATOM 2491 C C . ASN A 1 324 ? 30.422 3.028 -4.286 1.00 71.50 324 ASN A C 1
ATOM 2493 O O . ASN A 1 324 ? 30.020 3.370 -5.400 1.00 71.50 324 ASN A O 1
ATOM 2497 N N . LEU A 1 325 ? 29.858 3.463 -3.157 1.00 68.19 325 LEU A N 1
ATOM 2498 C CA . LEU A 1 325 ? 28.748 4.427 -3.070 1.00 68.19 325 LEU A CA 1
ATOM 2499 C C . LEU A 1 325 ? 29.223 5.865 -2.766 1.00 68.19 325 LEU A C 1
ATOM 2501 O O . LEU A 1 325 ? 28.403 6.771 -2.651 1.00 68.19 325 LEU A O 1
ATOM 2505 N N . THR A 1 326 ? 30.528 6.083 -2.570 1.00 60.28 326 THR A N 1
ATOM 2506 C CA . THR A 1 326 ? 31.064 7.310 -1.944 1.00 60.28 326 THR A CA 1
ATOM 2507 C C . THR A 1 326 ? 32.137 8.032 -2.759 1.00 60.28 326 THR A C 1
ATOM 2509 O O . THR A 1 326 ? 32.399 9.205 -2.499 1.00 60.28 326 THR A O 1
ATOM 2512 N N . ASN A 1 327 ? 32.747 7.379 -3.752 1.00 55.47 327 ASN A N 1
ATOM 2513 C CA . ASN A 1 327 ? 33.767 7.958 -4.626 1.00 55.47 327 ASN A CA 1
ATOM 2514 C C . ASN A 1 327 ? 33.292 7.952 -6.097 1.00 55.47 327 ASN A C 1
ATOM 2516 O O . ASN A 1 327 ? 33.448 6.938 -6.784 1.00 55.47 327 ASN A O 1
ATOM 2520 N N . PRO A 1 328 ? 32.738 9.067 -6.607 1.00 52.00 328 PRO A N 1
ATOM 2521 C CA . PRO A 1 328 ? 32.107 9.125 -7.926 1.00 52.00 328 PRO A CA 1
ATOM 2522 C C . PRO A 1 328 ? 33.097 9.200 -9.109 1.00 52.00 328 PRO A C 1
ATOM 2524 O O . PRO A 1 328 ? 32.671 9.266 -10.262 1.00 52.00 328 PRO A O 1
ATOM 2527 N N . GLN A 1 329 ? 34.412 9.208 -8.861 1.00 50.34 329 GLN A N 1
ATOM 2528 C CA . GLN A 1 329 ? 35.439 9.287 -9.908 1.00 50.34 329 GLN A CA 1
ATOM 2529 C C . GLN A 1 329 ? 35.611 7.983 -10.708 1.00 50.34 329 GLN A C 1
ATOM 2531 O O . GLN A 1 329 ? 36.123 8.027 -11.830 1.00 50.34 329 GLN A O 1
ATOM 2536 N N . GLU A 1 330 ? 35.198 6.829 -10.177 1.00 56.00 330 GLU A N 1
ATOM 2537 C CA . GLU A 1 330 ? 35.326 5.553 -10.887 1.00 56.00 330 GLU A CA 1
ATOM 2538 C C . GLU A 1 330 ? 34.120 5.292 -11.798 1.00 56.00 330 GLU A C 1
ATOM 2540 O O . GLU A 1 330 ? 33.047 4.852 -11.388 1.00 56.00 330 GLU A O 1
ATOM 2545 N N . ARG A 1 331 ? 34.335 5.587 -13.085 1.00 57.69 331 ARG A N 1
ATOM 2546 C CA . ARG A 1 331 ? 33.413 5.375 -14.208 1.00 57.69 331 ARG A CA 1
ATOM 2547 C C . ARG A 1 331 ? 32.972 3.906 -14.282 1.00 57.69 331 ARG A C 1
ATOM 2549 O O . ARG A 1 331 ? 33.637 3.099 -14.927 1.00 57.69 331 ARG A O 1
ATOM 2556 N N . TYR A 1 332 ? 31.836 3.612 -13.650 1.00 62.88 332 TYR A N 1
ATOM 2557 C CA . TYR A 1 332 ? 31.301 2.264 -13.421 1.00 62.88 332 TYR A CA 1
ATOM 2558 C C . TYR A 1 332 ? 32.233 1.398 -12.548 1.00 62.88 332 TYR A C 1
ATOM 2560 O O . TYR A 1 332 ? 32.691 0.344 -12.982 1.00 62.88 332 TYR A O 1
ATOM 2568 N N . SER A 1 333 ? 32.532 1.893 -11.337 1.00 57.22 333 SER A N 1
ATOM 2569 C CA . SER A 1 333 ? 33.299 1.251 -10.252 1.00 57.22 333 SER A CA 1
ATOM 2570 C C . SER A 1 333 ? 33.410 -0.269 -10.355 1.00 57.22 333 SER A C 1
ATOM 2572 O O . SER A 1 333 ? 32.402 -0.963 -10.280 1.00 57.22 333 SER A O 1
ATOM 2574 N N . THR A 1 334 ? 34.625 -0.817 -10.412 1.00 58.06 334 THR A N 1
ATOM 2575 C CA . THR A 1 334 ? 34.857 -2.275 -10.433 1.00 58.06 334 THR A CA 1
ATOM 2576 C C . THR A 1 334 ? 34.746 -2.897 -9.030 1.00 58.06 334 THR A C 1
ATOM 2578 O O . THR A 1 334 ? 35.592 -3.694 -8.629 1.00 58.06 334 THR A O 1
ATOM 2581 N N . GLY A 1 335 ? 33.741 -2.476 -8.254 1.00 60.44 335 GLY A N 1
ATOM 2582 C CA . GLY A 1 335 ? 33.584 -2.765 -6.824 1.00 60.44 335 GLY A CA 1
ATOM 2583 C C . GLY A 1 335 ? 32.919 -4.104 -6.499 1.00 60.44 335 GLY A C 1
ATOM 2584 O O . GLY A 1 335 ? 32.921 -4.514 -5.342 1.00 60.44 335 GLY A O 1
ATOM 2585 N N . GLY A 1 336 ? 32.368 -4.797 -7.500 1.00 76.38 336 GLY A N 1
ATOM 2586 C CA . GLY A 1 336 ? 31.693 -6.087 -7.325 1.00 76.38 336 GLY A CA 1
ATOM 2587 C C . GLY A 1 336 ? 30.247 -5.998 -6.824 1.00 76.38 336 GLY A C 1
ATOM 2588 O O . GLY A 1 336 ? 29.648 -7.036 -6.552 1.00 76.38 336 GLY A O 1
ATOM 2589 N N . GLY A 1 337 ? 29.674 -4.793 -6.722 1.00 88.69 337 GLY A N 1
ATOM 2590 C CA . GLY A 1 337 ? 28.248 -4.613 -6.457 1.00 88.69 337 GLY A CA 1
ATOM 2591 C C . GLY A 1 337 ? 27.370 -5.115 -7.607 1.00 88.69 337 GLY A C 1
ATOM 2592 O O . GLY A 1 337 ? 27.801 -5.254 -8.752 1.00 88.69 337 GLY A O 1
ATOM 2593 N N . ARG A 1 338 ? 26.098 -5.381 -7.317 1.00 91.88 338 ARG A N 1
ATOM 2594 C CA . ARG A 1 338 ? 25.162 -5.992 -8.274 1.00 91.88 338 ARG A CA 1
ATOM 2595 C C . ARG A 1 338 ? 24.846 -5.094 -9.468 1.00 91.88 338 ARG A C 1
ATOM 2597 O O . ARG A 1 338 ? 24.541 -5.627 -10.529 1.00 91.88 338 ARG A O 1
ATOM 2604 N N . LEU A 1 339 ? 24.978 -3.772 -9.311 1.00 91.44 339 LEU A N 1
ATOM 2605 C CA . LEU A 1 339 ? 24.792 -2.752 -10.350 1.00 91.44 339 LEU A CA 1
ATOM 2606 C C . LEU A 1 339 ? 26.125 -2.042 -10.734 1.00 91.44 339 LEU A C 1
ATOM 2608 O O . LEU A 1 339 ? 26.149 -0.920 -11.254 1.00 91.44 339 LEU A O 1
ATOM 2612 N N . ASP A 1 340 ? 27.275 -2.677 -10.477 1.00 87.81 340 ASP A N 1
ATOM 2613 C CA . ASP A 1 340 ? 28.623 -2.172 -10.806 1.00 87.81 340 ASP A CA 1
ATOM 2614 C C . ASP A 1 340 ? 29.065 -2.520 -12.238 1.00 87.81 340 ASP A C 1
ATOM 2616 O O . ASP A 1 340 ? 30.015 -3.263 -12.482 1.00 87.81 340 ASP A O 1
ATOM 2620 N N . TYR A 1 341 ? 28.348 -1.964 -13.213 1.00 86.81 341 TYR A N 1
ATOM 2621 C CA . TYR A 1 341 ? 28.671 -2.051 -14.639 1.00 86.81 341 TYR A CA 1
ATOM 2622 C C . TYR A 1 341 ? 28.148 -0.823 -15.397 1.00 86.81 341 TYR A C 1
ATOM 2624 O O . TYR A 1 341 ? 27.583 0.102 -14.806 1.00 86.81 341 TYR A O 1
ATOM 2632 N N . LYS A 1 342 ? 28.386 -0.801 -16.714 1.00 87.75 342 LYS A N 1
ATOM 2633 C CA . LYS A 1 342 ? 27.884 0.220 -17.635 1.00 87.75 342 LYS A CA 1
ATOM 2634 C C . LYS A 1 342 ? 26.533 -0.205 -18.248 1.00 87.75 342 LYS A C 1
ATOM 2636 O O . LYS A 1 342 ? 26.533 -1.206 -18.959 1.00 87.75 342 LYS A O 1
ATOM 2641 N N . PRO A 1 343 ? 25.463 0.595 -18.093 1.00 91.00 343 PRO A N 1
ATOM 2642 C CA . PRO A 1 343 ? 24.232 0.502 -18.889 1.00 91.00 343 PRO A CA 1
ATOM 2643 C C . PRO A 1 343 ? 24.442 0.659 -20.408 1.00 91.00 343 PRO A C 1
ATOM 2645 O O . PRO A 1 343 ? 25.293 1.437 -20.869 1.00 91.00 343 PRO A O 1
ATOM 2648 N N . SER A 1 344 ? 23.671 -0.090 -21.197 1.00 91.00 344 SER A N 1
ATOM 2649 C CA . SER A 1 344 ? 23.730 -0.145 -22.663 1.00 91.00 344 SER A CA 1
ATOM 2650 C C . SER A 1 344 ? 22.505 -0.834 -23.269 1.00 91.00 344 SER A C 1
ATOM 2652 O O . SER A 1 344 ? 21.962 -1.756 -22.670 1.00 91.00 344 SER A O 1
ATOM 2654 N N . GLY A 1 345 ? 22.147 -0.441 -24.494 1.00 92.81 345 GLY A N 1
ATOM 2655 C CA . GLY A 1 345 ? 20.947 -0.898 -25.205 1.00 92.81 345 GLY A CA 1
ATOM 2656 C C . GLY A 1 345 ? 19.932 0.235 -25.377 1.00 92.81 345 GLY A C 1
ATOM 2657 O O . GLY A 1 345 ? 20.201 1.369 -24.969 1.00 92.81 345 GLY A O 1
ATOM 2658 N N . GLY A 1 346 ? 18.793 -0.072 -25.991 1.00 94.38 346 GLY A N 1
ATOM 2659 C CA . GLY A 1 346 ? 17.558 0.707 -25.873 1.00 94.38 346 GLY A CA 1
ATOM 2660 C C . GLY A 1 346 ? 16.718 0.215 -24.691 1.00 94.38 346 GLY A C 1
ATOM 2661 O O . GLY A 1 346 ? 17.269 -0.326 -23.730 1.00 94.38 346 GLY A O 1
ATOM 2662 N N . THR A 1 347 ? 15.397 0.384 -24.773 1.00 97.00 347 THR A N 1
ATOM 2663 C CA . THR A 1 347 ? 14.510 0.273 -23.604 1.00 97.00 347 THR A CA 1
ATOM 2664 C C . THR A 1 347 ? 13.314 -0.649 -23.882 1.00 97.00 347 THR A C 1
ATOM 2666 O O . THR A 1 347 ? 12.330 -0.235 -24.491 1.00 97.00 347 THR A O 1
ATOM 2669 N N . ASN A 1 348 ? 13.376 -1.906 -23.427 1.00 98.06 348 ASN A N 1
ATOM 2670 C CA . ASN A 1 348 ? 12.315 -2.914 -23.551 1.00 98.06 348 ASN A CA 1
ATOM 2671 C C . ASN A 1 348 ? 11.544 -3.086 -22.228 1.00 98.06 348 ASN A C 1
ATOM 2673 O O . ASN A 1 348 ? 11.827 -3.974 -21.418 1.00 98.06 348 ASN A O 1
ATOM 2677 N N . TYR A 1 349 ? 10.516 -2.254 -22.024 1.00 98.56 349 TYR A N 1
ATOM 2678 C CA . TYR A 1 349 ? 9.621 -2.348 -20.858 1.00 98.56 349 TYR A CA 1
ATOM 2679 C C . TYR A 1 349 ? 8.981 -3.738 -20.732 1.00 98.56 349 TYR A C 1
ATOM 2681 O O . TYR A 1 349 ? 8.841 -4.264 -19.625 1.00 98.56 349 TYR A O 1
ATOM 2689 N N . GLN A 1 350 ? 8.607 -4.360 -21.857 1.00 98.56 350 GLN A N 1
ATOM 2690 C CA . GLN A 1 350 ? 8.000 -5.687 -21.855 1.00 98.56 350 GLN A CA 1
ATOM 2691 C C . GLN A 1 350 ? 8.960 -6.732 -21.272 1.00 98.56 350 GLN A C 1
ATOM 2693 O O . GLN A 1 350 ? 8.517 -7.580 -20.499 1.00 98.56 350 GLN A O 1
ATOM 2698 N N . ALA A 1 351 ? 10.260 -6.663 -21.571 1.00 98.38 351 ALA A N 1
ATOM 2699 C CA . ALA A 1 351 ? 11.260 -7.563 -21.008 1.00 98.38 351 ALA A CA 1
ATOM 2700 C C . ALA A 1 351 ? 11.388 -7.414 -19.489 1.00 98.38 351 ALA A C 1
ATOM 2702 O O . ALA A 1 351 ? 11.326 -8.423 -18.781 1.00 98.38 351 ALA A O 1
ATOM 2703 N N . GLY A 1 352 ? 11.484 -6.179 -18.987 1.00 98.56 352 GLY A N 1
ATOM 2704 C CA . GLY A 1 352 ? 11.515 -5.895 -17.550 1.00 98.56 352 GLY A CA 1
ATOM 2705 C C . GLY A 1 352 ? 10.279 -6.434 -16.825 1.00 98.56 352 GLY A C 1
ATOM 2706 O O . GLY A 1 352 ? 10.401 -7.213 -15.879 1.00 98.56 352 GLY A O 1
ATOM 2707 N N . LEU A 1 353 ? 9.080 -6.107 -17.318 1.00 98.81 353 LEU A N 1
ATOM 2708 C CA . LEU A 1 353 ? 7.803 -6.561 -16.748 1.00 98.81 353 LEU A CA 1
ATOM 2709 C C . LEU A 1 353 ? 7.624 -8.085 -16.846 1.00 98.81 353 LEU A C 1
ATOM 2711 O O . LEU A 1 353 ? 7.158 -8.725 -15.903 1.00 98.81 353 LEU A O 1
ATOM 2715 N N . ARG A 1 354 ? 8.036 -8.703 -17.961 1.00 98.38 354 ARG A N 1
ATOM 271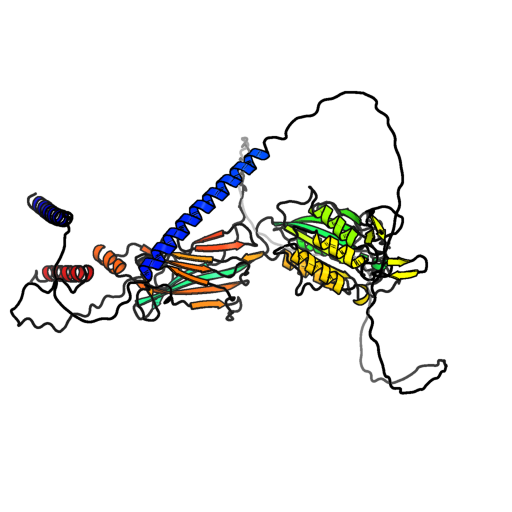6 C CA . ARG A 1 354 ? 8.015 -10.162 -18.157 1.00 98.38 354 ARG A CA 1
ATOM 2717 C C . ARG A 1 354 ? 8.945 -10.857 -17.165 1.00 98.38 354 ARG A C 1
ATOM 2719 O O . ARG A 1 354 ? 8.545 -11.844 -16.549 1.00 98.38 354 ARG A O 1
ATOM 2726 N N . LYS A 1 355 ? 10.161 -10.340 -16.973 1.00 98.56 355 LYS A N 1
ATOM 2727 C CA . LYS A 1 355 ? 11.144 -10.925 -16.054 1.00 98.56 355 LYS A CA 1
ATOM 2728 C C . LYS A 1 355 ? 10.780 -10.691 -14.585 1.00 98.56 355 LYS A C 1
ATOM 2730 O O . LYS A 1 355 ? 10.939 -11.597 -13.769 1.00 98.56 355 LYS A O 1
ATOM 2735 N N . GLY A 1 356 ? 10.180 -9.545 -14.266 1.00 98.31 356 GLY A N 1
ATOM 2736 C CA . GLY A 1 356 ? 9.552 -9.296 -12.970 1.00 98.31 356 GLY A CA 1
ATOM 2737 C C . GLY A 1 356 ? 8.389 -10.251 -12.680 1.00 98.31 356 GLY A C 1
ATOM 2738 O O . GLY A 1 356 ? 8.306 -10.814 -11.592 1.00 98.31 356 GLY A O 1
ATOM 2739 N N . ALA A 1 357 ? 7.539 -10.532 -13.672 1.00 98.00 357 ALA A N 1
ATOM 2740 C CA . ALA A 1 357 ? 6.457 -11.509 -13.542 1.00 98.00 357 ALA A CA 1
ATOM 2741 C C . ALA A 1 357 ? 6.960 -12.951 -13.316 1.00 98.00 357 ALA A C 1
ATOM 2743 O O . ALA A 1 357 ? 6.300 -13.710 -12.607 1.00 98.00 357 ALA A O 1
ATOM 2744 N N . GLU A 1 358 ? 8.122 -13.330 -13.868 1.00 97.31 358 GLU A N 1
ATOM 2745 C CA . GLU A 1 358 ? 8.798 -14.593 -13.523 1.00 97.31 358 GLU A CA 1
ATOM 2746 C C . GLU A 1 358 ? 9.285 -14.601 -12.064 1.00 97.31 358 GLU A C 1
ATOM 2748 O O . GLU A 1 358 ? 9.132 -15.609 -11.379 1.00 97.31 358 GLU A O 1
ATOM 2753 N N . GLN A 1 359 ? 9.840 -13.489 -11.563 1.00 97.75 359 GLN A N 1
ATOM 2754 C CA . GLN A 1 359 ? 10.313 -13.380 -10.176 1.00 97.75 359 GLN A CA 1
ATOM 2755 C C . GLN A 1 359 ? 9.167 -13.459 -9.159 1.00 97.75 359 GLN A C 1
ATOM 2757 O O . GLN A 1 359 ? 9.276 -14.227 -8.203 1.00 97.75 359 GLN A O 1
ATOM 2762 N N . LEU A 1 360 ? 8.055 -12.751 -9.392 1.00 96.19 360 LEU A N 1
ATOM 2763 C CA . LEU A 1 360 ? 6.847 -12.795 -8.548 1.00 96.19 360 LEU A CA 1
ATOM 2764 C C . LEU A 1 360 ? 6.201 -14.191 -8.489 1.00 96.19 360 LEU A C 1
ATOM 2766 O O . LEU A 1 360 ? 5.551 -14.523 -7.504 1.00 96.19 360 LEU A O 1
ATOM 2770 N N . LYS A 1 361 ? 6.371 -15.002 -9.542 1.00 94.25 361 LYS A N 1
ATOM 2771 C CA . LYS A 1 361 ? 5.818 -16.365 -9.667 1.00 94.25 361 LYS A CA 1
ATOM 2772 C C . LYS A 1 361 ? 6.870 -17.458 -9.402 1.00 94.25 361 LYS A C 1
ATOM 2774 O O . LYS A 1 361 ? 6.621 -18.635 -9.661 1.00 94.25 361 LYS A O 1
ATOM 2779 N N . SER A 1 362 ? 8.053 -17.079 -8.912 1.00 93.12 362 SER A N 1
ATOM 2780 C CA . SER A 1 362 ? 9.135 -18.007 -8.569 1.00 93.12 362 SER A CA 1
ATOM 2781 C C . SER A 1 362 ? 8.870 -18.724 -7.239 1.00 93.12 362 SER A C 1
ATOM 2783 O O . SER A 1 362 ? 8.102 -18.251 -6.408 1.00 93.12 362 SER A O 1
ATOM 2785 N N . LYS A 1 363 ? 9.554 -19.851 -7.001 1.00 88.44 363 LYS A N 1
ATOM 2786 C CA . LYS A 1 363 ? 9.507 -20.554 -5.702 1.00 88.44 363 LYS A CA 1
ATOM 2787 C C . LYS A 1 363 ? 10.323 -19.869 -4.596 1.00 88.44 363 LYS A C 1
ATOM 2789 O O . LYS A 1 363 ? 10.246 -20.308 -3.455 1.00 88.44 363 LYS A O 1
ATOM 2794 N N . SER A 1 364 ? 11.121 -18.859 -4.946 1.00 89.12 364 SER A N 1
ATOM 2795 C CA . SER A 1 364 ? 11.925 -18.071 -4.005 1.00 89.12 364 SER A CA 1
ATOM 2796 C C . SER A 1 364 ? 11.150 -16.854 -3.474 1.00 89.12 364 SER A C 1
ATOM 2798 O O . SER A 1 364 ? 11.479 -16.344 -2.407 1.00 89.12 364 SER A O 1
ATOM 2800 N N . ALA A 1 365 ? 10.099 -16.417 -4.182 1.00 91.44 365 ALA A N 1
ATOM 2801 C CA . ALA A 1 365 ? 9.136 -15.440 -3.680 1.00 91.44 365 ALA A CA 1
ATOM 2802 C C . ALA A 1 365 ? 8.285 -16.070 -2.565 1.00 91.44 365 ALA A C 1
ATOM 2804 O O . ALA A 1 365 ? 7.757 -17.175 -2.720 1.00 91.44 365 ALA A O 1
ATOM 2805 N N . ARG A 1 366 ? 8.135 -15.373 -1.439 1.00 93.19 366 ARG A N 1
ATOM 2806 C CA . ARG A 1 366 ? 7.475 -15.901 -0.240 1.00 93.19 366 ARG A CA 1
ATOM 2807 C C . ARG A 1 366 ? 5.961 -15.757 -0.374 1.00 93.19 366 ARG A C 1
ATOM 2809 O O . ARG A 1 366 ? 5.455 -14.650 -0.551 1.00 93.19 366 ARG A O 1
ATOM 2816 N N . SER A 1 367 ? 5.214 -16.860 -0.324 1.00 87.12 367 SER A N 1
ATOM 2817 C CA . SER A 1 367 ? 3.752 -16.845 -0.524 1.00 87.12 367 SER A CA 1
ATOM 2818 C C . SER A 1 367 ? 2.976 -16.139 0.594 1.00 87.12 367 SER A C 1
ATOM 2820 O O . SER A 1 367 ? 1.818 -15.792 0.401 1.00 87.12 367 SER A O 1
ATOM 2822 N N . ASP A 1 368 ? 3.612 -15.951 1.748 1.00 83.75 368 ASP A N 1
ATOM 2823 C CA . ASP A 1 368 ? 3.116 -15.281 2.951 1.00 83.75 368 ASP A CA 1
ATOM 2824 C C . ASP A 1 368 ? 3.641 -13.837 3.110 1.00 83.75 368 ASP A C 1
ATOM 2826 O O . ASP A 1 368 ? 3.399 -13.213 4.138 1.00 83.75 368 ASP A O 1
ATOM 2830 N N . ALA A 1 369 ? 4.349 -13.302 2.107 1.00 90.19 369 ALA A N 1
ATOM 2831 C CA . ALA A 1 369 ? 4.877 -11.938 2.109 1.00 90.19 369 ALA A CA 1
ATOM 2832 C C . ALA A 1 369 ? 4.099 -11.004 1.171 1.00 90.19 369 ALA A C 1
ATOM 2834 O O . ALA A 1 369 ? 3.799 -11.369 0.027 1.00 90.19 369 ALA A O 1
ATOM 2835 N N . GLU A 1 370 ? 3.869 -9.763 1.600 1.00 90.94 370 GLU A N 1
ATOM 2836 C CA . GLU A 1 370 ? 3.362 -8.697 0.731 1.00 90.94 370 GLU A CA 1
ATOM 2837 C C . GLU A 1 370 ? 4.354 -8.422 -0.416 1.00 90.94 370 GLU A C 1
ATOM 2839 O O . GLU A 1 370 ? 5.560 -8.640 -0.283 1.00 90.94 370 GLU A O 1
ATOM 2844 N N . LYS A 1 371 ? 3.854 -7.968 -1.571 1.00 94.75 371 LYS A N 1
ATOM 2845 C CA . LYS A 1 371 ? 4.657 -7.793 -2.796 1.00 94.75 371 LYS A CA 1
ATOM 2846 C C . LYS A 1 371 ? 4.710 -6.328 -3.210 1.00 94.75 371 LYS A C 1
ATOM 2848 O O . LYS A 1 371 ? 3.697 -5.777 -3.646 1.00 94.75 371 LYS A O 1
ATOM 2853 N N . VAL A 1 372 ? 5.895 -5.734 -3.131 1.00 97.56 372 VAL A N 1
ATOM 2854 C CA . VAL A 1 372 ? 6.176 -4.371 -3.596 1.00 97.56 372 VAL A CA 1
ATOM 2855 C C . VAL A 1 372 ? 6.912 -4.451 -4.926 1.00 97.56 372 VAL A C 1
ATOM 2857 O O . VAL A 1 372 ? 7.872 -5.206 -5.054 1.00 97.56 372 VAL A O 1
ATOM 2860 N N . VAL A 1 373 ? 6.488 -3.676 -5.922 1.00 98.75 373 VAL A N 1
ATOM 2861 C CA . VAL A 1 373 ? 7.124 -3.633 -7.243 1.00 98.75 373 VAL A CA 1
ATOM 2862 C C . VAL A 1 373 ? 7.426 -2.186 -7.623 1.00 98.75 373 VAL A C 1
ATOM 2864 O O . VAL A 1 373 ? 6.518 -1.370 -7.772 1.00 98.75 373 VAL A O 1
ATOM 2867 N N . LEU A 1 374 ? 8.710 -1.876 -7.799 1.00 98.69 374 LEU A N 1
ATOM 2868 C CA . LEU A 1 374 ? 9.196 -0.573 -8.256 1.00 98.69 374 LEU A CA 1
ATOM 2869 C C . LEU A 1 374 ? 9.703 -0.705 -9.693 1.00 98.69 374 LEU A C 1
ATOM 2871 O O . LEU A 1 374 ? 10.674 -1.420 -9.943 1.00 98.69 374 LEU A O 1
ATOM 2875 N N . PHE A 1 375 ? 9.073 0.003 -10.626 1.00 98.81 375 PHE A N 1
ATOM 2876 C CA . PHE A 1 375 ? 9.470 0.053 -12.031 1.00 98.81 375 PHE A CA 1
ATOM 2877 C C . PHE A 1 375 ? 10.152 1.392 -12.343 1.00 98.81 375 PHE A C 1
ATOM 2879 O O . PHE A 1 375 ? 9.525 2.450 -12.296 1.00 98.81 375 PHE A O 1
ATOM 2886 N N . LEU A 1 376 ? 11.451 1.347 -12.638 1.00 98.56 376 LEU A N 1
ATOM 2887 C CA . LEU A 1 376 ? 12.293 2.514 -12.906 1.00 98.56 376 LEU A CA 1
ATOM 2888 C C . LEU A 1 376 ? 12.593 2.601 -14.409 1.00 98.56 376 LEU A C 1
ATOM 2890 O O . LEU A 1 376 ? 12.961 1.586 -15.005 1.00 98.56 376 LEU A O 1
ATOM 2894 N N . SER A 1 377 ? 12.520 3.802 -14.990 1.00 97.62 377 SER A N 1
ATOM 2895 C CA . SER A 1 377 ? 13.030 4.103 -16.339 1.00 97.62 377 SER A CA 1
ATOM 2896 C C . SER A 1 377 ? 13.413 5.575 -16.510 1.00 97.62 377 SER A C 1
ATOM 2898 O O . SER A 1 377 ? 12.972 6.435 -15.750 1.00 97.62 377 SER A O 1
ATOM 2900 N N . ASP A 1 378 ? 14.234 5.876 -17.517 1.00 94.62 378 ASP A N 1
ATOM 2901 C CA . ASP A 1 378 ? 14.605 7.236 -17.914 1.00 94.62 378 ASP A CA 1
ATOM 2902 C C . ASP A 1 378 ? 14.141 7.650 -19.320 1.00 94.62 378 ASP A C 1
ATOM 2904 O O . ASP A 1 378 ? 14.496 8.743 -19.790 1.00 94.62 378 ASP A O 1
ATOM 2908 N N . GLY A 1 379 ? 13.344 6.795 -19.970 1.00 92.44 379 GLY A N 1
ATOM 2909 C CA . GLY A 1 379 ? 12.862 6.990 -21.329 1.00 92.44 379 GLY A CA 1
ATOM 2910 C C . GLY A 1 379 ? 11.646 6.129 -21.691 1.00 92.44 379 GLY A C 1
ATOM 2911 O O . GLY A 1 379 ? 11.401 5.084 -21.092 1.00 92.44 379 GLY A O 1
ATOM 2912 N N . LYS A 1 380 ? 10.899 6.551 -22.716 1.00 93.88 380 LYS A N 1
ATOM 2913 C CA . LYS A 1 380 ? 9.867 5.737 -23.386 1.00 93.88 380 LYS A CA 1
ATOM 2914 C C . LYS A 1 380 ? 10.402 4.355 -23.817 1.00 93.88 380 LYS A C 1
ATOM 2916 O O . LYS A 1 380 ? 11.585 4.246 -24.146 1.00 93.88 380 LYS A O 1
ATOM 2921 N N . PRO A 1 381 ? 9.555 3.313 -23.897 1.00 96.94 381 PRO A N 1
ATOM 2922 C CA . PRO A 1 381 ? 9.965 2.039 -24.475 1.00 96.94 381 PRO A CA 1
ATOM 2923 C C . PRO A 1 381 ? 10.271 2.198 -25.971 1.00 96.94 381 PRO A C 1
ATOM 2925 O O . PRO A 1 381 ? 9.489 2.795 -26.709 1.00 96.94 381 PRO A O 1
ATOM 2928 N N . THR A 1 382 ? 11.397 1.642 -26.415 1.00 96.62 382 THR A N 1
ATOM 2929 C CA . THR A 1 382 ? 11.860 1.679 -27.817 1.00 96.62 382 THR A CA 1
ATOM 2930 C C . THR A 1 382 ? 12.100 0.296 -28.427 1.00 96.62 382 THR A C 1
ATOM 2932 O O . THR A 1 382 ? 12.368 0.186 -29.624 1.00 96.62 382 THR A O 1
ATOM 2935 N N . PHE A 1 383 ? 11.963 -0.757 -27.616 1.00 97.62 383 PHE A N 1
ATOM 2936 C CA . PHE A 1 383 ? 12.000 -2.155 -28.034 1.00 97.62 383 PHE A CA 1
ATOM 2937 C C . PHE A 1 383 ? 10.906 -2.977 -27.328 1.00 97.62 383 PHE A C 1
ATOM 2939 O O . PHE A 1 383 ? 10.392 -2.593 -26.274 1.00 97.62 383 PHE A O 1
ATOM 2946 N N . TYR A 1 384 ? 10.570 -4.130 -27.901 1.00 97.69 384 TYR A N 1
ATOM 2947 C CA . TYR A 1 384 ? 9.692 -5.170 -27.360 1.00 97.69 384 TYR A CA 1
ATOM 2948 C C . TYR A 1 384 ? 10.048 -6.538 -27.971 1.00 97.69 384 TYR A C 1
ATOM 2950 O O . TYR A 1 384 ? 10.919 -6.617 -28.833 1.00 97.69 384 TYR A O 1
ATOM 2958 N N . TYR A 1 385 ? 9.392 -7.625 -27.549 1.00 97.31 385 TYR A N 1
ATOM 2959 C CA . TYR A 1 385 ? 9.540 -8.926 -28.210 1.00 97.31 385 TYR A CA 1
ATOM 2960 C C . TYR A 1 385 ? 8.464 -9.182 -29.260 1.00 97.31 385 TYR A C 1
ATOM 2962 O O . TYR A 1 385 ? 7.262 -9.063 -28.999 1.00 97.31 385 TYR A O 1
ATOM 2970 N N . ASP A 1 386 ? 8.904 -9.646 -30.425 1.00 94.19 386 ASP A N 1
ATOM 2971 C CA . ASP A 1 386 ? 8.036 -10.231 -31.436 1.00 94.19 386 ASP A CA 1
ATOM 2972 C C . ASP A 1 386 ? 7.409 -11.569 -30.954 1.00 94.19 386 ASP A C 1
ATOM 2974 O O . ASP A 1 386 ? 7.673 -12.082 -29.863 1.00 94.19 386 ASP A O 1
ATOM 2978 N N . LYS A 1 387 ? 6.563 -12.177 -31.793 1.00 92.69 387 LYS A N 1
ATOM 2979 C CA . LYS A 1 387 ? 5.895 -13.463 -31.512 1.00 92.69 387 LYS A CA 1
ATOM 2980 C C . LYS A 1 387 ? 6.861 -14.654 -31.314 1.00 92.69 387 LYS A C 1
ATOM 2982 O O . LYS A 1 387 ? 6.446 -15.658 -30.737 1.00 92.69 387 LYS A O 1
ATOM 2987 N N . ASN A 1 388 ? 8.089 -14.583 -31.836 1.00 92.00 388 ASN A N 1
ATOM 2988 C CA . ASN A 1 388 ? 9.131 -15.608 -31.710 1.00 92.00 388 ASN A CA 1
ATOM 2989 C C . ASN A 1 388 ? 9.950 -15.398 -30.419 1.00 92.00 388 ASN A C 1
ATOM 2991 O O . ASN A 1 388 ? 10.552 -16.345 -29.908 1.00 92.00 388 ASN A O 1
ATOM 2995 N N . GLY A 1 389 ? 9.937 -14.175 -29.877 1.00 93.00 389 GLY A N 1
ATOM 2996 C CA . GLY A 1 389 ? 10.783 -13.736 -28.771 1.00 93.00 389 GLY A CA 1
ATOM 2997 C C . GLY A 1 389 ? 12.021 -12.961 -29.205 1.00 93.00 389 GLY A C 1
ATOM 2998 O O . GLY A 1 389 ? 12.908 -12.768 -28.377 1.00 93.00 389 GLY A O 1
ATOM 2999 N N . GLU A 1 390 ? 12.109 -12.572 -30.477 1.00 94.25 390 GLU A N 1
ATOM 3000 C CA . GLU A 1 390 ? 13.200 -11.761 -31.020 1.00 94.25 390 GLU A CA 1
ATOM 3001 C C . GLU A 1 390 ? 12.927 -10.280 -30.715 1.00 94.25 390 GLU A C 1
ATOM 3003 O O . GLU A 1 390 ? 11.777 -9.832 -30.754 1.00 94.25 390 GLU A O 1
ATOM 3008 N N . THR A 1 391 ? 13.967 -9.519 -30.374 1.00 95.50 391 THR A N 1
ATOM 3009 C CA . THR A 1 391 ? 13.837 -8.096 -30.029 1.00 95.50 391 THR A CA 1
ATOM 3010 C C . THR A 1 391 ? 13.523 -7.263 -31.276 1.00 95.50 391 THR A C 1
ATOM 3012 O O . THR A 1 391 ? 14.241 -7.329 -32.274 1.00 95.50 391 THR A O 1
ATOM 3015 N N . ALA A 1 392 ? 12.441 -6.487 -31.212 1.00 94.19 392 ALA A N 1
ATOM 3016 C CA . ALA A 1 392 ? 11.879 -5.678 -32.292 1.00 94.19 392 ALA A CA 1
ATOM 3017 C C . ALA A 1 392 ? 11.480 -4.278 -31.789 1.00 94.19 392 ALA A C 1
ATOM 3019 O O . ALA A 1 392 ? 11.364 -4.054 -30.586 1.00 94.19 392 ALA A O 1
ATOM 3020 N N . GLY A 1 393 ? 11.276 -3.333 -32.708 1.00 94.50 393 GLY A N 1
ATOM 3021 C CA . GLY A 1 393 ? 11.114 -1.902 -32.418 1.00 94.50 393 GLY A CA 1
ATOM 3022 C C . GLY A 1 393 ? 12.233 -1.082 -33.069 1.00 94.50 393 GLY A C 1
ATOM 3023 O O . GLY A 1 393 ? 13.167 -1.643 -33.634 1.00 94.50 393 GLY A O 1
ATOM 3024 N N . SER A 1 394 ? 12.124 0.243 -33.034 1.00 93.06 394 SER A N 1
ATOM 3025 C CA . SER A 1 394 ? 13.049 1.158 -33.727 1.00 93.06 394 SER A CA 1
ATOM 3026 C C . SER A 1 394 ? 14.267 1.601 -32.901 1.00 93.06 394 SER A C 1
ATOM 3028 O O . SER A 1 394 ? 15.170 2.253 -33.423 1.00 93.06 394 SER A O 1
ATOM 3030 N N . GLY A 1 395 ? 14.313 1.271 -31.607 1.00 92.06 395 GLY A N 1
ATOM 3031 C CA . GLY A 1 395 ? 15.431 1.576 -30.708 1.00 92.06 395 GLY A CA 1
ATOM 3032 C C . GLY A 1 395 ? 15.527 3.031 -30.225 1.00 92.06 395 GLY A C 1
ATOM 3033 O O . GLY A 1 395 ? 16.131 3.271 -29.177 1.00 92.06 395 GLY A O 1
ATOM 3034 N N . ASP A 1 396 ? 14.877 3.980 -30.903 1.00 91.31 396 ASP A N 1
ATOM 3035 C CA . ASP A 1 396 ? 14.798 5.414 -30.570 1.00 91.31 396 ASP A CA 1
ATOM 3036 C C . ASP A 1 396 ? 13.360 5.937 -30.330 1.00 91.31 396 ASP A C 1
ATOM 3038 O O . ASP A 1 396 ? 13.178 6.910 -29.595 1.00 91.31 396 ASP A O 1
ATOM 3042 N N . GLU A 1 397 ? 12.341 5.283 -30.893 1.00 93.31 397 GLU A N 1
ATOM 3043 C CA . GLU A 1 397 ? 10.923 5.655 -30.828 1.00 93.31 397 GLU A CA 1
ATOM 3044 C C . GLU A 1 397 ? 10.026 4.495 -30.355 1.00 93.31 397 GLU A C 1
ATOM 3046 O O . GLU A 1 397 ? 10.373 3.318 -30.477 1.00 93.31 397 GLU A O 1
ATOM 3051 N N . ASP A 1 398 ? 8.834 4.828 -29.844 1.00 95.88 398 ASP A N 1
ATOM 3052 C CA . ASP A 1 398 ? 7.763 3.859 -29.548 1.00 95.88 398 ASP A CA 1
ATOM 3053 C C . ASP A 1 398 ? 7.045 3.483 -30.857 1.00 95.88 398 ASP A C 1
ATOM 3055 O O . ASP A 1 398 ? 5.937 3.937 -31.150 1.00 95.88 398 ASP A O 1
ATOM 3059 N N . ALA A 1 399 ? 7.767 2.761 -31.712 1.00 96.44 399 ALA A N 1
ATOM 3060 C CA . ALA A 1 399 ? 7.393 2.392 -33.073 1.00 96.44 399 ALA A CA 1
ATOM 3061 C C . ALA A 1 399 ? 8.289 1.259 -33.597 1.00 96.44 399 ALA A C 1
ATOM 3063 O O . ALA A 1 399 ? 9.413 1.069 -33.120 1.00 96.44 399 ALA A O 1
ATOM 3064 N N . ASP A 1 400 ? 7.833 0.590 -34.653 1.00 96.19 400 ASP A N 1
ATOM 3065 C CA . ASP A 1 400 ? 8.638 -0.311 -35.481 1.00 96.19 400 ASP A CA 1
ATOM 3066 C C . ASP A 1 400 ? 9.409 0.503 -36.540 1.00 96.19 400 ASP A C 1
ATOM 3068 O O . ASP A 1 400 ? 8.954 1.565 -36.970 1.00 96.19 400 ASP A O 1
ATOM 3072 N N . GLU A 1 401 ? 10.552 0.001 -37.014 1.00 94.38 401 GLU A N 1
ATOM 3073 C CA . GLU A 1 401 ? 11.320 0.591 -38.124 1.00 94.38 401 GLU A CA 1
ATOM 3074 C C . GLU A 1 401 ? 11.402 -0.367 -39.324 1.00 94.38 401 GLU A C 1
ATOM 3076 O O . GLU A 1 401 ? 11.488 -1.587 -39.166 1.00 94.38 401 GLU A O 1
ATOM 3081 N N . ASP A 1 402 ? 11.325 0.173 -40.547 1.00 92.75 402 ASP A N 1
ATOM 3082 C CA . ASP A 1 402 ? 11.583 -0.579 -41.779 1.00 92.75 402 ASP A CA 1
ATOM 3083 C C . ASP A 1 402 ? 13.052 -0.483 -42.233 1.00 92.75 402 ASP A C 1
ATOM 3085 O O . ASP A 1 402 ? 13.830 0.342 -41.761 1.00 92.75 402 ASP A O 1
ATOM 3089 N N . TRP A 1 403 ? 13.442 -1.301 -43.216 1.00 90.06 403 TRP A N 1
ATOM 3090 C CA . TRP A 1 403 ? 14.817 -1.347 -43.747 1.00 90.06 403 TRP A CA 1
ATOM 3091 C C . TRP A 1 403 ? 15.328 -0.005 -44.336 1.00 90.06 403 TRP A C 1
ATOM 3093 O O . TRP A 1 403 ? 16.508 0.123 -44.670 1.00 90.06 403 TRP A O 1
ATOM 3103 N N . TRP A 1 404 ? 14.465 1.000 -44.500 1.00 92.88 404 TRP A N 1
ATOM 3104 C CA . TRP A 1 404 ? 14.815 2.333 -44.993 1.00 92.88 404 TRP A CA 1
ATOM 3105 C C . TRP A 1 404 ? 14.815 3.416 -43.902 1.00 92.88 404 TRP A C 1
ATOM 3107 O O . TRP A 1 404 ? 15.108 4.570 -44.222 1.00 92.88 404 TRP A O 1
ATOM 3117 N N . GLY A 1 405 ? 14.532 3.070 -42.642 1.00 90.50 405 GLY A N 1
ATOM 3118 C CA . GLY A 1 405 ? 14.462 4.015 -41.525 1.00 90.50 405 GLY A CA 1
ATOM 3119 C C . GLY A 1 405 ? 13.093 4.680 -41.342 1.00 90.50 405 GLY A C 1
ATOM 3120 O O . GLY A 1 405 ? 12.995 5.707 -40.667 1.00 90.50 405 GLY A O 1
ATOM 3121 N N . ASN A 1 406 ? 12.028 4.166 -41.972 1.00 95.62 406 ASN A N 1
ATOM 3122 C CA . ASN A 1 406 ? 10.683 4.714 -41.782 1.00 95.62 406 ASN A CA 1
ATOM 3123 C C . ASN A 1 406 ? 10.039 4.101 -40.534 1.00 95.62 406 ASN A C 1
ATOM 3125 O O . ASN A 1 406 ? 9.890 2.881 -40.447 1.00 95.62 406 ASN A O 1
ATOM 3129 N N . LYS A 1 407 ? 9.590 4.951 -39.604 1.00 97.00 407 LYS A N 1
ATOM 3130 C CA . LYS A 1 407 ? 8.829 4.521 -38.423 1.00 97.00 407 LYS A CA 1
ATOM 3131 C C . LYS A 1 407 ? 7.389 4.158 -38.804 1.00 97.00 407 LYS A C 1
ATOM 3133 O O . LYS A 1 407 ? 6.702 4.950 -39.459 1.00 97.00 407 LYS A O 1
ATOM 3138 N N . TYR A 1 408 ? 6.907 3.002 -38.364 1.00 96.69 408 TYR A N 1
ATOM 3139 C CA . TYR A 1 408 ? 5.519 2.552 -38.513 1.00 96.69 408 TYR A CA 1
ATOM 3140 C C . TYR A 1 408 ? 5.030 1.868 -37.224 1.00 96.69 408 TYR A C 1
ATOM 3142 O O . TYR A 1 408 ? 5.784 1.739 -36.271 1.00 96.69 408 TYR A O 1
ATOM 3150 N N . ASN A 1 409 ? 3.752 1.471 -37.162 1.00 96.25 409 ASN A N 1
ATOM 3151 C CA . ASN A 1 409 ? 3.176 0.780 -35.992 1.00 96.25 409 ASN A CA 1
ATOM 3152 C C . ASN A 1 409 ? 3.397 1.521 -34.647 1.00 96.25 409 ASN A C 1
ATOM 3154 O O . ASN A 1 409 ? 3.733 0.915 -33.636 1.00 96.25 409 ASN A O 1
ATOM 3158 N N . TRP A 1 410 ? 3.239 2.851 -34.651 1.00 96.94 410 TRP A N 1
ATOM 3159 C CA . TRP A 1 410 ? 3.406 3.702 -33.466 1.00 96.94 410 TRP A CA 1
ATOM 3160 C C . TRP A 1 410 ? 2.603 3.188 -32.261 1.00 96.94 410 TRP A C 1
ATOM 3162 O O . TRP A 1 410 ? 1.411 2.901 -32.383 1.00 96.94 410 TRP A O 1
ATOM 3172 N N . GLY A 1 411 ? 3.258 3.110 -31.103 1.00 96.81 411 GLY A N 1
ATOM 3173 C CA . GLY A 1 411 ? 2.730 2.510 -29.881 1.00 96.81 411 GLY A CA 1
ATOM 3174 C C . GLY A 1 411 ? 2.980 1.003 -29.752 1.00 96.81 411 GLY A C 1
ATOM 3175 O O . GLY A 1 411 ? 2.392 0.386 -28.863 1.00 96.81 411 GLY A O 1
ATOM 3176 N N . SER A 1 412 ? 3.782 0.374 -30.621 1.00 97.44 412 SER A N 1
ATOM 3177 C CA . SER A 1 412 ? 4.057 -1.071 -30.563 1.00 97.44 412 SER A CA 1
ATOM 3178 C C . SER A 1 412 ? 4.790 -1.478 -29.283 1.00 97.44 412 SER A C 1
ATOM 3180 O O . SER A 1 412 ? 4.357 -2.413 -28.598 1.00 97.44 412 SER A O 1
ATOM 3182 N N . CYS A 1 413 ? 5.839 -0.742 -28.911 1.00 97.94 413 CYS A N 1
ATOM 3183 C CA . CYS A 1 413 ? 6.678 -1.027 -27.752 1.00 97.94 413 CYS A CA 1
ATOM 3184 C C . CYS A 1 413 ? 5.901 -0.832 -26.437 1.00 97.94 413 CYS A C 1
ATOM 3186 O O . CYS A 1 413 ? 5.937 -1.695 -25.552 1.00 97.94 413 CYS A O 1
ATOM 3188 N N . SER A 1 414 ? 5.132 0.257 -26.317 1.00 98.25 414 SER A N 1
ATOM 3189 C CA . SER A 1 414 ? 4.267 0.494 -25.154 1.00 98.25 414 SER A CA 1
ATOM 3190 C C . SER A 1 414 ? 3.086 -0.481 -25.086 1.00 98.25 414 SER A C 1
ATOM 3192 O O . SER A 1 414 ? 2.843 -1.057 -24.025 1.00 98.25 414 SER A O 1
ATOM 3194 N N . SER A 1 415 ? 2.418 -0.788 -26.204 1.00 98.31 415 SER A N 1
ATOM 3195 C CA . SER A 1 415 ? 1.336 -1.791 -26.246 1.00 98.31 415 SER A CA 1
ATOM 3196 C C . SER A 1 415 ? 1.808 -3.182 -25.817 1.00 98.31 415 SER A C 1
ATOM 3198 O O . SER A 1 415 ? 1.096 -3.892 -25.102 1.00 98.31 415 SER A O 1
ATOM 3200 N N . ALA A 1 416 ? 3.022 -3.570 -26.209 1.00 98.44 416 ALA A N 1
ATOM 3201 C CA . ALA A 1 416 ? 3.638 -4.826 -25.803 1.00 98.44 416 ALA A CA 1
ATOM 3202 C C . ALA A 1 416 ? 3.922 -4.880 -24.288 1.00 98.44 416 ALA A C 1
ATOM 3204 O O . ALA A 1 416 ? 3.744 -5.938 -23.671 1.00 98.44 416 ALA A O 1
ATOM 3205 N N . ALA A 1 417 ? 4.309 -3.750 -23.685 1.00 98.56 417 ALA A N 1
ATOM 3206 C CA . ALA A 1 417 ? 4.494 -3.598 -22.243 1.00 98.56 417 ALA A CA 1
ATOM 3207 C C . ALA A 1 417 ? 3.161 -3.632 -21.476 1.00 98.56 417 ALA A C 1
ATOM 3209 O O . ALA A 1 417 ? 3.032 -4.394 -20.516 1.00 98.56 417 ALA A O 1
ATOM 321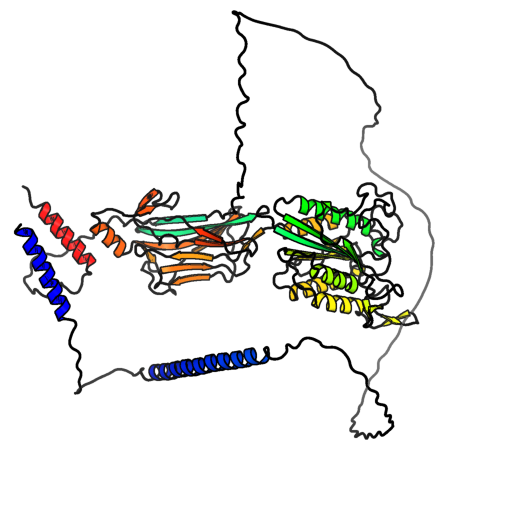0 N N . TYR A 1 418 ? 2.143 -2.896 -21.935 1.00 98.62 418 TYR A N 1
ATOM 3211 C CA . TYR A 1 418 ? 0.787 -2.920 -21.373 1.00 98.62 418 TYR A CA 1
ATOM 3212 C C . TYR A 1 418 ? 0.210 -4.340 -21.368 1.00 98.62 418 TYR A C 1
ATOM 3214 O O . TYR A 1 418 ? -0.185 -4.850 -20.321 1.00 98.62 418 TYR A O 1
ATOM 3222 N N . ALA A 1 419 ? 0.295 -5.042 -22.503 1.00 98.31 419 ALA A N 1
ATOM 3223 C CA . ALA A 1 419 ? -0.146 -6.428 -22.633 1.00 98.31 419 ALA A CA 1
ATOM 3224 C C . ALA A 1 419 ? 0.656 -7.423 -21.769 1.00 98.31 419 ALA A C 1
ATOM 3226 O O . ALA A 1 419 ? 0.280 -8.595 -21.686 1.00 98.31 419 ALA A O 1
ATOM 3227 N N . GLN A 1 420 ? 1.765 -7.012 -21.147 1.00 98.38 420 GLN A N 1
ATOM 3228 C CA . GLN A 1 420 ? 2.485 -7.789 -20.137 1.00 98.38 420 GLN A CA 1
ATOM 3229 C C . GLN A 1 420 ? 2.112 -7.369 -18.707 1.00 98.38 420 GLN A C 1
ATOM 3231 O O . GLN A 1 420 ? 1.944 -8.249 -17.863 1.00 98.38 420 GLN A O 1
ATOM 3236 N N . ALA A 1 421 ? 1.904 -6.075 -18.451 1.00 98.25 421 ALA A N 1
ATOM 3237 C CA . ALA A 1 421 ? 1.348 -5.551 -17.201 1.00 98.25 421 ALA A CA 1
ATOM 3238 C C . ALA A 1 421 ? -0.033 -6.165 -16.888 1.00 98.25 421 ALA A C 1
ATOM 3240 O O . ALA A 1 421 ? -0.260 -6.634 -15.775 1.00 98.25 421 ALA A O 1
ATOM 3241 N N . ASP A 1 422 ? -0.891 -6.316 -17.905 1.00 97.75 422 ASP A N 1
ATOM 3242 C CA . ASP A 1 422 ? -2.192 -7.005 -17.844 1.00 97.75 422 ASP A CA 1
ATOM 3243 C C . ASP A 1 422 ? -2.128 -8.481 -17.368 1.00 97.75 422 ASP A C 1
ATOM 3245 O O . ASP A 1 422 ? -3.169 -9.094 -17.124 1.00 97.75 422 ASP A O 1
ATOM 3249 N N . LYS A 1 423 ? -0.928 -9.071 -17.231 1.00 95.25 423 LYS A N 1
ATOM 3250 C CA . LYS A 1 423 ? -0.678 -10.461 -16.784 1.00 95.25 423 LYS A CA 1
ATOM 3251 C C . LYS A 1 423 ? 0.015 -10.553 -15.410 1.00 95.25 423 LYS A C 1
ATOM 3253 O O . LYS A 1 423 ? 0.380 -11.657 -14.973 1.00 95.25 423 LYS A O 1
ATOM 3258 N N . MET A 1 424 ? 0.259 -9.417 -14.752 1.00 96.69 424 MET A N 1
ATOM 3259 C CA . MET A 1 424 ? 0.950 -9.326 -13.462 1.00 96.69 424 MET A CA 1
ATOM 3260 C C . MET A 1 424 ? -0.061 -9.310 -12.311 1.00 96.69 424 MET A C 1
ATOM 3262 O O . MET A 1 424 ? -0.993 -8.513 -12.292 1.00 96.69 424 MET A O 1
ATOM 3266 N N . THR A 1 425 ? 0.113 -10.235 -11.367 1.00 92.44 425 THR A N 1
ATOM 3267 C CA . THR A 1 425 ? -0.889 -10.611 -10.356 1.00 92.44 425 THR A CA 1
ATOM 3268 C C . THR A 1 425 ? -0.214 -10.923 -9.022 1.00 92.44 425 THR A C 1
ATOM 3270 O O . THR A 1 425 ? 0.859 -11.528 -9.028 1.00 92.44 425 THR A O 1
ATOM 3273 N N . GLY A 1 426 ? -0.869 -10.602 -7.905 1.00 90.06 426 GLY A N 1
ATOM 3274 C CA . GLY A 1 426 ? -0.343 -10.778 -6.545 1.00 90.06 426 GLY A CA 1
ATOM 3275 C C . GLY A 1 426 ? 0.474 -9.584 -6.035 1.00 90.06 426 GLY A C 1
ATOM 3276 O O . GLY A 1 426 ? 1.199 -9.720 -5.054 1.00 90.06 426 GLY A O 1
ATOM 3277 N N . ILE A 1 427 ? 0.391 -8.429 -6.698 1.00 95.38 427 ILE A N 1
ATOM 3278 C CA . ILE A 1 427 ? 1.104 -7.203 -6.323 1.00 95.38 427 ILE A CA 1
ATOM 3279 C C . ILE A 1 427 ? 0.267 -6.432 -5.295 1.00 95.38 427 ILE A C 1
ATOM 3281 O O . ILE A 1 427 ? -0.937 -6.279 -5.468 1.00 95.38 427 ILE A O 1
ATOM 3285 N N . HIS A 1 428 ? 0.909 -5.974 -4.221 1.00 93.12 428 HIS A N 1
ATOM 3286 C CA . HIS A 1 428 ? 0.273 -5.249 -3.114 1.00 93.12 428 HIS A CA 1
ATOM 3287 C C . HIS A 1 428 ? 0.600 -3.748 -3.164 1.00 93.12 428 HIS A C 1
ATOM 3289 O O . HIS A 1 428 ? -0.207 -2.921 -2.751 1.00 93.12 428 HIS A O 1
ATOM 3295 N N . TYR A 1 429 ? 1.769 -3.403 -3.710 1.00 95.81 429 TYR A N 1
ATOM 3296 C CA . TYR A 1 429 ? 2.225 -2.038 -3.958 1.00 95.81 429 TYR A CA 1
ATOM 3297 C C . TYR A 1 429 ? 2.891 -1.971 -5.340 1.00 95.81 429 TYR A C 1
ATOM 3299 O O . TYR A 1 429 ? 3.796 -2.766 -5.613 1.00 95.81 429 TYR A O 1
ATOM 3307 N N . PHE A 1 430 ? 2.497 -1.026 -6.195 1.00 98.06 430 PHE A N 1
ATOM 3308 C CA . PHE A 1 430 ? 3.139 -0.781 -7.490 1.00 98.06 430 PHE A CA 1
ATOM 3309 C C . PHE A 1 430 ? 3.464 0.702 -7.685 1.00 98.06 430 PHE A C 1
ATOM 3311 O O . PHE A 1 430 ? 2.585 1.560 -7.609 1.00 98.06 430 PHE A O 1
ATOM 3318 N N . TYR A 1 431 ? 4.729 0.992 -7.989 1.00 98.31 431 TYR A N 1
ATOM 3319 C CA . TYR A 1 431 ? 5.235 2.350 -8.169 1.00 98.31 431 TYR A CA 1
ATOM 3320 C C . TYR A 1 431 ? 6.046 2.472 -9.461 1.00 98.31 431 TYR A C 1
ATOM 3322 O O . TYR A 1 431 ? 6.955 1.675 -9.704 1.00 98.31 431 TYR A O 1
ATOM 3330 N N . THR A 1 432 ? 5.773 3.506 -10.260 1.00 98.38 432 THR A N 1
ATOM 3331 C CA . THR A 1 432 ? 6.585 3.883 -11.427 1.00 98.38 432 THR A CA 1
ATOM 3332 C C . THR A 1 432 ? 7.410 5.136 -11.156 1.00 98.38 432 THR A C 1
ATOM 3334 O O . THR A 1 432 ? 6.932 6.099 -10.552 1.00 98.38 432 THR A O 1
ATOM 3337 N N . ILE A 1 433 ? 8.675 5.114 -11.585 1.00 98.19 433 ILE A N 1
ATOM 3338 C CA . ILE A 1 433 ? 9.649 6.184 -11.358 1.00 98.19 433 ILE A CA 1
ATOM 3339 C C . ILE A 1 433 ? 10.297 6.581 -12.685 1.00 98.19 433 ILE A C 1
ATOM 3341 O O . ILE A 1 433 ? 11.000 5.780 -13.304 1.00 98.19 433 ILE A O 1
ATOM 3345 N N . GLY A 1 434 ? 10.083 7.834 -13.084 1.00 97.44 434 GLY A N 1
ATOM 3346 C CA . GLY A 1 434 ? 10.714 8.476 -14.232 1.00 97.44 434 GLY A CA 1
ATOM 3347 C C . GLY A 1 434 ? 11.966 9.252 -13.818 1.00 97.44 434 GLY A C 1
ATOM 3348 O O . GLY A 1 434 ? 11.902 10.142 -12.970 1.00 97.44 434 GLY A O 1
ATOM 3349 N N . ILE A 1 435 ? 13.114 8.922 -14.408 1.00 95.25 435 ILE A N 1
ATOM 3350 C CA . ILE A 1 435 ? 14.432 9.380 -13.952 1.00 95.25 435 ILE A CA 1
ATOM 3351 C C . ILE A 1 435 ? 15.010 10.425 -14.915 1.00 95.25 435 ILE A C 1
ATOM 3353 O O . ILE A 1 435 ? 15.493 10.105 -15.996 1.00 95.25 435 ILE A O 1
ATOM 3357 N N . GLY A 1 436 ? 15.028 11.694 -14.507 1.00 90.19 436 GLY A N 1
ATOM 3358 C CA . GLY A 1 436 ? 15.569 12.800 -15.300 1.00 90.19 436 GLY A CA 1
ATOM 3359 C C . GLY A 1 436 ? 14.653 14.022 -15.347 1.00 90.19 436 GLY A C 1
ATOM 3360 O O . GLY A 1 436 ? 13.637 14.085 -14.664 1.00 90.19 436 GLY A O 1
ATOM 3361 N N . ARG A 1 437 ? 15.058 15.030 -16.128 1.00 86.81 437 ARG A N 1
ATOM 3362 C CA . ARG A 1 437 ? 14.385 16.342 -16.223 1.00 86.81 437 ARG A CA 1
ATOM 3363 C C . ARG A 1 437 ? 13.574 16.576 -17.496 1.00 86.81 437 ARG A C 1
ATOM 3365 O O . ARG A 1 437 ? 12.862 17.570 -17.566 1.00 86.81 437 ARG A O 1
ATOM 3372 N N . ASP A 1 438 ? 13.720 15.719 -18.502 1.00 86.88 438 ASP A N 1
ATOM 3373 C CA . ASP A 1 438 ? 12.937 15.811 -19.736 1.00 86.88 438 ASP A CA 1
ATOM 3374 C C . ASP A 1 438 ? 11.767 14.831 -19.662 1.00 86.88 438 ASP A C 1
ATOM 3376 O O . ASP A 1 438 ? 11.909 13.639 -19.936 1.00 86.88 438 ASP A O 1
ATOM 3380 N N . GLU A 1 439 ? 10.608 15.349 -19.262 1.00 83.00 439 GLU A N 1
ATOM 3381 C CA . GLU A 1 439 ? 9.365 14.584 -19.153 1.00 83.00 439 GLU A CA 1
ATOM 3382 C C . GLU A 1 439 ? 8.948 13.980 -20.506 1.00 83.00 439 GLU A C 1
ATOM 3384 O O . GLU A 1 439 ? 8.424 12.870 -20.546 1.00 83.00 439 GLU A O 1
ATOM 3389 N N . ASN A 1 440 ? 9.259 14.639 -21.630 1.00 82.00 440 ASN A N 1
ATOM 3390 C CA . ASN A 1 440 ? 8.932 14.133 -22.970 1.00 82.00 440 ASN A CA 1
ATOM 3391 C C . ASN A 1 440 ? 9.785 12.913 -23.339 1.00 82.00 440 ASN A C 1
ATOM 3393 O O . ASN A 1 440 ? 9.309 12.013 -24.027 1.00 82.00 440 ASN A O 1
ATOM 3397 N N . ALA A 1 441 ? 11.040 12.875 -22.877 1.00 85.31 441 ALA A N 1
ATOM 3398 C CA . ALA A 1 441 ? 11.890 11.700 -23.024 1.00 85.31 441 ALA A CA 1
ATOM 3399 C C . ALA A 1 441 ? 11.382 10.548 -22.146 1.00 85.31 441 ALA A C 1
ATOM 3401 O O . ALA A 1 441 ? 11.221 9.436 -22.646 1.00 85.31 441 ALA A O 1
ATOM 3402 N N . ILE A 1 442 ? 11.092 10.835 -20.869 1.00 88.69 442 ILE A N 1
ATOM 3403 C CA . ILE A 1 442 ? 10.621 9.872 -19.856 1.00 88.69 442 ILE A CA 1
ATOM 3404 C C . ILE A 1 442 ? 9.278 9.228 -20.234 1.00 88.69 442 ILE A C 1
ATOM 3406 O O . ILE A 1 442 ? 9.074 8.059 -19.926 1.00 88.69 442 ILE A O 1
ATOM 3410 N N . ASN A 1 443 ? 8.384 9.970 -20.900 1.00 89.06 443 ASN A N 1
ATOM 3411 C CA . ASN A 1 443 ? 7.023 9.544 -21.244 1.00 89.06 443 ASN A CA 1
ATOM 3412 C C . ASN A 1 443 ? 6.193 9.131 -19.997 1.00 89.06 443 ASN A C 1
ATOM 3414 O O . ASN A 1 443 ? 5.934 7.945 -19.759 1.00 89.06 443 ASN A O 1
ATOM 3418 N N . PRO A 1 444 ? 5.757 10.114 -19.178 1.00 94.75 444 PRO A N 1
ATOM 3419 C CA . PRO A 1 444 ? 4.982 9.861 -17.965 1.00 94.75 444 PRO A CA 1
ATOM 3420 C C . PRO A 1 444 ? 3.636 9.180 -18.227 1.00 94.75 444 PRO A C 1
ATOM 3422 O O . PRO A 1 444 ? 3.158 8.463 -17.351 1.00 94.75 444 PRO A O 1
ATOM 3425 N N . ASP A 1 445 ? 3.032 9.360 -19.406 1.00 96.06 445 ASP A N 1
ATOM 3426 C CA . ASP A 1 445 ? 1.749 8.738 -19.744 1.00 96.06 445 ASP A CA 1
ATOM 3427 C C . ASP A 1 445 ? 1.876 7.211 -19.866 1.00 96.06 445 ASP A C 1
ATOM 3429 O O . ASP A 1 445 ? 1.035 6.488 -19.332 1.00 96.06 445 ASP A O 1
ATOM 3433 N N . THR A 1 446 ? 2.960 6.690 -20.455 1.00 96.88 446 THR A N 1
ATOM 3434 C CA . THR A 1 446 ? 3.215 5.237 -20.474 1.00 96.88 446 THR A CA 1
ATOM 3435 C C . THR A 1 446 ? 3.498 4.682 -19.077 1.00 96.88 446 THR A C 1
ATOM 3437 O O . THR A 1 446 ? 2.993 3.613 -18.732 1.00 96.88 446 THR A O 1
ATOM 3440 N N . LEU A 1 447 ? 4.246 5.404 -18.235 1.00 98.12 447 LEU A N 1
ATOM 3441 C CA . LEU A 1 447 ? 4.475 4.998 -16.841 1.00 98.12 447 LEU A CA 1
ATOM 3442 C C . LEU A 1 447 ? 3.184 5.029 -15.999 1.00 98.12 447 LEU A C 1
ATOM 3444 O O . LEU A 1 447 ? 2.988 4.173 -15.138 1.00 98.12 447 LEU A O 1
ATOM 3448 N N . LYS A 1 448 ? 2.285 5.979 -16.266 1.00 98.12 448 LYS A N 1
ATOM 3449 C CA . LYS A 1 448 ? 0.961 6.074 -15.640 1.00 98.12 448 LYS A CA 1
ATOM 3450 C C . LYS A 1 448 ? 0.036 4.936 -16.073 1.00 98.12 448 LYS A C 1
ATOM 3452 O O . LYS A 1 448 ? -0.621 4.329 -15.233 1.00 98.12 448 LYS A O 1
ATOM 3457 N N . GLU A 1 449 ? 0.007 4.617 -17.364 1.00 98.38 449 GLU A N 1
ATOM 3458 C CA . GLU A 1 449 ? -0.817 3.540 -17.927 1.00 98.38 449 GLU A CA 1
ATOM 3459 C C . GLU A 1 449 ? -0.392 2.150 -17.411 1.00 98.38 449 GLU A C 1
ATOM 3461 O O . GLU A 1 449 ? -1.242 1.288 -17.176 1.00 98.38 449 GLU A O 1
ATOM 3466 N N . LEU A 1 450 ? 0.904 1.937 -17.136 1.00 98.44 450 LEU A N 1
ATOM 3467 C CA . LEU A 1 450 ? 1.375 0.746 -16.413 1.00 98.44 450 LEU A CA 1
ATOM 3468 C C . LEU A 1 450 ? 0.784 0.657 -14.997 1.00 98.44 450 LEU A C 1
ATOM 3470 O O . LEU A 1 450 ? 0.314 -0.414 -14.605 1.00 98.44 450 LEU A O 1
ATOM 3474 N N . SER A 1 451 ? 0.775 1.767 -14.252 1.00 97.94 451 SER A N 1
ATOM 3475 C CA . SER A 1 451 ? 0.206 1.830 -12.899 1.00 97.94 451 SER A CA 1
ATOM 3476 C C . SER A 1 451 ? -1.302 1.579 -12.892 1.00 97.94 451 SER A C 1
ATOM 3478 O O . SER A 1 451 ? -1.768 0.768 -12.093 1.00 97.94 451 SER A O 1
ATOM 3480 N N . VAL A 1 452 ? -2.045 2.177 -13.834 1.00 98.25 452 VAL A N 1
ATOM 3481 C CA . VAL A 1 452 ? -3.484 1.913 -14.032 1.00 98.25 452 VAL A CA 1
ATOM 3482 C C . VAL A 1 452 ? -3.728 0.418 -14.248 1.00 98.25 452 VAL A C 1
ATOM 3484 O O . VAL A 1 452 ? -4.504 -0.195 -13.516 1.00 98.25 452 VAL A O 1
ATOM 3487 N N . ARG A 1 453 ? -3.030 -0.201 -15.210 1.00 98.12 453 ARG A N 1
ATOM 3488 C CA . ARG A 1 453 ? -3.251 -1.614 -15.562 1.00 98.12 453 ARG A CA 1
ATOM 3489 C C . ARG A 1 453 ? -2.906 -2.566 -14.428 1.00 98.12 453 ARG A C 1
ATOM 3491 O O . ARG A 1 453 ? -3.649 -3.519 -14.207 1.00 98.12 453 ARG A O 1
ATOM 3498 N N . ILE A 1 454 ? -1.814 -2.330 -13.702 1.00 97.69 454 ILE A N 1
ATOM 3499 C CA . ILE A 1 454 ? -1.443 -3.190 -12.571 1.00 97.69 454 ILE A CA 1
ATOM 3500 C C . ILE A 1 454 ? -2.408 -2.999 -11.397 1.00 97.69 454 ILE A C 1
ATOM 3502 O O . ILE A 1 454 ? -2.817 -4.008 -10.821 1.00 97.69 454 ILE A O 1
ATOM 3506 N N . GLY A 1 455 ? -2.870 -1.776 -11.117 1.00 93.44 455 GLY A N 1
ATOM 3507 C CA . GLY A 1 455 ? -3.950 -1.528 -10.156 1.00 93.44 455 GLY A CA 1
ATOM 3508 C C . GLY A 1 455 ? -5.241 -2.276 -10.516 1.00 93.44 455 GLY A C 1
ATOM 3509 O O . GLY A 1 455 ? -5.781 -3.011 -9.694 1.00 93.44 455 GLY A O 1
ATOM 3510 N N . GLU A 1 456 ? -5.692 -2.198 -11.773 1.00 94.44 456 GLU A N 1
ATOM 3511 C CA . GLU A 1 456 ? -6.890 -2.912 -12.246 1.00 94.44 456 GLU A CA 1
ATOM 3512 C C . GLU A 1 456 ? -6.790 -4.445 -12.150 1.00 94.44 456 GLU A C 1
ATOM 3514 O O . GLU A 1 456 ? -7.809 -5.116 -11.982 1.00 94.44 456 GLU A O 1
ATOM 3519 N N . LYS A 1 457 ? -5.588 -5.029 -12.271 1.00 93.38 457 LYS A N 1
ATOM 3520 C CA . LYS A 1 457 ? -5.384 -6.488 -12.141 1.00 93.38 457 LYS A CA 1
ATOM 3521 C C . LYS A 1 457 ? -5.149 -6.959 -10.706 1.00 93.38 457 LYS A C 1
ATOM 3523 O O . LYS A 1 457 ? -5.178 -8.165 -10.464 1.00 93.38 457 LYS A O 1
ATOM 3528 N N . ASN A 1 458 ? -4.915 -6.048 -9.764 1.00 88.75 458 ASN A N 1
ATOM 3529 C CA . ASN A 1 458 ? -4.545 -6.371 -8.389 1.00 88.75 458 ASN A CA 1
ATOM 3530 C C . ASN A 1 458 ? -5.451 -5.602 -7.421 1.00 88.75 458 ASN A C 1
ATOM 3532 O O . ASN A 1 458 ? -5.129 -4.504 -6.976 1.00 88.75 458 ASN A O 1
ATOM 3536 N N . ALA A 1 459 ? -6.606 -6.189 -7.098 1.00 81.12 459 ALA A N 1
ATOM 3537 C CA . ALA A 1 459 ? -7.569 -5.592 -6.176 1.00 81.12 459 ALA A CA 1
ATOM 3538 C C . ALA A 1 459 ? -6.913 -5.270 -4.820 1.00 81.12 459 ALA A C 1
ATOM 3540 O O . ALA A 1 459 ? -6.341 -6.150 -4.181 1.00 81.12 459 ALA A O 1
ATOM 3541 N N . GLY A 1 460 ? -6.995 -4.005 -4.396 1.00 79.38 460 GLY A N 1
ATOM 3542 C CA . GLY A 1 460 ? -6.348 -3.509 -3.176 1.00 79.38 460 GLY A CA 1
ATOM 3543 C C . GLY A 1 460 ? -4.877 -3.097 -3.330 1.00 79.38 460 GLY A C 1
ATOM 3544 O O . GLY A 1 460 ? -4.299 -2.616 -2.360 1.00 79.38 460 GLY A O 1
ATOM 3545 N N . CYS A 1 461 ? -4.272 -3.231 -4.518 1.00 87.06 461 CYS A N 1
ATOM 3546 C CA . CYS A 1 461 ? -2.906 -2.771 -4.762 1.00 87.06 461 CYS A CA 1
ATOM 3547 C C . CYS A 1 461 ? -2.799 -1.254 -4.575 1.00 87.06 461 CYS A C 1
ATOM 3549 O O . CYS A 1 461 ? -3.462 -0.480 -5.269 1.00 87.06 461 CYS A O 1
ATOM 3551 N N . LYS A 1 462 ? -1.916 -0.828 -3.670 1.00 89.38 462 LYS A N 1
ATOM 3552 C CA . LYS A 1 462 ? -1.558 0.578 -3.499 1.00 89.38 462 LYS A CA 1
ATOM 3553 C C . LYS A 1 462 ? -0.743 1.048 -4.706 1.00 89.38 462 LYS A C 1
ATOM 3555 O O . LYS A 1 462 ? 0.183 0.373 -5.157 1.00 89.38 462 LYS A O 1
ATOM 3560 N N . VAL A 1 463 ? -1.123 2.208 -5.223 1.00 92.81 463 VAL A N 1
ATOM 3561 C CA . VAL A 1 463 ? -0.482 2.944 -6.319 1.00 92.81 463 VAL A CA 1
ATOM 3562 C C . VAL A 1 463 ? -0.486 4.426 -5.951 1.00 92.81 463 VAL A C 1
ATOM 3564 O O . VAL A 1 463 ? -1.230 4.845 -5.062 1.00 92.81 463 VAL A O 1
ATOM 3567 N N . THR A 1 464 ? 0.324 5.229 -6.634 1.00 87.94 464 THR A N 1
ATOM 3568 C CA . THR A 1 464 ? 0.367 6.684 -6.442 1.00 87.94 464 THR A CA 1
ATOM 3569 C C . THR A 1 464 ? -0.977 7.368 -6.705 1.00 87.94 464 THR A C 1
ATOM 3571 O O . THR A 1 464 ? -1.815 6.884 -7.474 1.00 87.94 464 THR A O 1
ATOM 3574 N N . GLU A 1 465 ? -1.169 8.555 -6.119 1.00 86.00 465 GLU A N 1
ATOM 3575 C CA . GLU A 1 465 ? -2.357 9.374 -6.375 1.00 86.00 465 GLU A CA 1
ATOM 3576 C C . GLU A 1 465 ? -2.538 9.623 -7.886 1.00 86.00 465 GLU A C 1
ATOM 3578 O O . GLU A 1 465 ? -1.601 9.979 -8.606 1.00 86.00 465 GLU A O 1
ATOM 3583 N N . ASN A 1 466 ? -3.757 9.408 -8.388 1.00 90.19 466 ASN A N 1
ATOM 3584 C CA . ASN A 1 466 ? -4.104 9.491 -9.813 1.00 90.19 466 ASN A CA 1
ATOM 3585 C C . ASN A 1 466 ? -3.260 8.585 -10.745 1.00 90.19 466 ASN A C 1
ATOM 3587 O O . ASN A 1 466 ? -3.259 8.802 -11.961 1.00 90.19 466 ASN A O 1
ATOM 3591 N N . ASN A 1 467 ? -2.587 7.559 -10.202 1.00 94.00 467 ASN A N 1
ATOM 3592 C CA . ASN A 1 467 ? -1.640 6.662 -10.882 1.00 94.00 467 ASN A CA 1
ATOM 3593 C C . ASN A 1 467 ? -0.381 7.366 -11.439 1.00 94.00 467 ASN A C 1
ATOM 3595 O O . ASN A 1 467 ? 0.296 6.818 -12.308 1.00 94.00 467 ASN A O 1
ATOM 3599 N N . ALA A 1 468 ? -0.076 8.593 -11.004 1.00 95.12 468 ALA A N 1
ATOM 3600 C CA . ALA A 1 468 ? 1.001 9.395 -11.586 1.00 95.12 468 ALA A CA 1
ATOM 3601 C C . ALA A 1 468 ? 2.404 8.855 -11.218 1.00 95.12 468 ALA A C 1
ATOM 3603 O O . ALA A 1 468 ? 2.637 8.547 -10.048 1.00 95.12 468 ALA A O 1
ATOM 3604 N N . PRO A 1 469 ? 3.364 8.757 -12.156 1.00 96.44 469 PRO A N 1
ATOM 3605 C CA . PRO A 1 469 ? 4.727 8.347 -11.825 1.00 96.44 469 PRO A CA 1
ATOM 3606 C C . PRO A 1 469 ? 5.433 9.385 -10.945 1.00 96.44 469 PRO A C 1
ATOM 3608 O O . PRO A 1 469 ? 5.215 10.590 -11.088 1.00 96.44 469 PRO A O 1
ATOM 3611 N N . TYR A 1 470 ? 6.362 8.934 -10.101 1.00 95.38 470 TYR A N 1
ATOM 3612 C CA . TYR A 1 470 ? 7.319 9.841 -9.467 1.00 95.38 470 TYR A CA 1
ATOM 3613 C C . TYR A 1 470 ? 8.312 10.331 -10.524 1.00 95.38 470 TYR A C 1
ATOM 3615 O O . TYR A 1 470 ? 9.086 9.541 -11.064 1.00 95.38 470 TYR A O 1
ATOM 3623 N N . LEU A 1 471 ? 8.296 11.629 -10.824 1.00 95.06 471 LEU A N 1
ATOM 3624 C CA . LEU A 1 471 ? 9.230 12.260 -11.758 1.00 95.06 471 LEU A CA 1
ATOM 3625 C C . LEU A 1 471 ? 10.383 12.894 -10.976 1.00 95.06 471 LEU A C 1
ATOM 3627 O O . LEU A 1 471 ? 10.175 13.782 -10.150 1.00 95.06 471 LEU A O 1
ATOM 3631 N N . CYS A 1 472 ? 11.604 12.409 -11.203 1.00 90.44 472 CYS A N 1
ATOM 3632 C CA . CYS A 1 472 ? 12.760 12.728 -10.369 1.00 90.44 472 CYS A CA 1
ATOM 3633 C C . CYS A 1 472 ? 13.914 13.314 -11.196 1.00 90.44 472 CYS A C 1
ATOM 3635 O O . CYS A 1 472 ? 14.734 12.590 -11.767 1.00 90.44 472 CYS A O 1
ATOM 3637 N N . GLY A 1 473 ? 14.019 14.645 -11.207 1.00 88.06 473 GLY A N 1
ATOM 3638 C CA . GLY A 1 473 ? 15.040 15.417 -11.925 1.00 88.06 473 GLY A CA 1
ATOM 3639 C C . GLY A 1 473 ? 16.409 15.520 -11.237 1.00 88.06 473 GLY A C 1
ATOM 3640 O O . GLY A 1 473 ? 17.294 16.241 -11.722 1.00 88.06 473 GLY A O 1
ATOM 3641 N N . SER A 1 474 ? 16.600 14.839 -10.107 1.00 82.69 474 SER A N 1
ATOM 3642 C CA . SER A 1 474 ? 17.800 14.878 -9.270 1.00 82.69 474 SER A CA 1
ATOM 3643 C C . SER A 1 474 ? 17.866 13.689 -8.305 1.00 82.69 474 SER A C 1
ATOM 3645 O O . SER A 1 474 ? 16.887 12.971 -8.103 1.00 82.69 474 SER A O 1
ATOM 3647 N N . LEU A 1 475 ? 19.030 13.507 -7.670 1.00 82.50 475 LEU A N 1
ATOM 3648 C CA . LEU A 1 475 ? 19.211 12.518 -6.608 1.00 82.50 475 LEU A CA 1
ATOM 3649 C C . LEU A 1 475 ? 18.263 12.755 -5.424 1.00 82.50 475 LEU A C 1
ATOM 3651 O O . LEU A 1 475 ? 17.654 11.807 -4.947 1.00 82.50 475 LEU A O 1
ATOM 3655 N N . GLU A 1 476 ? 18.115 13.995 -4.951 1.00 79.00 476 GLU A N 1
ATOM 3656 C CA . GLU A 1 476 ? 17.300 14.263 -3.757 1.00 79.00 476 GLU A CA 1
ATOM 3657 C C . GLU A 1 476 ? 15.797 14.053 -4.016 1.00 79.00 476 GLU A C 1
ATOM 3659 O O . GLU A 1 476 ? 15.073 13.671 -3.102 1.00 79.00 476 GLU A O 1
ATOM 3664 N N . GLU A 1 477 ? 15.334 14.204 -5.261 1.00 82.62 477 GLU A N 1
ATOM 3665 C CA . GLU A 1 477 ? 13.963 13.846 -5.656 1.00 82.62 477 GLU A CA 1
ATOM 3666 C C . GLU A 1 477 ? 13.757 12.322 -5.703 1.00 82.62 477 GLU A C 1
ATOM 3668 O O . GLU A 1 477 ? 12.737 11.851 -5.206 1.00 82.62 477 GLU A O 1
ATOM 3673 N N . LEU A 1 478 ? 14.734 11.540 -6.193 1.00 84.56 478 LEU A N 1
ATOM 3674 C CA . LEU A 1 478 ? 14.697 10.066 -6.111 1.00 84.56 478 LEU A CA 1
ATOM 3675 C C . LEU A 1 478 ? 14.663 9.588 -4.652 1.00 84.56 478 LEU A C 1
ATOM 3677 O O . LEU A 1 478 ? 13.843 8.750 -4.281 1.00 84.56 478 LEU A O 1
ATOM 3681 N N . LYS A 1 479 ? 15.539 10.151 -3.811 1.00 81.56 479 LYS A N 1
ATOM 3682 C CA . LYS A 1 479 ? 15.591 9.877 -2.369 1.00 81.56 479 LYS A CA 1
ATOM 3683 C C . LYS A 1 479 ? 14.268 10.200 -1.677 1.00 81.56 479 LYS A C 1
ATOM 3685 O O . LYS A 1 479 ? 13.790 9.408 -0.867 1.00 81.56 479 LYS A O 1
ATOM 3690 N N . LYS A 1 480 ? 13.671 11.355 -1.996 1.00 75.50 480 LYS A N 1
ATOM 3691 C CA . LYS A 1 480 ? 12.366 11.777 -1.476 1.00 75.50 480 LYS A CA 1
ATOM 3692 C C . LYS A 1 480 ? 11.272 10.789 -1.886 1.00 75.50 480 LYS A C 1
ATOM 3694 O O . LYS A 1 480 ? 10.599 10.272 -1.004 1.00 75.50 480 LYS A O 1
ATOM 3699 N N . ALA A 1 481 ? 11.166 10.464 -3.176 1.00 81.81 481 ALA A N 1
ATOM 3700 C CA . ALA A 1 481 ? 10.187 9.507 -3.693 1.00 81.81 481 ALA A CA 1
ATOM 3701 C C . ALA A 1 481 ? 10.286 8.139 -2.995 1.00 81.81 481 ALA A C 1
ATOM 3703 O O . ALA A 1 481 ? 9.282 7.597 -2.546 1.00 81.81 481 ALA A O 1
ATOM 3704 N N . PHE A 1 482 ? 11.499 7.607 -2.820 1.00 84.56 482 PHE A N 1
ATOM 3705 C CA . PHE A 1 482 ? 11.710 6.342 -2.109 1.00 84.56 482 PHE A CA 1
ATOM 3706 C C . PHE A 1 482 ? 11.467 6.431 -0.599 1.00 84.56 482 PHE A C 1
ATOM 3708 O O . PHE A 1 482 ? 11.018 5.454 -0.008 1.00 84.56 482 PHE A O 1
ATOM 3715 N N . SER A 1 483 ? 11.703 7.587 0.026 1.00 76.94 483 SER A N 1
ATOM 3716 C CA . SER A 1 483 ? 11.338 7.815 1.433 1.00 76.94 483 SER A CA 1
ATOM 3717 C C . SER A 1 483 ? 9.814 7.869 1.613 1.00 76.94 483 SER A C 1
ATOM 3719 O O . SER A 1 483 ? 9.295 7.370 2.607 1.00 76.94 483 SER A O 1
ATOM 3721 N N . GLU A 1 484 ? 9.091 8.427 0.638 1.00 76.62 484 GLU A N 1
ATOM 3722 C CA . GLU A 1 484 ? 7.623 8.481 0.615 1.00 76.62 484 GLU A CA 1
ATOM 3723 C C . GLU A 1 484 ? 7.020 7.083 0.391 1.00 76.62 484 GLU A C 1
ATOM 3725 O O . GLU A 1 484 ? 6.197 6.652 1.197 1.00 76.62 484 GLU A O 1
ATOM 3730 N N . MET A 1 485 ? 7.516 6.316 -0.591 1.00 83.38 485 MET A N 1
ATOM 3731 C CA . MET A 1 485 ? 7.146 4.901 -0.771 1.00 83.38 485 MET A CA 1
ATOM 3732 C C . MET A 1 485 ? 7.432 4.071 0.486 1.00 83.38 485 MET A C 1
ATOM 3734 O O . MET A 1 485 ? 6.573 3.318 0.932 1.00 83.38 485 MET A O 1
ATOM 3738 N N . ALA A 1 486 ? 8.619 4.211 1.092 1.00 76.44 486 ALA A N 1
ATOM 3739 C CA . ALA A 1 486 ? 8.962 3.490 2.317 1.00 76.44 486 ALA A CA 1
ATOM 3740 C C . ALA A 1 486 ? 7.997 3.831 3.465 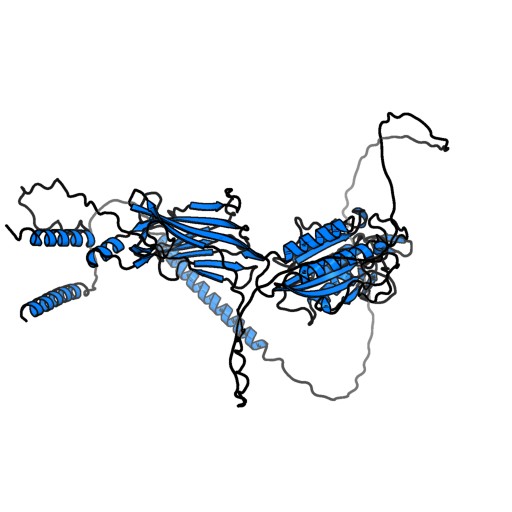1.00 76.44 486 ALA A C 1
ATOM 3742 O O . ALA A 1 486 ? 7.610 2.935 4.213 1.00 76.44 486 ALA A O 1
ATOM 3743 N N . GLY A 1 487 ? 7.539 5.084 3.563 1.00 69.75 487 GLY A N 1
ATOM 3744 C CA . GLY A 1 487 ? 6.492 5.498 4.499 1.00 69.75 487 GLY A CA 1
ATOM 3745 C C . GLY A 1 487 ? 5.141 4.830 4.219 1.00 69.75 487 GLY A C 1
ATOM 3746 O O . GLY A 1 487 ? 4.526 4.292 5.132 1.00 69.75 487 GLY A O 1
ATOM 3747 N N . GLU A 1 488 ? 4.688 4.785 2.965 1.00 77.94 488 GLU A N 1
ATOM 3748 C CA . GLU A 1 488 ? 3.431 4.113 2.580 1.00 77.94 488 GLU A CA 1
ATOM 3749 C C . GLU A 1 488 ? 3.465 2.582 2.768 1.00 77.94 488 GLU A C 1
ATOM 3751 O O . GLU A 1 488 ? 2.434 1.955 3.046 1.00 77.94 488 GLU A O 1
ATOM 3756 N N . ILE A 1 489 ? 4.648 1.980 2.622 1.00 77.44 489 ILE A N 1
ATOM 3757 C CA . ILE A 1 489 ? 4.928 0.551 2.824 1.00 77.44 489 ILE A CA 1
ATOM 3758 C C . ILE A 1 489 ? 4.967 0.186 4.316 1.00 77.44 489 ILE A C 1
ATOM 3760 O O . ILE A 1 489 ? 4.414 -0.842 4.715 1.00 77.44 489 ILE A O 1
ATOM 3764 N N . THR A 1 490 ? 5.611 1.014 5.143 1.00 69.88 490 THR A N 1
ATOM 3765 C CA . THR A 1 490 ? 5.753 0.790 6.597 1.00 69.88 490 THR A CA 1
ATOM 3766 C C . THR A 1 490 ? 4.524 1.215 7.402 1.00 69.88 490 THR A C 1
ATOM 3768 O O . THR A 1 490 ? 4.288 0.639 8.458 1.00 69.88 490 THR A O 1
ATOM 3771 N N . ARG A 1 491 ? 3.713 2.164 6.910 1.00 68.56 491 ARG A N 1
ATOM 3772 C CA . ARG A 1 491 ? 2.481 2.626 7.571 1.00 68.56 491 ARG A CA 1
ATOM 3773 C C . ARG A 1 491 ? 1.468 1.492 7.746 1.00 68.56 491 ARG A C 1
ATOM 3775 O O . ARG A 1 491 ? 0.838 1.059 6.779 1.00 68.56 491 ARG A O 1
ATOM 3782 N N . LEU A 1 492 ? 1.229 1.107 8.997 1.00 64.38 492 LEU A N 1
ATOM 3783 C CA . LEU A 1 492 ? 0.135 0.226 9.396 1.00 64.38 492 LEU A CA 1
ATOM 3784 C C . LEU A 1 492 ? -1.026 1.052 9.953 1.00 64.38 492 LEU A C 1
ATOM 3786 O O . LEU A 1 492 ? -0.806 1.978 10.727 1.00 64.38 492 LEU A O 1
ATOM 3790 N N . SER A 1 493 ? -2.261 0.701 9.604 1.00 70.06 493 SER A N 1
ATOM 3791 C CA . SER A 1 493 ? -3.466 1.382 10.089 1.00 70.06 493 SER A CA 1
ATOM 3792 C C . SER A 1 493 ? -4.582 0.394 10.437 1.00 70.06 493 SER A C 1
ATOM 3794 O O . SER A 1 493 ? -4.663 -0.716 9.895 1.00 70.06 493 SER A O 1
ATOM 3796 N N . CYS A 1 494 ? -5.457 0.808 11.355 1.00 77.06 494 CYS A N 1
ATOM 3797 C CA . CYS A 1 494 ? -6.673 0.072 11.695 1.00 77.06 494 CYS A CA 1
ATOM 3798 C C . CYS A 1 494 ? -7.747 0.245 10.628 1.00 77.06 494 CYS A C 1
ATOM 3800 O O . CYS A 1 494 ? -8.133 1.371 10.318 1.00 77.06 494 CYS A O 1
ATOM 3802 N N . LYS A 1 495 ? -8.269 -0.878 10.128 1.00 86.19 495 LYS A N 1
ATOM 3803 C CA . LYS A 1 495 ? -9.319 -0.926 9.105 1.00 86.19 495 LYS A CA 1
ATOM 3804 C C . LYS A 1 495 ? -10.509 -1.782 9.524 1.00 86.19 495 LYS A C 1
ATOM 3806 O O . LYS A 1 495 ? -10.456 -2.498 10.527 1.00 86.19 495 LYS A O 1
ATOM 3811 N N . ASN A 1 496 ? -11.563 -1.733 8.705 1.00 86.44 496 ASN A N 1
ATOM 3812 C CA . ASN A 1 496 ? -12.725 -2.632 8.760 1.00 86.44 496 ASN A CA 1
ATOM 3813 C C . ASN A 1 496 ? -13.461 -2.602 10.117 1.00 86.44 496 ASN A C 1
ATOM 3815 O O . ASN A 1 496 ? -14.019 -3.601 10.575 1.00 86.44 496 ASN A O 1
ATOM 3819 N N . VAL A 1 497 ? -13.442 -1.437 10.772 1.00 92.19 497 VAL A N 1
ATOM 3820 C CA . VAL A 1 497 ? -13.812 -1.294 12.182 1.00 92.19 497 VAL A CA 1
ATOM 3821 C C . VAL A 1 497 ? -15.316 -1.484 12.403 1.00 92.19 497 VAL A C 1
ATOM 3823 O O . VAL A 1 497 ? -16.165 -0.877 11.743 1.00 92.19 497 VAL A O 1
ATOM 3826 N N . THR A 1 498 ? -15.648 -2.334 13.370 1.00 96.00 498 THR A N 1
ATOM 3827 C CA . THR A 1 498 ? -16.994 -2.593 13.881 1.00 96.00 498 THR A CA 1
ATOM 3828 C C . THR A 1 498 ? -16.973 -2.454 15.402 1.00 96.00 498 THR A C 1
ATOM 3830 O O . THR A 1 498 ? -16.096 -3.003 16.055 1.00 96.00 498 THR A O 1
ATOM 3833 N N . VAL A 1 499 ? -17.970 -1.789 15.982 1.00 97.69 499 VAL A N 1
ATOM 3834 C CA . VAL A 1 499 ? -18.248 -1.843 17.425 1.00 97.69 499 VAL A CA 1
ATOM 3835 C C . VAL A 1 499 ? -19.582 -2.548 17.639 1.00 97.69 499 VAL A C 1
ATOM 3837 O O . VAL A 1 499 ? -20.557 -2.240 16.951 1.00 97.69 499 VAL A O 1
ATOM 3840 N N . THR A 1 500 ? -19.641 -3.482 18.586 1.00 97.94 500 THR A N 1
ATOM 3841 C CA . THR A 1 500 ? -20.873 -4.161 19.021 1.00 97.94 500 THR A CA 1
ATOM 3842 C C . THR A 1 500 ? -21.131 -3.918 20.500 1.00 97.94 500 THR A C 1
ATOM 3844 O O . THR A 1 500 ? -20.188 -3.767 21.270 1.00 97.94 500 THR A O 1
ATOM 3847 N N . ASP A 1 501 ? -22.398 -3.908 20.910 1.00 98.25 501 ASP A N 1
ATOM 3848 C CA . ASP A 1 501 ? -22.802 -3.842 22.317 1.00 98.25 501 ASP A CA 1
ATOM 3849 C C . ASP A 1 501 ? -24.185 -4.477 22.504 1.00 98.25 501 ASP A C 1
ATOM 3851 O O . ASP A 1 501 ? -25.130 -4.068 21.834 1.00 98.25 501 ASP A O 1
ATOM 3855 N N . THR A 1 502 ? -24.345 -5.466 23.389 1.00 98.38 502 THR A N 1
ATOM 3856 C CA . THR A 1 502 ? -25.678 -6.022 23.697 1.00 98.38 502 THR A CA 1
ATOM 3857 C C . THR A 1 502 ? -26.180 -5.458 25.013 1.00 98.38 502 THR A C 1
ATOM 3859 O O . THR A 1 502 ? -25.653 -5.770 26.079 1.00 98.38 502 THR A O 1
ATOM 3862 N N . LEU A 1 503 ? -27.225 -4.632 24.958 1.00 97.94 503 LEU A N 1
ATOM 3863 C CA . LEU A 1 503 ? -27.765 -3.978 26.145 1.00 97.94 503 LEU A CA 1
ATOM 3864 C C . LEU A 1 503 ? -28.474 -4.979 27.058 1.00 97.94 503 LEU A C 1
ATOM 3866 O O . LEU A 1 503 ? -29.279 -5.805 26.619 1.00 97.94 503 LEU A O 1
ATOM 3870 N N . SER A 1 504 ? -28.204 -4.878 28.357 1.00 97.69 504 SER A N 1
ATOM 3871 C CA . SER A 1 504 ? -28.784 -5.783 29.344 1.00 97.69 504 SER A CA 1
ATOM 3872 C C . SER A 1 504 ? -30.300 -5.587 29.448 1.00 97.69 504 SER A C 1
ATOM 3874 O O . SER A 1 504 ? -30.858 -4.543 29.094 1.00 97.69 504 SER A O 1
ATOM 3876 N N . GLU A 1 505 ? -31.002 -6.569 30.012 1.00 96.94 505 GLU A N 1
ATOM 3877 C CA . GLU A 1 505 ? -32.419 -6.407 30.362 1.00 96.94 505 GLU A CA 1
ATOM 3878 C C . GLU A 1 505 ? -32.660 -5.310 31.422 1.00 96.94 505 GLU A C 1
ATOM 3880 O O . GLU A 1 505 ? -33.807 -4.963 31.703 1.00 96.94 505 GLU A O 1
ATOM 3885 N N . ASN A 1 506 ? -31.604 -4.797 32.069 1.00 96.56 506 ASN A N 1
ATOM 3886 C CA . ASN A 1 506 ? -31.699 -3.802 33.136 1.00 96.56 506 ASN A CA 1
ATOM 3887 C C . ASN A 1 506 ? -31.782 -2.361 32.600 1.00 96.56 506 ASN A C 1
ATOM 3889 O O . ASN A 1 506 ? -32.108 -1.461 33.374 1.00 96.56 506 ASN A O 1
ATOM 3893 N N . VAL A 1 507 ? -31.497 -2.121 31.314 1.00 97.19 507 VAL A N 1
ATOM 3894 C CA . VAL A 1 507 ? -31.562 -0.782 30.702 1.00 97.19 507 VAL A CA 1
ATOM 3895 C C . VAL A 1 507 ? -32.279 -0.811 29.365 1.00 97.19 507 VAL A C 1
ATOM 3897 O O . VAL A 1 507 ? -31.959 -1.627 28.510 1.00 97.19 507 VAL A O 1
ATOM 3900 N N . ASP A 1 508 ? -33.233 0.091 29.166 1.00 96.31 508 ASP A N 1
ATOM 3901 C CA . ASP A 1 508 ? -33.918 0.256 27.888 1.00 96.31 508 ASP A CA 1
ATOM 3902 C C . ASP A 1 508 ? -33.339 1.462 27.140 1.00 96.31 508 ASP A C 1
ATOM 3904 O O . ASP A 1 508 ? -33.266 2.569 27.684 1.00 96.31 508 ASP A O 1
ATOM 3908 N N . LEU A 1 509 ? -32.931 1.245 25.886 1.00 97.00 509 LEU A N 1
ATOM 3909 C CA . LEU A 1 509 ? -32.513 2.312 24.977 1.00 97.00 509 LEU A CA 1
ATOM 3910 C C . LEU A 1 509 ? -33.720 3.173 24.597 1.00 97.00 509 LEU A C 1
ATOM 3912 O O . LEU A 1 509 ? -34.819 2.655 24.396 1.00 97.00 509 LEU A O 1
ATOM 3916 N N . LEU A 1 510 ? -33.522 4.486 24.519 1.00 95.69 510 LEU A N 1
ATOM 3917 C CA . LEU A 1 510 ? -34.590 5.465 24.367 1.00 95.69 510 LEU A CA 1
ATOM 3918 C C . LEU A 1 510 ? -34.695 6.006 22.938 1.00 95.69 510 LEU A C 1
ATOM 3920 O O . LEU A 1 510 ? -33.700 6.356 22.307 1.00 95.69 510 LEU A O 1
ATOM 3924 N N . ASN A 1 511 ? -35.928 6.152 22.459 1.00 94.00 511 ASN A N 1
ATOM 3925 C CA . ASN A 1 511 ? -36.232 6.925 21.260 1.00 94.00 511 ASN A CA 1
ATOM 3926 C C . ASN A 1 511 ? -36.219 8.444 21.544 1.00 94.00 511 ASN A C 1
ATOM 3928 O O . ASN A 1 511 ? -36.148 8.893 22.692 1.00 94.00 511 ASN A O 1
ATOM 3932 N N . LYS A 1 512 ? -36.390 9.253 20.490 1.00 91.06 512 LYS A N 1
ATOM 3933 C CA . LYS A 1 512 ? -36.467 10.730 20.558 1.00 91.06 512 LYS A CA 1
ATOM 3934 C C . LYS A 1 512 ? -37.511 11.314 21.530 1.00 91.06 512 LYS A C 1
ATOM 3936 O O . LYS A 1 512 ? -37.427 12.493 21.859 1.00 91.06 512 LYS A O 1
ATOM 3941 N N . ASP A 1 513 ? -38.507 10.530 21.950 1.00 90.62 513 ASP A N 1
ATOM 3942 C CA . ASP A 1 513 ? -39.580 10.955 22.861 1.00 90.62 513 ASP A CA 1
ATOM 3943 C C . ASP A 1 513 ? -39.346 10.466 24.307 1.00 90.62 513 ASP A C 1
ATOM 3945 O O . ASP A 1 513 ? -40.260 10.535 25.132 1.00 90.62 513 ASP A O 1
ATOM 3949 N N . GLY A 1 514 ? -38.149 9.944 24.611 1.00 89.19 514 GLY A N 1
ATOM 3950 C CA . GLY A 1 514 ? -37.761 9.466 25.941 1.00 89.19 514 GLY A CA 1
ATOM 3951 C C . GLY A 1 514 ? -38.405 8.137 26.345 1.00 89.19 514 GLY A C 1
ATOM 3952 O O . GLY A 1 514 ? -38.611 7.898 27.534 1.00 89.19 514 GLY A O 1
ATOM 3953 N N . LYS A 1 515 ? -38.777 7.285 25.380 1.00 91.38 515 LYS A N 1
ATOM 3954 C CA . LYS A 1 515 ? -39.448 5.994 25.622 1.00 91.38 515 LYS A CA 1
ATOM 3955 C C . LYS A 1 515 ? -38.587 4.811 25.174 1.00 91.38 515 LYS A C 1
ATOM 3957 O O . LYS A 1 515 ? -37.861 4.975 24.197 1.00 91.38 515 LYS A O 1
ATOM 3962 N N . PRO A 1 516 ? -38.731 3.623 25.796 1.00 93.31 516 PRO A N 1
ATOM 3963 C CA . PRO A 1 516 ? -38.104 2.388 25.330 1.00 93.31 516 PRO A CA 1
ATOM 3964 C C . PRO A 1 516 ? -38.297 2.153 23.826 1.00 93.31 516 PRO A C 1
ATOM 3966 O O . PRO A 1 516 ? -39.422 2.198 23.321 1.00 93.31 516 PRO A O 1
ATOM 3969 N N . LEU A 1 517 ? -37.195 1.908 23.122 1.00 93.25 517 LEU A N 1
ATOM 3970 C CA . LEU A 1 517 ? -37.154 1.740 21.676 1.00 93.25 517 LEU A CA 1
ATOM 3971 C C . LEU A 1 517 ? -37.687 0.359 21.270 1.00 93.25 517 LEU A C 1
ATOM 3973 O O . LEU A 1 517 ? -37.004 -0.654 21.405 1.00 93.25 517 LEU A O 1
ATOM 3977 N N . THR A 1 518 ? -38.904 0.324 20.728 1.00 89.94 518 THR A N 1
ATOM 3978 C CA . THR A 1 518 ? -39.559 -0.904 20.238 1.00 89.94 518 THR A CA 1
ATOM 3979 C C . THR A 1 518 ? -39.481 -1.087 18.720 1.00 89.94 518 THR A C 1
ATOM 3981 O O . THR A 1 518 ? -39.888 -2.128 18.209 1.00 89.94 518 THR A O 1
ATOM 3984 N N . ASN A 1 519 ? -38.955 -0.099 17.994 1.00 88.62 519 ASN A N 1
ATOM 3985 C CA . ASN A 1 519 ? -38.798 -0.108 16.542 1.00 88.62 519 ASN A CA 1
ATOM 3986 C C . ASN A 1 519 ? -37.431 0.484 16.170 1.00 88.62 519 ASN A C 1
ATOM 3988 O O . ASN A 1 519 ? -37.148 1.633 16.505 1.00 88.62 519 ASN A O 1
ATOM 3992 N N . ALA A 1 520 ? -36.606 -0.273 15.443 1.00 88.56 520 ALA A N 1
ATOM 3993 C CA . ALA A 1 520 ? -35.261 0.141 15.038 1.00 88.56 520 ALA A CA 1
ATOM 3994 C C . ALA A 1 520 ? -35.231 1.465 14.246 1.00 88.56 520 ALA A C 1
ATOM 3996 O O . ALA A 1 520 ? -34.266 2.217 14.351 1.00 88.56 520 ALA A O 1
ATOM 3997 N N . SER A 1 521 ? -36.296 1.805 13.503 1.00 88.38 521 SER A N 1
ATOM 3998 C CA . SER A 1 521 ? -36.352 3.050 12.718 1.00 88.38 521 SER A CA 1
ATOM 3999 C C . SER A 1 521 ? -36.540 4.328 13.553 1.00 88.38 521 SER A C 1
ATOM 4001 O O . SER A 1 521 ? -36.626 5.413 12.984 1.00 88.38 521 SER A O 1
ATOM 4003 N N . GLU A 1 522 ? -36.669 4.219 14.878 1.00 91.69 522 GLU A N 1
ATOM 4004 C CA . GLU A 1 522 ? -36.749 5.354 15.811 1.00 91.69 522 GLU A CA 1
ATOM 4005 C C . GLU A 1 522 ? -35.456 5.546 16.632 1.00 91.69 522 GLU A C 1
ATOM 4007 O O . GLU A 1 522 ? -35.441 6.340 17.578 1.00 91.69 522 GLU A O 1
ATOM 4012 N N . LEU A 1 523 ? -34.386 4.813 16.291 1.00 93.00 523 LEU A N 1
ATOM 4013 C CA . LEU A 1 523 ? -33.082 4.887 16.950 1.00 93.00 523 LEU A CA 1
ATOM 4014 C C . LEU A 1 523 ? -32.514 6.313 16.904 1.00 93.00 523 LEU A C 1
ATOM 4016 O O . LEU A 1 523 ? -32.453 6.941 15.847 1.00 93.00 523 LEU A O 1
ATOM 4020 N N . VAL A 1 524 ? -32.056 6.800 18.058 1.00 94.19 524 VAL A N 1
ATOM 4021 C CA . VAL A 1 524 ? -31.342 8.073 18.199 1.00 94.19 524 VAL A CA 1
ATOM 4022 C C . VAL A 1 524 ? -29.953 7.790 18.749 1.00 94.19 524 VAL A C 1
ATOM 4024 O O . VAL A 1 524 ? -29.807 7.116 19.767 1.00 94.19 524 VAL A O 1
ATOM 4027 N N . TYR A 1 525 ? -28.945 8.324 18.070 1.00 96.56 525 TYR A N 1
ATOM 4028 C CA . TYR A 1 525 ? -27.546 8.269 18.467 1.00 96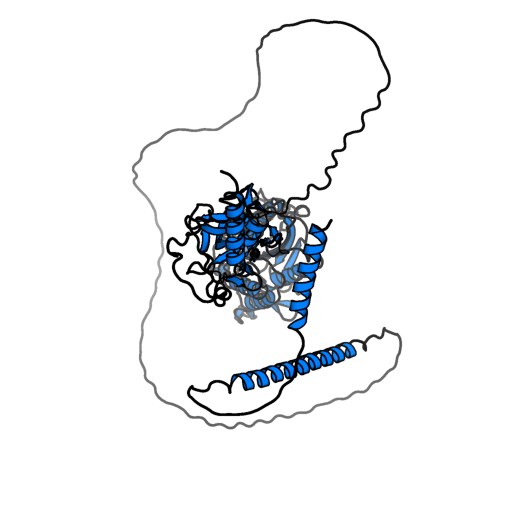.56 525 TYR A CA 1
ATOM 4029 C C . TYR A 1 525 ? -26.848 9.567 18.051 1.00 96.56 525 TYR A C 1
ATOM 4031 O O . TYR A 1 525 ? -27.306 10.264 17.142 1.00 96.56 525 TYR A O 1
ATOM 4039 N N . THR A 1 526 ? -25.722 9.872 18.687 1.00 96.94 526 THR A N 1
ATOM 4040 C CA . THR A 1 526 ? -24.728 10.814 18.158 1.00 96.94 526 THR A CA 1
ATOM 4041 C C . THR A 1 526 ? -23.451 10.056 17.834 1.00 96.94 526 THR A C 1
ATOM 4043 O O . THR A 1 526 ? -23.098 9.108 18.534 1.00 96.94 526 THR A O 1
ATOM 4046 N N . LEU A 1 527 ? -22.780 10.457 16.757 1.00 97.06 527 LEU A N 1
ATOM 4047 C CA . LEU A 1 527 ? -21.541 9.857 16.276 1.00 97.06 527 LEU A CA 1
ATOM 4048 C C . LEU A 1 527 ? -20.594 10.995 15.880 1.00 97.06 527 LEU A C 1
ATOM 4050 O O . LEU A 1 527 ? -20.997 11.875 15.118 1.00 97.06 527 LEU A O 1
ATOM 4054 N N . SER A 1 528 ? -19.377 10.997 16.412 1.00 95.94 528 SER A N 1
ATOM 4055 C CA . SER A 1 528 ? -18.380 12.056 16.207 1.00 95.94 528 SER A CA 1
ATOM 4056 C C . SER A 1 528 ? -16.978 11.481 16.011 1.00 95.94 528 SER A C 1
ATOM 4058 O O . SER A 1 528 ? -16.680 10.372 16.457 1.00 95.94 528 SER A O 1
ATOM 4060 N N . ALA A 1 529 ? -16.126 12.254 15.339 1.00 96.12 529 ALA A N 1
ATOM 4061 C CA . ALA A 1 529 ? -14.687 12.042 15.255 1.00 96.12 529 ALA A CA 1
ATOM 4062 C C . ALA A 1 529 ? -13.971 13.356 15.596 1.00 96.12 529 ALA A C 1
ATOM 4064 O O . ALA A 1 529 ? -14.449 14.438 15.247 1.00 96.12 529 ALA A O 1
ATOM 4065 N N . VAL A 1 530 ? -12.844 13.258 16.294 1.00 93.25 530 VAL A N 1
ATOM 4066 C CA . VAL A 1 530 ? -12.006 14.395 16.692 1.00 93.25 530 VAL A CA 1
ATOM 4067 C C . VAL A 1 530 ? -10.547 14.030 16.432 1.00 93.25 530 VAL A C 1
ATOM 4069 O O . VAL A 1 530 ? -10.106 12.973 16.879 1.00 93.25 530 VAL A O 1
ATOM 4072 N N . ASN A 1 531 ? -9.801 14.870 15.713 1.00 88.75 531 ASN A N 1
ATOM 4073 C CA . ASN A 1 531 ? -8.380 14.632 15.434 1.00 88.75 531 ASN A CA 1
ATOM 4074 C C . ASN A 1 531 ? -7.486 14.829 16.678 1.00 88.75 531 ASN A C 1
ATOM 4076 O O . ASN A 1 531 ? -7.939 15.308 17.722 1.00 88.75 531 ASN A O 1
ATOM 4080 N N . ALA A 1 532 ? -6.207 14.455 16.574 1.00 81.06 532 ALA A N 1
ATOM 4081 C CA . ALA A 1 532 ? -5.249 14.510 17.684 1.00 81.06 532 ALA A CA 1
ATOM 4082 C C . ALA A 1 532 ? -5.042 15.937 18.246 1.00 81.06 532 ALA A C 1
ATOM 4084 O O . ALA A 1 532 ? -4.723 16.110 19.423 1.00 81.06 532 ALA A O 1
ATOM 4085 N N . GLU A 1 533 ? -5.261 16.966 17.425 1.00 83.19 533 GLU A N 1
ATOM 4086 C CA . GLU A 1 533 ? -5.199 18.383 17.789 1.00 83.19 533 GLU A CA 1
ATOM 4087 C C . GLU A 1 533 ? -6.490 18.917 18.446 1.00 83.19 533 GLU A C 1
ATOM 4089 O O . GLU A 1 533 ? -6.508 20.057 18.923 1.00 83.19 533 GLU A O 1
ATOM 4094 N N . GLY A 1 534 ? -7.564 18.121 18.499 1.00 84.94 534 GLY A N 1
ATOM 4095 C CA . GLY A 1 534 ? -8.855 18.498 19.082 1.00 84.94 534 GLY A CA 1
ATOM 4096 C C . GLY A 1 534 ? -9.838 19.175 18.116 1.00 84.94 534 GLY A C 1
ATOM 4097 O O . GLY A 1 534 ? -10.794 19.805 18.571 1.00 84.94 534 GLY A O 1
ATOM 4098 N N . GLY A 1 535 ? -9.610 19.091 16.803 1.00 88.62 535 GLY A N 1
ATOM 4099 C CA . GLY A 1 535 ? -10.536 19.554 15.765 1.00 88.62 535 GLY A CA 1
ATOM 4100 C C . GLY A 1 535 ? -11.614 18.517 15.431 1.00 88.62 535 GLY A C 1
ATOM 4101 O O . GLY A 1 535 ? -11.337 17.322 15.405 1.00 88.62 535 GLY A O 1
ATOM 4102 N N . GLU A 1 536 ? -12.842 18.974 15.172 1.00 93.75 536 GLU A N 1
ATOM 4103 C CA . GLU A 1 536 ? -13.955 18.118 14.730 1.00 93.75 536 GLU A CA 1
ATOM 4104 C C . GLU A 1 536 ? -13.731 17.617 13.294 1.00 93.75 536 GLU A C 1
ATOM 4106 O O . GLU A 1 536 ? -13.463 18.415 12.394 1.00 93.75 536 GLU A O 1
ATOM 4111 N N . GLU A 1 537 ? -13.899 16.312 13.075 1.00 94.94 537 GLU A N 1
ATOM 4112 C CA . GLU A 1 537 ? -13.702 15.643 11.784 1.00 94.94 537 GLU A CA 1
ATOM 4113 C C . GLU A 1 537 ? -14.982 14.950 11.292 1.00 94.94 537 GLU A C 1
ATOM 4115 O O . GLU A 1 537 ? -15.857 14.552 12.068 1.00 94.94 537 GLU A O 1
ATOM 4120 N N . SER A 1 538 ? -15.106 14.775 9.973 1.00 92.44 538 SER A N 1
ATOM 4121 C CA . SER A 1 538 ? -16.275 14.126 9.370 1.00 92.44 538 SER A CA 1
ATOM 4122 C C . SER A 1 538 ? -16.209 12.598 9.453 1.00 92.44 538 SER A C 1
ATOM 4124 O O . SER A 1 538 ? -15.262 11.983 8.962 1.00 92.44 538 SER A O 1
ATOM 4126 N N . ILE A 1 539 ? -17.276 11.976 9.961 1.00 94.06 539 ILE A N 1
ATOM 4127 C CA . ILE A 1 539 ? -17.530 10.534 9.807 1.00 94.06 539 ILE A CA 1
ATOM 4128 C C . ILE A 1 539 ? -17.623 10.179 8.308 1.00 94.06 539 ILE A C 1
ATOM 4130 O O . ILE A 1 539 ? -18.322 10.887 7.576 1.00 94.06 539 ILE A O 1
ATOM 4134 N N . PRO A 1 540 ? -16.978 9.094 7.830 1.00 92.94 540 PRO A N 1
ATOM 4135 C CA . PRO A 1 540 ? -17.016 8.720 6.418 1.00 92.94 540 PRO A CA 1
ATOM 4136 C C . PRO A 1 540 ? -18.408 8.241 5.976 1.00 92.94 540 PRO A C 1
ATOM 4138 O O . PRO A 1 540 ? -19.123 7.544 6.709 1.00 92.94 540 PRO A O 1
ATOM 4141 N N . GLU A 1 541 ? -18.777 8.587 4.742 1.00 92.75 541 GLU A N 1
ATOM 4142 C CA . GLU A 1 541 ? -20.018 8.141 4.104 1.00 92.75 541 GLU A CA 1
ATOM 4143 C C . GLU A 1 541 ? -20.073 6.607 4.010 1.00 92.75 541 GLU A C 1
ATOM 4145 O O . GLU A 1 541 ? -19.064 5.949 3.771 1.00 92.75 541 GLU A O 1
ATOM 4150 N N . GLY A 1 542 ? -21.254 6.025 4.233 1.00 92.50 542 GLY A N 1
ATOM 4151 C CA . GLY A 1 542 ? -21.439 4.571 4.311 1.00 92.50 542 GLY A CA 1
ATOM 4152 C C . GLY A 1 542 ? -21.237 3.971 5.708 1.00 92.50 542 GLY A C 1
ATOM 4153 O O . GLY A 1 542 ? -21.507 2.785 5.892 1.00 92.50 542 GLY A O 1
ATOM 4154 N N . THR A 1 543 ? -20.835 4.762 6.711 1.00 96.62 543 THR A N 1
ATOM 4155 C CA . THR A 1 543 ? -20.875 4.328 8.120 1.00 96.62 543 THR A CA 1
ATOM 4156 C C . THR A 1 543 ? -22.312 4.009 8.538 1.00 96.62 543 THR A C 1
ATOM 4158 O O . THR A 1 543 ? -23.226 4.806 8.322 1.00 96.62 543 THR A O 1
ATOM 4161 N N . THR A 1 544 ? -22.522 2.850 9.161 1.00 96.88 544 THR A N 1
ATOM 4162 C CA . THR A 1 544 ? -23.843 2.354 9.576 1.00 96.88 544 THR A CA 1
ATOM 4163 C C . THR A 1 544 ? -23.930 2.191 11.088 1.00 96.88 544 THR A C 1
ATOM 4165 O O . THR A 1 544 ? -22.991 1.720 11.727 1.00 96.88 544 THR A O 1
ATOM 4168 N N . VAL A 1 545 ? -25.084 2.549 11.656 1.00 97.31 545 VAL A N 1
ATOM 4169 C CA . VAL A 1 545 ? -25.452 2.255 13.046 1.00 97.31 545 VAL A CA 1
ATOM 4170 C C . VAL A 1 545 ? -26.811 1.564 13.038 1.00 97.31 545 VAL A C 1
ATOM 4172 O O . VAL A 1 545 ? -27.760 2.061 12.434 1.00 97.31 545 VAL A O 1
ATOM 4175 N N . VAL A 1 546 ? -26.900 0.404 13.684 1.00 96.25 546 VAL A N 1
ATOM 4176 C CA . VAL A 1 546 ? -28.094 -0.449 13.722 1.00 96.25 546 VAL A CA 1
ATOM 4177 C C . VAL A 1 546 ? -28.332 -0.913 15.155 1.00 96.25 546 VAL A C 1
ATOM 4179 O O . VAL A 1 546 ? -27.387 -1.260 15.856 1.00 96.25 546 VAL A O 1
ATOM 4182 N N . TYR A 1 547 ? -29.595 -0.956 15.577 1.00 96.31 547 TYR A N 1
ATOM 4183 C CA . TYR A 1 547 ? -30.016 -1.590 16.825 1.00 96.31 547 TYR A CA 1
ATOM 4184 C C . TYR A 1 547 ? -31.180 -2.541 16.549 1.00 96.31 547 TYR A C 1
ATOM 4186 O O . TYR A 1 547 ? -32.147 -2.146 15.895 1.00 96.31 547 TYR A O 1
ATOM 4194 N N . ASP A 1 548 ? -31.106 -3.767 17.061 1.00 94.88 548 ASP A N 1
ATOM 4195 C CA . ASP A 1 548 ? -32.208 -4.731 17.034 1.00 94.88 548 ASP A CA 1
ATOM 4196 C C . ASP A 1 548 ? -32.893 -4.815 18.414 1.00 94.88 548 ASP A C 1
ATOM 4198 O O . ASP A 1 548 ? -32.303 -5.347 19.357 1.00 94.88 548 ASP A O 1
ATOM 4202 N N . PRO A 1 549 ? -34.154 -4.358 18.560 1.00 91.50 549 PRO A N 1
ATOM 4203 C CA . PRO A 1 549 ? -34.903 -4.476 19.810 1.00 91.50 549 PRO A CA 1
ATOM 4204 C C . PRO A 1 549 ? -35.159 -5.913 20.292 1.00 91.50 549 PRO A C 1
ATOM 4206 O O . PRO A 1 549 ? -35.460 -6.089 21.473 1.00 91.50 549 PRO A O 1
ATOM 4209 N N . ALA A 1 550 ? -35.072 -6.929 19.422 1.00 91.06 550 ALA A N 1
ATOM 4210 C CA . ALA A 1 550 ? -35.327 -8.323 19.792 1.00 91.06 550 ALA A CA 1
ATOM 4211 C C . ALA A 1 550 ? -34.115 -8.986 20.467 1.00 91.06 550 ALA A C 1
ATOM 4213 O O . ALA A 1 550 ? -34.281 -9.665 21.480 1.00 91.06 550 ALA A O 1
ATOM 4214 N N . THR A 1 551 ? -32.903 -8.770 19.944 1.00 94.88 551 THR A N 1
ATOM 4215 C CA . THR A 1 551 ? -31.644 -9.227 20.570 1.00 94.88 551 THR A CA 1
ATOM 4216 C C . THR A 1 551 ? -31.034 -8.219 21.545 1.00 94.88 551 THR A C 1
ATOM 4218 O O . THR A 1 551 ? -30.177 -8.601 22.336 1.00 94.88 551 THR A O 1
ATOM 4221 N N . ARG A 1 552 ? -31.480 -6.953 21.521 1.00 96.62 552 ARG A N 1
ATOM 4222 C CA . ARG A 1 552 ? -30.894 -5.794 22.233 1.00 96.62 552 ARG A CA 1
ATOM 4223 C C . ARG A 1 552 ? -29.469 -5.441 21.773 1.00 96.62 552 ARG A C 1
ATOM 4225 O O . ARG A 1 552 ? -28.759 -4.718 22.472 1.00 96.62 552 ARG A O 1
ATOM 4232 N N . GLY A 1 553 ? -29.056 -5.932 20.603 1.00 97.12 553 GLY A N 1
ATOM 4233 C CA . GLY A 1 553 ? -27.746 -5.668 20.011 1.00 97.12 553 GLY A CA 1
ATOM 4234 C C . GLY A 1 553 ? -27.690 -4.329 19.272 1.00 97.12 553 GLY A C 1
ATOM 4235 O O . GLY A 1 553 ? -28.418 -4.122 18.302 1.00 97.12 553 GLY A O 1
ATOM 4236 N N . LEU A 1 554 ? -26.793 -3.446 19.708 1.00 97.88 554 LEU A N 1
ATOM 4237 C CA . LEU A 1 554 ? -26.301 -2.271 18.992 1.00 97.88 554 LEU A CA 1
ATOM 4238 C C . LEU A 1 554 ? -25.060 -2.658 18.170 1.00 97.88 554 LEU A C 1
ATOM 4240 O O . LEU A 1 554 ? -24.192 -3.394 18.643 1.00 97.88 554 LEU A O 1
ATOM 4244 N N . ARG A 1 555 ? -24.947 -2.127 16.950 1.00 97.94 555 ARG A N 1
ATOM 4245 C CA . ARG A 1 555 ? -23.756 -2.244 16.104 1.00 97.94 555 ARG A CA 1
ATOM 4246 C C . ARG A 1 555 ? -23.469 -0.942 15.361 1.00 97.94 555 ARG A C 1
ATOM 4248 O O . ARG A 1 555 ? -24.334 -0.443 14.647 1.00 97.94 555 ARG A O 1
ATOM 4255 N N . LEU A 1 556 ? -22.234 -0.462 15.462 1.00 98.06 556 LEU A N 1
ATOM 4256 C CA . LEU A 1 556 ? -21.613 0.519 14.568 1.00 98.06 556 LEU A CA 1
ATOM 4257 C C . LEU A 1 556 ? -20.684 -0.238 13.604 1.00 98.06 556 LEU A C 1
ATOM 4259 O O . LEU A 1 556 ? -19.933 -1.110 14.036 1.00 98.06 556 LEU A O 1
ATOM 4263 N N . LYS A 1 557 ? -20.709 0.080 12.309 1.00 97.25 557 LYS A N 1
ATOM 4264 C CA . LYS A 1 557 ? -19.737 -0.414 11.321 1.00 97.25 557 LYS A CA 1
ATOM 4265 C C . LYS A 1 557 ? -19.333 0.716 10.367 1.00 97.25 557 LYS A C 1
ATOM 4267 O O . LYS A 1 557 ? -20.202 1.327 9.743 1.00 97.25 557 LYS A O 1
ATOM 4272 N N . PHE A 1 558 ? -18.029 0.942 10.221 1.00 96.06 558 PHE A N 1
ATOM 4273 C CA . PHE A 1 558 ? -17.450 1.822 9.198 1.00 96.06 558 PHE A CA 1
ATOM 4274 C C . PHE A 1 558 ? -17.431 1.148 7.811 1.00 96.06 558 PHE A C 1
ATOM 4276 O O . PHE A 1 558 ? -17.561 -0.078 7.730 1.00 96.06 558 PHE A O 1
ATOM 4283 N N . PRO A 1 559 ? -17.262 1.907 6.713 1.00 93.00 559 PRO A N 1
ATOM 4284 C CA . PRO A 1 559 ? -17.080 1.331 5.383 1.00 93.00 559 PRO A CA 1
ATOM 4285 C C . PRO A 1 559 ? -15.930 0.318 5.347 1.00 93.00 559 PRO A C 1
ATOM 4287 O O . PRO A 1 559 ? -14.901 0.507 6.000 1.00 93.00 559 PRO A O 1
ATOM 4290 N N . ASP A 1 560 ? -16.093 -0.748 4.565 1.00 85.44 560 ASP A N 1
ATOM 4291 C CA . ASP A 1 560 ? -15.018 -1.715 4.338 1.00 85.44 560 ASP A CA 1
ATOM 4292 C C . ASP A 1 560 ? -13.825 -1.015 3.662 1.00 85.44 560 ASP A C 1
ATOM 4294 O O . ASP A 1 560 ? -13.999 -0.209 2.747 1.00 85.44 560 ASP A O 1
ATOM 4298 N N . GLY A 1 561 ? -12.615 -1.272 4.158 1.00 80.31 561 GLY A N 1
ATOM 4299 C CA . GLY A 1 561 ? -11.388 -0.585 3.751 1.00 80.31 561 GLY A CA 1
ATOM 4300 C C . GLY A 1 561 ? -11.159 0.813 4.351 1.00 80.31 561 GLY A C 1
ATOM 4301 O O . GLY A 1 561 ? -10.086 1.367 4.123 1.00 80.31 561 GLY A O 1
ATOM 4302 N N . TYR A 1 562 ? -12.089 1.392 5.128 1.00 87.06 562 TYR A N 1
ATOM 4303 C CA . TYR A 1 562 ? -11.841 2.675 5.807 1.00 87.06 562 TYR A CA 1
ATOM 4304 C C . TYR A 1 562 ? -10.725 2.537 6.851 1.00 87.06 562 TYR A C 1
ATOM 4306 O O . TYR A 1 562 ? -10.838 1.721 7.767 1.00 87.06 562 TYR A O 1
ATOM 4314 N N . GLU A 1 563 ? -9.677 3.353 6.722 1.00 87.38 563 GLU A N 1
ATOM 4315 C CA . GLU A 1 563 ? -8.598 3.467 7.706 1.00 87.38 563 GLU A CA 1
ATOM 4316 C C . GLU A 1 563 ? -8.964 4.507 8.780 1.00 87.38 563 GLU A C 1
ATOM 4318 O O . GLU A 1 563 ? -9.349 5.629 8.442 1.00 87.38 563 GLU A O 1
ATOM 4323 N N . LEU A 1 564 ? -8.812 4.172 10.067 1.00 88.19 564 LEU A N 1
ATOM 4324 C CA . LEU A 1 564 ? -8.935 5.167 11.139 1.00 88.19 564 LEU A CA 1
ATOM 4325 C C . LEU A 1 564 ? -7.800 6.202 11.050 1.00 88.19 564 LEU A C 1
ATOM 4327 O O . LEU A 1 564 ? -6.654 5.858 10.749 1.00 88.19 564 LEU A O 1
ATOM 4331 N N . GLY A 1 565 ? -8.109 7.462 11.362 1.00 85.50 565 GLY A N 1
ATOM 4332 C CA . GLY A 1 565 ? -7.108 8.520 11.482 1.00 85.50 565 GLY A CA 1
ATOM 4333 C C . GLY A 1 565 ? -6.194 8.309 12.693 1.00 85.50 565 GLY A C 1
ATOM 4334 O O . GLY A 1 565 ? -6.626 7.805 13.732 1.00 85.50 565 GLY A O 1
ATOM 4335 N N . ASP A 1 566 ? -4.924 8.688 12.563 1.00 83.56 566 ASP A N 1
ATOM 4336 C CA . ASP A 1 566 ? -3.937 8.501 13.628 1.00 83.56 566 ASP A CA 1
ATOM 4337 C C . ASP A 1 566 ? -4.180 9.461 14.798 1.00 83.56 566 ASP A C 1
ATOM 4339 O O . ASP A 1 566 ? -4.309 10.671 14.605 1.00 83.56 566 ASP A O 1
ATOM 4343 N N . GLY A 1 567 ? -4.312 8.922 16.010 1.00 80.88 567 GLY A N 1
ATOM 4344 C CA . GLY A 1 567 ? -4.722 9.674 17.196 1.00 80.88 567 GLY A CA 1
ATOM 4345 C C . GLY A 1 567 ? -6.163 10.208 17.151 1.00 80.88 567 GLY A C 1
ATOM 4346 O O . GLY A 1 567 ? -6.573 10.909 18.076 1.00 80.88 567 GLY A O 1
ATOM 4347 N N . TRP A 1 568 ? -6.949 9.897 16.111 1.00 92.50 568 TRP A N 1
ATOM 4348 C CA . TRP A 1 568 ? -8.330 10.371 15.992 1.00 92.50 568 TRP A CA 1
ATOM 4349 C C . TRP A 1 568 ? -9.236 9.606 16.950 1.00 92.50 568 TRP A C 1
ATOM 4351 O O . TRP A 1 568 ? -9.292 8.380 16.913 1.00 92.50 568 TRP A O 1
ATOM 4361 N N . THR A 1 569 ? -9.980 10.319 17.787 1.00 91.94 569 THR A N 1
ATOM 4362 C CA . THR A 1 569 ? -10.903 9.728 18.760 1.00 91.94 569 THR A CA 1
ATOM 4363 C C . THR A 1 569 ? -12.325 9.757 18.219 1.00 91.94 569 THR A C 1
ATOM 4365 O O . THR A 1 569 ? -12.854 10.816 17.880 1.00 91.94 569 THR A O 1
ATOM 4368 N N . TYR A 1 570 ? -12.941 8.581 18.141 1.00 96.31 570 TYR A N 1
ATOM 4369 C CA . TYR A 1 570 ? -14.290 8.356 17.636 1.00 96.31 570 TYR A CA 1
ATOM 4370 C C . TYR A 1 570 ? -15.217 8.001 18.802 1.00 96.31 570 TYR A C 1
ATOM 4372 O O . TYR A 1 570 ? -14.853 7.198 19.661 1.00 96.31 570 TYR A O 1
ATOM 4380 N N . GLN A 1 571 ? -16.424 8.564 18.827 1.00 97.38 571 GLN A N 1
ATOM 4381 C CA . GLN A 1 571 ? -17.423 8.312 19.871 1.00 97.38 571 GLN A CA 1
ATOM 4382 C C . GLN A 1 571 ? -18.775 7.972 19.251 1.00 97.38 571 GLN A C 1
ATOM 4384 O O . GLN A 1 571 ? -19.250 8.700 18.380 1.00 97.38 571 GLN A O 1
ATOM 4389 N N . ILE A 1 572 ? -19.433 6.925 19.755 1.00 98.12 572 ILE A N 1
ATOM 4390 C CA . ILE A 1 572 ? -20.874 6.704 19.581 1.00 98.12 572 ILE A CA 1
ATOM 4391 C C . ILE A 1 572 ? -21.576 6.811 20.936 1.00 98.12 572 ILE A C 1
ATOM 4393 O O . ILE A 1 572 ? -21.223 6.101 21.876 1.00 98.12 572 ILE A O 1
ATOM 4397 N N . THR A 1 573 ? -22.599 7.662 21.022 1.00 98.06 573 THR A N 1
ATOM 4398 C CA . THR A 1 573 ? -23.435 7.823 22.223 1.00 98.06 573 THR A CA 1
ATOM 4399 C C . THR A 1 573 ? -24.890 7.488 21.919 1.00 98.06 573 THR A C 1
ATOM 4401 O O . THR A 1 573 ? -25.455 7.962 20.931 1.00 98.06 573 THR A O 1
ATOM 4404 N N . VAL A 1 574 ? -25.515 6.712 22.805 1.00 98.06 574 VAL A N 1
ATOM 4405 C CA . VAL A 1 574 ? -26.952 6.397 22.805 1.00 98.06 574 VAL A CA 1
ATOM 4406 C C . VAL A 1 574 ? -27.572 6.743 24.159 1.00 98.06 574 VAL A C 1
ATOM 4408 O O . VAL A 1 574 ? -26.888 6.778 25.181 1.00 98.06 574 VAL A O 1
ATOM 4411 N N . HIS A 1 575 ? -28.877 7.006 24.187 1.00 97.00 575 HIS A N 1
ATOM 4412 C CA . HIS A 1 575 ? -29.580 7.365 25.422 1.00 97.00 575 HIS A CA 1
ATOM 4413 C C . HIS A 1 575 ? -30.270 6.136 26.019 1.00 97.00 575 HIS A C 1
ATOM 4415 O O . HIS A 1 575 ? -30.996 5.439 25.312 1.00 97.00 575 HIS A O 1
ATOM 4421 N N . ILE A 1 576 ? -30.085 5.880 27.315 1.00 97.44 576 ILE A N 1
ATOM 4422 C CA . ILE A 1 576 ? -30.676 4.729 28.020 1.00 97.44 576 ILE A CA 1
ATOM 4423 C C . ILE A 1 576 ? -31.354 5.154 29.332 1.00 97.44 576 ILE A C 1
ATOM 4425 O O . ILE A 1 576 ? -31.023 6.186 29.916 1.00 97.44 576 ILE A O 1
ATOM 4429 N N . ALA A 1 577 ? -32.278 4.339 29.841 1.00 96.19 577 ALA A N 1
ATOM 4430 C CA . ALA A 1 577 ? -32.814 4.457 31.200 1.00 96.19 577 ALA A CA 1
ATOM 4431 C C . ALA A 1 577 ? -32.904 3.083 31.887 1.00 96.19 577 ALA A C 1
ATOM 4433 O O . ALA A 1 577 ? -33.037 2.075 31.193 1.00 96.19 577 ALA A O 1
ATOM 4434 N N . PRO A 1 578 ? -32.884 3.004 33.232 1.00 96.25 578 PRO A N 1
ATOM 4435 C CA . PRO A 1 578 ? -33.134 1.748 33.935 1.00 96.25 578 PRO A CA 1
ATOM 4436 C C . PRO A 1 578 ? -34.541 1.199 33.639 1.00 96.25 578 PRO A C 1
ATOM 4438 O O . PRO A 1 578 ? -35.532 1.918 33.783 1.00 96.25 578 PRO A O 1
ATOM 4441 N N . SER A 1 579 ? -34.627 -0.074 33.253 1.00 95.19 579 SER A N 1
ATOM 4442 C CA . SER A 1 579 ? -35.873 -0.741 32.847 1.00 95.19 579 SER A CA 1
ATOM 4443 C C . SER A 1 579 ? -36.795 -1.060 34.034 1.00 95.19 579 SER A C 1
ATOM 4445 O O . SER A 1 579 ? -36.355 -1.134 35.187 1.00 95.19 579 SER A O 1
ATOM 4447 N N . GLU A 1 580 ? -38.078 -1.360 33.777 1.00 91.69 580 GLU A N 1
ATOM 4448 C CA . GLU A 1 580 ? -38.999 -1.857 34.823 1.00 91.69 580 GLU A CA 1
ATOM 4449 C C . GLU A 1 580 ? -38.471 -3.124 35.528 1.00 91.69 580 GLU A C 1
ATOM 4451 O O . GLU A 1 580 ? -38.773 -3.368 36.705 1.00 91.69 580 GLU A O 1
ATOM 4456 N N . LEU A 1 581 ? -37.643 -3.919 34.840 1.00 92.94 581 LEU A N 1
ATOM 4457 C CA . LEU A 1 581 ? -37.002 -5.095 35.415 1.00 92.94 581 LEU A CA 1
ATOM 4458 C C . LEU A 1 581 ? -35.891 -4.718 36.405 1.00 92.94 581 LEU A C 1
ATOM 4460 O O . LEU A 1 581 ? -35.788 -5.367 37.444 1.00 92.94 581 LEU A O 1
ATOM 4464 N N . ALA A 1 582 ? -35.112 -3.661 36.154 1.00 93.88 582 ALA A N 1
ATOM 4465 C CA . ALA A 1 582 ? -34.122 -3.158 37.110 1.00 93.88 582 ALA A CA 1
ATOM 4466 C C . ALA A 1 582 ? -34.785 -2.659 38.406 1.00 93.88 582 ALA A C 1
ATOM 4468 O O . ALA A 1 582 ? -34.370 -3.041 39.503 1.00 93.88 582 ALA A O 1
ATOM 4469 N N . TYR A 1 583 ? -35.881 -1.894 38.294 1.00 92.19 583 TYR A N 1
ATOM 4470 C CA . TYR A 1 583 ? -36.700 -1.514 39.455 1.00 92.19 583 TYR A CA 1
ATOM 4471 C C . TYR A 1 583 ? -37.207 -2.748 40.218 1.00 92.19 583 TYR A C 1
ATOM 4473 O O . TYR A 1 583 ? -37.124 -2.798 41.446 1.00 92.19 583 TYR A O 1
ATOM 4481 N N . SER A 1 584 ? -37.688 -3.766 39.500 1.00 92.00 584 SER A N 1
ATOM 4482 C CA . SER A 1 584 ? -38.188 -5.006 40.107 1.00 92.00 584 SER A CA 1
ATOM 4483 C C . SER A 1 584 ? -37.080 -5.780 40.839 1.00 92.00 584 SER A C 1
ATOM 4485 O O . SER A 1 584 ? -37.236 -6.082 42.023 1.00 92.00 584 SER A O 1
ATOM 4487 N N . LYS A 1 585 ? -35.933 -6.019 40.183 1.00 92.69 585 LYS A N 1
ATOM 4488 C CA . LYS A 1 585 ? -34.751 -6.691 40.756 1.00 92.69 585 LYS A CA 1
ATOM 4489 C C . LYS A 1 585 ? -34.278 -5.990 42.042 1.00 92.69 585 LYS A C 1
ATOM 4491 O O . LYS A 1 585 ? -34.049 -6.658 43.046 1.00 92.69 585 LYS A O 1
ATOM 4496 N N . TYR A 1 586 ? -34.210 -4.656 42.050 1.00 92.06 586 TYR A N 1
ATOM 4497 C CA . TYR A 1 586 ? -33.755 -3.862 43.203 1.00 92.06 586 TYR A CA 1
ATOM 4498 C C . TYR A 1 586 ? -34.669 -3.979 44.433 1.00 92.06 586 TYR A C 1
ATOM 4500 O O . TYR A 1 586 ? -34.195 -4.153 45.559 1.00 92.06 586 TYR A O 1
ATOM 4508 N N . PHE A 1 587 ? -35.992 -3.911 44.239 1.00 88.75 587 PHE A N 1
ATOM 4509 C CA . PHE A 1 587 ? -36.944 -4.038 45.348 1.00 88.75 587 PHE A CA 1
ATOM 4510 C C . PHE A 1 587 ? -37.091 -5.482 45.848 1.00 88.75 587 PHE A C 1
ATOM 4512 O O . PHE A 1 587 ? -37.346 -5.686 47.036 1.00 88.75 587 PHE A O 1
ATOM 4519 N N . GLU A 1 588 ? -36.900 -6.488 44.990 1.00 91.12 588 GLU A N 1
ATOM 4520 C CA . GLU A 1 588 ? -36.831 -7.891 45.420 1.00 91.12 588 GLU A CA 1
ATOM 4521 C C . GLU A 1 588 ? -35.528 -8.210 46.178 1.00 91.12 588 GLU A C 1
ATOM 4523 O O . GLU A 1 588 ? -35.539 -9.044 47.087 1.00 91.12 588 GLU A O 1
ATOM 4528 N N . ALA A 1 589 ? -34.440 -7.488 45.885 1.00 89.38 589 ALA A N 1
ATOM 4529 C CA . ALA A 1 589 ? -33.143 -7.569 46.562 1.00 89.38 589 ALA A CA 1
ATOM 4530 C C . ALA A 1 589 ? -33.015 -6.688 47.834 1.00 89.38 589 ALA A C 1
ATOM 4532 O O . ALA A 1 589 ? -31.902 -6.373 48.250 1.00 89.38 589 ALA A O 1
ATOM 4533 N N . ASP A 1 590 ? -34.130 -6.293 48.464 1.00 90.06 590 ASP A N 1
ATOM 4534 C CA . ASP A 1 590 ? -34.181 -5.468 49.694 1.00 90.06 590 ASP A CA 1
ATOM 4535 C C . ASP A 1 590 ? -33.413 -4.130 49.573 1.00 90.06 590 ASP A C 1
ATOM 4537 O O . ASP A 1 590 ? -32.653 -3.745 50.460 1.00 90.06 590 ASP A O 1
ATOM 4541 N N . GLU A 1 591 ? -33.629 -3.417 48.458 1.00 89.31 591 GLU A N 1
ATOM 4542 C CA . GLU A 1 591 ? -33.027 -2.106 48.150 1.00 89.31 591 GLU A CA 1
ATOM 4543 C C . GLU A 1 591 ? -31.487 -2.183 47.911 1.00 89.31 591 GLU A C 1
ATOM 4545 O O . GLU A 1 591 ? -30.750 -1.227 48.175 1.00 89.31 591 GLU A O 1
ATOM 4550 N N . THR A 1 592 ? -30.989 -3.309 47.362 1.00 89.56 592 THR A N 1
ATOM 4551 C CA . THR A 1 592 ? -29.565 -3.527 47.002 1.00 89.56 592 THR A CA 1
ATOM 4552 C C . THR A 1 592 ? -29.316 -3.738 45.500 1.00 89.56 592 THR A C 1
ATOM 4554 O O . THR A 1 592 ? -30.197 -4.163 44.755 1.00 89.56 592 THR A O 1
ATOM 4557 N N . TYR A 1 593 ? -28.094 -3.419 45.057 1.00 94.94 593 TYR A N 1
ATOM 4558 C CA . TYR A 1 593 ? -27.624 -3.536 43.672 1.00 94.94 593 TYR A CA 1
ATOM 4559 C C . TYR A 1 593 ? -26.695 -4.757 43.502 1.00 94.94 593 TYR A C 1
ATOM 4561 O O . TYR A 1 593 ? -25.836 -4.949 44.366 1.00 94.94 593 TYR A O 1
ATOM 4569 N N . PRO A 1 594 ? -26.844 -5.568 42.435 1.00 93.69 594 PRO A N 1
ATOM 4570 C CA . PRO A 1 594 ? -26.064 -6.795 42.243 1.00 93.69 594 PRO A CA 1
ATOM 4571 C C . PRO A 1 594 ? -24.691 -6.585 41.592 1.00 93.69 594 PRO A C 1
ATOM 4573 O O . PRO A 1 594 ? -23.774 -7.351 41.881 1.00 93.69 594 PRO A O 1
ATOM 4576 N N . ASP A 1 595 ? -24.550 -5.566 40.743 1.00 96.56 595 ASP A N 1
ATOM 4577 C CA . ASP A 1 595 ? -23.429 -5.431 39.808 1.00 96.56 595 ASP A CA 1
ATOM 4578 C C . ASP A 1 595 ? -22.474 -4.324 40.273 1.00 96.56 595 ASP A C 1
ATOM 4580 O O . ASP A 1 595 ? -22.920 -3.353 40.894 1.00 96.56 595 ASP A O 1
ATOM 4584 N N . ARG A 1 596 ? -21.173 -4.419 39.969 1.00 92.56 596 ARG A N 1
ATOM 4585 C CA . ARG A 1 596 ? -20.185 -3.377 40.295 1.00 92.56 596 ARG A CA 1
ATOM 4586 C C . ARG A 1 596 ? -19.500 -2.887 39.027 1.00 92.56 596 ARG A C 1
ATOM 4588 O O . ARG A 1 596 ? -18.846 -3.670 38.360 1.00 92.56 596 ARG A O 1
ATOM 4595 N N . ALA A 1 597 ? -19.594 -1.590 38.761 1.00 88.94 597 ALA A N 1
ATOM 4596 C CA . ALA A 1 597 ? -18.928 -0.964 37.629 1.00 88.94 597 ALA A CA 1
ATOM 4597 C C . ALA A 1 597 ? -17.400 -1.047 37.709 1.00 88.94 597 ALA A C 1
ATOM 4599 O O . ALA A 1 597 ? -16.809 -0.905 38.788 1.00 88.94 597 ALA A O 1
ATOM 4600 N N . ASP A 1 598 ? -16.786 -1.161 36.535 1.00 84.94 598 ASP A N 1
ATOM 4601 C CA . ASP A 1 598 ? -15.348 -1.007 36.354 1.00 84.94 598 ASP A CA 1
ATOM 4602 C C . ASP A 1 598 ? -14.899 0.454 36.545 1.00 84.94 598 ASP A C 1
ATOM 4604 O O . ASP A 1 598 ? -15.708 1.385 36.678 1.00 84.94 598 ASP A O 1
ATOM 4608 N N . HIS A 1 599 ? -13.584 0.654 36.573 1.00 78.62 599 HIS A N 1
ATOM 4609 C CA . HIS A 1 599 ? -12.957 1.970 36.674 1.00 78.62 599 HIS A CA 1
ATOM 4610 C C . HIS A 1 599 ? -13.192 2.811 35.400 1.00 78.62 599 HIS A C 1
ATOM 4612 O O . HIS A 1 599 ? -13.316 2.271 34.307 1.00 78.62 599 HIS A O 1
ATOM 4618 N N . ASP A 1 600 ? -13.253 4.139 35.545 1.00 79.50 600 ASP A N 1
ATOM 4619 C CA . ASP A 1 600 ? -13.521 5.141 34.485 1.00 79.50 600 ASP A CA 1
ATOM 4620 C C . ASP A 1 600 ? -14.824 4.966 33.669 1.00 79.50 600 ASP A C 1
ATOM 4622 O O . ASP A 1 600 ? -15.061 5.659 32.683 1.00 79.50 600 ASP A O 1
ATOM 4626 N N . THR A 1 601 ? -15.752 4.115 34.113 1.00 89.50 601 THR A N 1
ATOM 4627 C CA . THR A 1 601 ? -17.044 3.882 33.436 1.00 89.50 601 THR A CA 1
ATOM 4628 C C . THR A 1 601 ? -18.101 4.990 33.658 1.00 89.50 601 THR A C 1
ATOM 4630 O O . THR A 1 601 ? -19.312 4.756 33.600 1.00 89.50 601 THR A O 1
ATOM 4633 N N . GLY A 1 602 ? -17.663 6.233 33.876 1.00 88.06 602 GLY A N 1
ATOM 4634 C CA . GLY A 1 602 ? -18.518 7.419 34.021 1.00 88.06 602 GLY A CA 1
ATOM 4635 C C . GLY A 1 602 ? -19.101 7.616 35.421 1.00 88.06 602 GLY A C 1
ATOM 4636 O O . GLY A 1 602 ? -18.526 7.208 36.431 1.00 88.06 602 GLY A O 1
ATOM 4637 N N . THR A 1 603 ? -20.269 8.259 35.495 1.00 91.69 603 THR A N 1
ATOM 4638 C CA . THR A 1 603 ? -20.895 8.784 36.727 1.00 91.69 603 THR A CA 1
ATOM 4639 C C . THR A 1 603 ? -21.036 7.773 37.885 1.00 91.69 603 THR A C 1
ATOM 4641 O O . THR A 1 603 ? -21.208 8.173 39.045 1.00 91.69 603 THR A O 1
ATOM 4644 N N . HIS A 1 604 ? -20.987 6.463 37.625 1.00 91.31 604 HIS A N 1
ATOM 4645 C CA . HIS A 1 604 ? -21.108 5.407 38.639 1.00 91.31 604 HIS A CA 1
ATOM 4646 C C . HIS A 1 604 ? -19.936 4.411 38.701 1.00 91.31 604 HIS A C 1
ATOM 4648 O O . HIS A 1 604 ? -20.079 3.394 39.386 1.00 91.31 604 HIS A O 1
ATOM 4654 N N . ALA A 1 605 ? -18.795 4.746 38.085 1.00 82.06 605 ALA A N 1
ATOM 4655 C CA . ALA A 1 605 ? -17.543 3.989 38.139 1.00 82.06 605 ALA A CA 1
ATOM 4656 C C . ALA A 1 605 ? -17.157 3.536 39.560 1.00 82.06 605 ALA A C 1
ATOM 4658 O O . ALA A 1 605 ? -17.452 4.218 40.549 1.00 82.06 605 ALA A O 1
ATOM 4659 N N . ASP A 1 606 ? -16.536 2.355 39.660 1.00 79.12 606 ASP A N 1
ATOM 4660 C CA . ASP A 1 606 ? -16.165 1.663 40.909 1.00 79.12 606 ASP A CA 1
ATOM 4661 C C . ASP A 1 606 ? -17.320 1.369 41.902 1.00 79.12 606 ASP A C 1
ATOM 4663 O O . ASP A 1 606 ? -17.100 0.794 42.981 1.00 79.12 606 ASP A O 1
ATOM 4667 N N . GLY A 1 607 ? -18.555 1.752 41.568 1.00 86.44 607 GLY A N 1
ATOM 4668 C CA . GLY A 1 607 ? -19.735 1.675 42.422 1.00 86.44 607 GLY A CA 1
ATOM 4669 C C . GLY A 1 607 ? -20.699 0.546 42.056 1.00 86.44 607 GLY A C 1
ATOM 4670 O O . GLY A 1 607 ? -20.641 -0.037 40.980 1.00 86.44 607 GLY A O 1
ATOM 4671 N N . TRP A 1 608 ? -21.630 0.259 42.967 1.00 93.44 608 TRP A N 1
ATOM 4672 C CA . TRP A 1 608 ? -22.671 -0.754 42.761 1.00 93.44 608 TRP A CA 1
ATOM 4673 C C . TRP A 1 608 ? -23.871 -0.201 41.985 1.00 93.44 608 TRP A C 1
ATOM 4675 O O . TRP A 1 608 ? -24.337 0.893 42.308 1.00 93.44 608 TRP A O 1
ATOM 4685 N N . GLY A 1 609 ? -24.403 -0.955 41.026 1.00 96.31 609 GLY A N 1
ATOM 4686 C CA . GLY A 1 609 ? -25.564 -0.598 40.206 1.00 96.31 609 GLY A CA 1
ATOM 4687 C C . GLY A 1 609 ? -26.155 -1.812 39.477 1.00 96.31 609 GLY A C 1
ATOM 4688 O O . GLY A 1 609 ? -26.127 -2.926 39.998 1.00 96.31 609 GLY A O 1
ATOM 4689 N N . PHE A 1 610 ? -26.688 -1.591 38.277 1.00 97.62 610 PHE A N 1
ATOM 4690 C CA . PHE A 1 610 ? -26.992 -2.636 37.296 1.00 97.62 610 PHE A CA 1
ATOM 4691 C C . PHE A 1 610 ? -26.162 -2.427 36.030 1.00 97.62 610 PHE A C 1
ATOM 4693 O O . PHE A 1 610 ? -26.172 -1.310 35.511 1.00 97.62 610 PHE A O 1
ATOM 4700 N N . TYR A 1 611 ? -25.504 -3.459 35.496 1.00 97.94 611 TYR A N 1
ATOM 4701 C CA . TYR A 1 611 ? -24.757 -3.342 34.237 1.00 97.94 611 TYR A CA 1
ATOM 4702 C C . TYR A 1 611 ? -25.668 -2.891 33.090 1.00 97.94 611 TYR A C 1
ATOM 4704 O O . TYR A 1 611 ? -26.798 -3.372 32.939 1.00 97.94 611 TYR A O 1
ATOM 4712 N N . SER A 1 612 ? -25.167 -1.963 32.275 1.00 97.12 612 SER A N 1
ATOM 4713 C CA . SER A 1 612 ? -25.855 -1.463 31.077 1.00 97.12 612 SER A CA 1
ATOM 4714 C C . SER A 1 612 ? -25.830 -2.460 29.912 1.00 97.12 612 SER A C 1
ATOM 4716 O O . SER A 1 612 ? -26.759 -2.492 29.111 1.00 97.12 612 SER A O 1
ATOM 4718 N N . ASN A 1 613 ? -24.822 -3.327 29.852 1.00 96.31 613 ASN A N 1
ATOM 4719 C CA . ASN A 1 613 ? -24.656 -4.353 28.825 1.00 96.31 613 ASN A CA 1
ATOM 4720 C C . ASN A 1 613 ? -24.614 -5.768 29.409 1.00 96.31 613 ASN A C 1
ATOM 4722 O O . ASN A 1 613 ? -24.540 -5.962 30.622 1.00 96.31 613 ASN A O 1
ATOM 4726 N N . VAL A 1 614 ? -24.689 -6.754 28.522 1.00 97.00 614 VAL A N 1
ATOM 4727 C CA . VAL A 1 614 ? -24.350 -8.147 28.808 1.00 97.00 614 VAL A CA 1
ATOM 4728 C C . VAL A 1 614 ? -22.822 -8.277 28.846 1.00 97.00 614 VAL A C 1
ATOM 4730 O O . VAL A 1 614 ? -22.121 -7.605 28.082 1.00 97.00 614 VAL A O 1
ATOM 4733 N N . GLU A 1 615 ? -22.321 -9.123 29.741 1.00 91.94 615 GLU A N 1
ATOM 4734 C CA . GLU A 1 615 ? -20.914 -9.542 29.842 1.00 91.94 615 GLU A CA 1
ATOM 4735 C C . GLU A 1 615 ? -20.395 -10.039 28.472 1.00 91.94 615 GLU A C 1
ATOM 4737 O O . GLU A 1 615 ? -21.177 -10.538 27.659 1.00 91.94 615 GLU A O 1
ATOM 4742 N N . ASP A 1 616 ? -19.116 -9.804 28.171 1.00 89.06 616 ASP A N 1
ATOM 4743 C CA . ASP A 1 616 ? -18.404 -10.140 26.918 1.00 89.06 616 ASP A CA 1
ATOM 4744 C C . ASP A 1 616 ? -19.023 -9.613 25.593 1.00 89.06 616 ASP A C 1
ATOM 4746 O O . ASP A 1 616 ? -18.523 -9.896 24.503 1.00 89.06 616 ASP A O 1
ATOM 4750 N N . SER A 1 617 ? -20.118 -8.843 25.640 1.00 94.62 617 SER A N 1
ATOM 4751 C CA . SER A 1 617 ? -20.892 -8.451 24.443 1.00 94.62 617 SER A CA 1
ATOM 4752 C C . SER A 1 617 ? -20.533 -7.083 23.851 1.00 94.62 617 SER A C 1
ATOM 4754 O O . SER A 1 617 ? -20.913 -6.777 22.716 1.00 94.62 617 SER A O 1
ATOM 4756 N N . ALA A 1 618 ? -19.831 -6.255 24.626 1.00 96.62 618 ALA A N 1
ATOM 4757 C CA . ALA A 1 618 ? -19.405 -4.920 24.236 1.00 96.62 618 ALA A CA 1
ATOM 4758 C C . ALA A 1 618 ? -17.981 -4.997 23.676 1.00 96.62 618 ALA A C 1
ATOM 4760 O O . ALA A 1 618 ? -17.033 -5.110 24.450 1.00 96.62 618 ALA A O 1
ATOM 4761 N N . LYS A 1 619 ? -17.823 -4.956 22.347 1.00 96.69 619 LYS A N 1
ATOM 4762 C CA . LYS A 1 619 ? -16.533 -5.194 21.683 1.00 96.69 619 LYS A CA 1
ATOM 4763 C C . LYS A 1 619 ? -16.172 -4.157 20.628 1.00 96.69 619 LYS A C 1
ATOM 4765 O O . LYS A 1 619 ? -17.034 -3.701 19.875 1.00 96.69 619 LYS A O 1
ATOM 4770 N N . LEU A 1 620 ? -14.884 -3.840 20.548 1.00 94.75 620 LEU A N 1
ATOM 4771 C CA . LEU A 1 620 ? -14.233 -3.152 19.438 1.00 94.75 620 LEU A CA 1
ATOM 4772 C C . LEU A 1 620 ? -13.559 -4.210 18.557 1.00 94.75 620 LEU A C 1
ATOM 4774 O O . LEU A 1 620 ? -12.729 -4.979 19.028 1.00 94.75 620 LEU A O 1
ATOM 4778 N N . ILE A 1 621 ? -13.939 -4.268 17.284 1.00 92.44 621 ILE A N 1
ATOM 4779 C CA . ILE A 1 621 ? -13.483 -5.275 16.322 1.00 92.44 621 ILE A CA 1
ATOM 4780 C C . ILE A 1 621 ? -12.823 -4.553 15.149 1.00 92.44 621 ILE A C 1
ATOM 4782 O O . ILE A 1 621 ? -13.442 -3.684 14.534 1.00 92.44 621 ILE A O 1
ATOM 4786 N N . TYR A 1 622 ? -11.578 -4.896 14.825 1.00 88.94 622 TYR A N 1
ATOM 4787 C CA . TYR A 1 622 ? -10.807 -4.231 13.768 1.00 88.94 622 TYR A CA 1
ATOM 4788 C C . TYR A 1 622 ? -9.764 -5.164 13.144 1.00 88.94 622 TYR A C 1
ATOM 4790 O O . TYR A 1 622 ? -9.311 -6.121 13.767 1.00 88.94 622 TYR A O 1
ATOM 4798 N N . THR A 1 623 ? -9.344 -4.875 11.913 1.00 81.81 623 THR A N 1
ATOM 4799 C CA . THR A 1 623 ? -8.199 -5.544 11.272 1.00 81.81 623 THR A CA 1
ATOM 4800 C C . THR A 1 623 ? -7.003 -4.603 11.249 1.00 81.81 623 THR A C 1
ATOM 4802 O O . THR A 1 623 ? -7.124 -3.468 10.781 1.00 81.81 623 THR A O 1
ATOM 4805 N N . TRP A 1 624 ? -5.840 -5.073 11.694 1.00 73.25 624 TRP A N 1
ATOM 4806 C CA . TRP A 1 624 ? -4.589 -4.321 11.593 1.00 73.25 624 TRP A CA 1
ATOM 4807 C C . TRP A 1 624 ? -3.939 -4.617 10.231 1.00 73.25 624 TRP A C 1
ATOM 4809 O O . TRP A 1 624 ? -3.529 -5.754 10.008 1.00 73.25 624 TRP A O 1
ATOM 4819 N N . ASN A 1 625 ? -3.907 -3.651 9.302 1.00 58.84 625 ASN A N 1
ATOM 4820 C CA . ASN A 1 625 ? -3.446 -3.847 7.911 1.00 58.84 625 ASN A CA 1
ATOM 4821 C C . ASN A 1 625 ? -3.997 -5.136 7.245 1.00 58.84 625 ASN A C 1
ATOM 4823 O O . ASN A 1 625 ? -3.239 -5.990 6.797 1.00 58.84 625 ASN A O 1
ATOM 4827 N N . ASP A 1 626 ? -5.326 -5.298 7.258 1.00 55.91 626 ASP A N 1
ATOM 4828 C CA . ASP A 1 626 ? -6.068 -6.408 6.623 1.00 55.91 626 ASP A CA 1
ATOM 4829 C C . ASP A 1 626 ? -5.675 -7.840 7.071 1.00 55.91 626 ASP A C 1
ATOM 4831 O O . ASP A 1 626 ? -6.029 -8.832 6.432 1.00 55.91 626 ASP A O 1
ATOM 4835 N N . THR A 1 627 ? -5.004 -7.964 8.223 1.00 59.53 627 THR A N 1
ATOM 4836 C CA . THR A 1 627 ? -4.783 -9.244 8.921 1.00 59.53 627 THR A CA 1
ATOM 4837 C C . THR A 1 627 ? -6.062 -9.768 9.601 1.00 59.53 627 THR A C 1
ATOM 4839 O O . THR A 1 627 ? -7.129 -9.153 9.529 1.00 59.53 627 THR A O 1
ATOM 4842 N N . VAL A 1 628 ? -5.969 -10.926 10.273 1.00 67.44 628 VAL A N 1
ATOM 4843 C CA . VAL A 1 628 ? -7.071 -11.540 11.041 1.00 67.44 628 VAL A CA 1
ATOM 4844 C C . VAL A 1 628 ? -7.724 -10.506 11.980 1.00 67.44 628 VAL A C 1
ATOM 4846 O O . VAL A 1 628 ? -6.995 -9.824 12.707 1.00 67.44 628 VAL A O 1
ATOM 4849 N N . PRO A 1 629 ? -9.069 -10.391 12.008 1.00 79.38 629 PRO A N 1
ATOM 4850 C CA . PRO A 1 629 ? -9.760 -9.483 12.916 1.00 79.38 629 PRO A CA 1
ATOM 4851 C C . PRO A 1 629 ? -9.369 -9.712 14.377 1.00 79.38 629 PRO A C 1
ATOM 4853 O O . PRO A 1 629 ? -9.379 -10.843 14.867 1.00 79.38 629 PRO A O 1
ATOM 4856 N N . ARG A 1 630 ? -9.053 -8.618 15.068 1.00 81.00 630 ARG A N 1
ATOM 4857 C CA . ARG A 1 630 ? -8.860 -8.563 16.516 1.00 81.00 630 ARG A CA 1
ATOM 4858 C C . ARG A 1 630 ? -10.162 -8.133 17.178 1.00 81.00 630 ARG A C 1
ATOM 4860 O O . ARG A 1 630 ? -10.929 -7.370 16.591 1.00 81.00 630 ARG A O 1
ATOM 4867 N N . GLU A 1 631 ? -10.377 -8.608 18.397 1.00 89.50 631 GLU A N 1
ATOM 4868 C CA . GLU A 1 631 ? -11.484 -8.206 19.261 1.00 89.50 631 GLU A CA 1
ATOM 4869 C C . GLU A 1 631 ? -10.922 -7.685 20.587 1.00 89.50 631 GLU A C 1
ATOM 4871 O O . GLU A 1 631 ? -10.095 -8.349 21.210 1.00 89.50 631 GLU A O 1
ATOM 4876 N N . GLU A 1 632 ? -11.395 -6.523 21.024 1.00 88.88 632 GLU A N 1
ATOM 4877 C CA . GLU A 1 632 ? -11.115 -5.930 22.333 1.00 88.88 632 GLU A CA 1
ATOM 4878 C C . GLU A 1 632 ? -12.430 -5.690 23.078 1.00 88.88 632 GLU A C 1
ATOM 4880 O O . GLU A 1 632 ? -13.445 -5.366 22.459 1.00 88.88 632 GLU A O 1
ATOM 4885 N N . GLU A 1 633 ? -12.433 -5.853 24.399 1.00 92.50 633 GLU A N 1
ATOM 4886 C CA . GLU A 1 633 ? -13.646 -5.815 25.224 1.00 92.50 633 GLU A CA 1
ATOM 4887 C C . GLU A 1 633 ? -13.757 -4.502 26.003 1.00 92.50 633 GLU A C 1
ATOM 4889 O O . GLU A 1 633 ? -12.869 -4.122 26.763 1.00 92.50 633 GLU A O 1
ATOM 4894 N N . PHE A 1 634 ? -14.880 -3.807 25.825 1.00 91.62 634 PHE A N 1
ATOM 4895 C CA . PHE A 1 634 ? -15.159 -2.555 26.519 1.00 91.62 634 PHE A CA 1
ATOM 4896 C C . PHE A 1 634 ? -15.520 -2.795 28.000 1.00 91.62 634 PHE A C 1
ATOM 4898 O O . PHE A 1 634 ? -16.286 -3.716 28.299 1.00 91.62 634 PHE A O 1
ATOM 4905 N N . PRO A 1 635 ? -15.082 -1.917 28.926 1.00 89.94 635 PRO A N 1
ATOM 4906 C CA . PRO A 1 635 ? -15.429 -2.014 30.346 1.00 89.94 635 PRO A CA 1
ATOM 4907 C C . PRO A 1 635 ? -16.935 -1.813 30.589 1.00 89.94 635 PRO A C 1
ATOM 4909 O O . PRO A 1 635 ? -17.635 -1.218 29.765 1.00 89.94 635 PRO A O 1
ATOM 4912 N N . MET A 1 636 ? -17.446 -2.280 31.733 1.00 92.25 636 MET A N 1
ATOM 4913 C CA . MET A 1 636 ? -18.885 -2.375 32.010 1.00 92.25 636 MET A CA 1
ATOM 4914 C C . MET A 1 636 ? -19.423 -1.252 32.925 1.00 92.25 636 MET A C 1
ATOM 4916 O O . MET A 1 636 ? -19.385 -1.371 34.156 1.00 92.25 636 MET A O 1
ATOM 4920 N N . PRO A 1 637 ? -20.008 -0.165 32.374 1.00 94.19 637 PRO A N 1
ATOM 4921 C CA . PRO A 1 637 ? -20.742 0.815 33.169 1.00 94.19 637 PRO A CA 1
ATOM 4922 C C . PRO A 1 637 ? -22.022 0.256 33.788 1.00 94.19 637 PRO A C 1
ATOM 4924 O O . PRO A 1 637 ? -22.787 -0.477 33.146 1.00 94.19 637 PRO A O 1
ATOM 4927 N N . VAL A 1 638 ? -22.312 0.722 35.008 1.00 97.38 638 VAL A N 1
ATOM 4928 C CA . VAL A 1 638 ? -23.579 0.472 35.706 1.00 97.38 638 VAL A CA 1
ATOM 4929 C C . VAL A 1 638 ? -24.473 1.708 35.758 1.00 97.38 638 VAL A C 1
ATOM 4931 O O . VAL A 1 638 ? -24.025 2.816 36.053 1.00 97.38 638 VAL A O 1
ATOM 4934 N N . VAL A 1 639 ? -25.776 1.499 35.589 1.00 96.50 639 VAL A N 1
ATOM 4935 C CA . VAL A 1 639 ? -26.799 2.489 35.941 1.00 96.50 639 VAL A CA 1
ATOM 4936 C C . VAL A 1 639 ? -27.281 2.291 37.379 1.00 96.50 639 VAL A C 1
ATOM 4938 O O . VAL A 1 639 ? -27.161 1.217 37.971 1.00 96.50 639 VAL A O 1
ATOM 4941 N N . LYS A 1 640 ? -27.895 3.329 37.936 1.00 94.50 640 LYS A N 1
ATOM 4942 C CA . LYS A 1 640 ? -28.702 3.289 39.160 1.00 94.50 640 LYS A CA 1
ATOM 4943 C C . LYS A 1 640 ? -30.112 3.783 38.872 1.00 94.50 640 LYS A C 1
ATOM 4945 O O . LYS A 1 640 ? -30.327 4.612 37.988 1.00 94.50 640 LYS A O 1
ATOM 4950 N N . LEU A 1 641 ? -31.057 3.276 39.652 1.00 90.44 641 LEU A N 1
ATOM 4951 C CA . LEU A 1 641 ? -32.426 3.769 39.693 1.00 90.44 641 LEU A CA 1
ATOM 4952 C C . LEU A 1 641 ? -32.447 5.183 40.264 1.00 90.44 641 LEU A C 1
ATOM 4954 O O . LEU A 1 641 ? -31.695 5.493 41.195 1.00 90.44 641 LEU A O 1
ATOM 4958 N N . ASP A 1 642 ? -33.347 6.013 39.750 1.00 73.94 642 ASP A N 1
ATOM 4959 C CA . ASP A 1 642 ? -33.517 7.351 40.291 1.00 73.94 642 ASP A CA 1
ATOM 4960 C C . ASP A 1 642 ? -34.204 7.326 41.659 1.00 73.94 642 ASP A C 1
ATOM 4962 O O . ASP A 1 642 ? -34.937 6.393 42.000 1.00 73.94 642 ASP A O 1
ATOM 4966 N N . GLY A 1 643 ? -33.930 8.341 42.481 1.00 55.47 643 GLY A N 1
ATOM 4967 C CA . GLY A 1 643 ? -34.445 8.413 43.847 1.00 55.47 643 GLY A CA 1
ATOM 4968 C C . GLY A 1 643 ? -35.966 8.525 43.832 1.00 55.47 643 GLY A C 1
ATOM 4969 O O . GLY A 1 643 ? -36.487 9.608 43.585 1.00 55.47 643 GLY A O 1
ATOM 4970 N N . VAL A 1 644 ? -36.665 7.408 44.068 1.00 41.41 644 VAL A N 1
ATOM 4971 C CA . VAL A 1 644 ? -38.100 7.280 43.769 1.00 41.41 644 VAL A CA 1
ATOM 4972 C C . VAL A 1 644 ? -38.966 8.111 44.722 1.00 41.41 644 VAL A C 1
ATOM 4974 O O . VAL A 1 644 ? -39.541 7.601 45.687 1.00 41.41 644 VAL A O 1
ATOM 4977 N N . ASP A 1 645 ? -39.110 9.397 44.414 1.00 34.19 645 ASP A N 1
ATOM 4978 C CA . ASP A 1 645 ? -40.079 10.295 45.037 1.00 34.19 645 ASP A CA 1
ATOM 4979 C C . ASP A 1 645 ? -41.475 9.973 44.472 1.00 34.19 645 ASP A C 1
ATOM 4981 O O . ASP A 1 645 ? -42.009 10.646 43.588 1.00 34.19 645 ASP A O 1
ATOM 4985 N N . ILE A 1 646 ? -42.026 8.833 44.916 1.00 38.41 646 ILE A N 1
ATOM 4986 C CA . ILE A 1 646 ? -43.311 8.298 44.447 1.00 38.41 646 ILE A CA 1
ATOM 4987 C C . ILE A 1 646 ? -44.371 9.397 44.612 1.00 38.41 646 ILE A C 1
ATOM 4989 O O . ILE A 1 646 ? -44.632 9.795 45.753 1.00 38.41 646 ILE A O 1
ATOM 4993 N N . PRO A 1 647 ? -45.056 9.842 43.538 1.00 32.03 647 PRO A N 1
ATOM 4994 C CA . PRO A 1 647 ? -46.111 10.840 43.647 1.00 32.03 647 PRO A CA 1
ATOM 4995 C C . PRO A 1 647 ? -47.304 10.243 44.401 1.00 32.03 647 PRO A C 1
ATOM 4997 O O . PRO A 1 647 ? -48.197 9.622 43.822 1.00 32.03 647 PRO A O 1
ATOM 5000 N N . VAL A 1 648 ? -47.307 10.410 45.726 1.00 31.30 648 VAL A N 1
ATOM 5001 C CA . VAL A 1 648 ? -48.363 9.922 46.616 1.00 31.30 648 VAL A CA 1
ATOM 5002 C C . VAL A 1 648 ? -49.686 10.553 46.171 1.00 31.30 648 VAL A C 1
ATOM 5004 O O . VAL A 1 648 ? -49.793 11.780 46.215 1.00 31.30 648 VAL A O 1
ATOM 5007 N N . PRO A 1 649 ? -50.716 9.776 45.774 1.00 34.31 649 PRO A N 1
ATOM 5008 C CA . PRO A 1 649 ? -51.963 10.353 45.280 1.00 34.31 649 PRO A CA 1
ATOM 5009 C C . PRO A 1 649 ? -52.723 11.094 46.390 1.00 34.31 649 PRO A C 1
ATOM 5011 O O . PRO A 1 649 ? -53.517 10.514 47.135 1.00 34.31 649 PRO A O 1
ATOM 5014 N N . THR A 1 650 ? -52.509 12.405 46.491 1.00 39.66 650 THR A N 1
ATOM 5015 C CA . THR A 1 650 ? -53.132 13.331 47.452 1.00 39.66 650 THR A CA 1
ATOM 5016 C C . THR A 1 650 ? -54.592 13.649 47.088 1.00 39.66 650 THR A C 1
ATOM 5018 O O . THR A 1 650 ? -55.035 14.793 47.146 1.00 39.66 650 THR A O 1
ATOM 5021 N N . GLY A 1 651 ? -55.363 12.624 46.699 1.00 41.78 651 GLY A N 1
ATOM 5022 C CA . GLY A 1 651 ? -56.633 12.794 45.985 1.00 41.78 651 GLY A CA 1
ATOM 5023 C C . GLY A 1 651 ? -57.653 11.651 46.068 1.00 41.78 651 GLY A C 1
ATOM 5024 O O . GLY A 1 651 ? -58.569 11.631 45.254 1.00 41.78 651 GLY A O 1
ATOM 5025 N N . LEU A 1 652 ? -57.559 10.718 47.027 1.00 34.41 652 LEU A N 1
ATOM 5026 C CA . LEU A 1 652 ? -58.612 9.710 47.264 1.00 34.41 652 LEU A CA 1
ATOM 5027 C C . LEU A 1 652 ? -59.199 9.803 48.679 1.00 34.41 652 LEU A C 1
ATOM 5029 O O . LEU A 1 652 ? -58.765 9.137 49.619 1.00 34.41 652 LEU A O 1
ATOM 5033 N N . GLY A 1 653 ? -60.231 10.640 48.819 1.00 29.73 653 GLY A N 1
ATOM 5034 C CA . GLY A 1 653 ? -61.040 10.732 50.033 1.00 29.73 653 GLY A CA 1
ATOM 5035 C C . GLY A 1 653 ? -61.921 9.493 50.223 1.00 29.73 653 GLY A C 1
ATOM 5036 O O . GLY A 1 653 ? -62.821 9.232 49.426 1.00 29.73 653 GLY A O 1
ATOM 5037 N N . PHE A 1 654 ? -61.693 8.740 51.301 1.00 34.31 654 PHE A N 1
ATOM 5038 C CA . PHE A 1 654 ? -62.465 7.539 51.642 1.00 34.31 654 PHE A CA 1
ATOM 5039 C C . PHE A 1 654 ? -63.860 7.878 52.201 1.00 34.31 654 PHE A C 1
ATOM 5041 O O . PHE A 1 654 ? -64.121 7.770 53.398 1.00 34.31 654 PHE A O 1
ATOM 5048 N N . SER A 1 655 ? -64.782 8.254 51.314 1.00 34.34 655 SER A N 1
ATOM 5049 C CA . SER A 1 655 ? -66.209 8.419 51.623 1.00 34.34 655 SER A CA 1
ATOM 5050 C C . SER A 1 655 ? -67.095 7.998 50.441 1.00 34.34 655 SER A C 1
ATOM 5052 O O . SER A 1 655 ? -67.738 8.827 49.801 1.00 34.34 655 SER A O 1
ATOM 5054 N N . GLY A 1 656 ? -67.120 6.696 50.137 1.00 29.06 656 GLY A N 1
ATOM 5055 C CA . GLY A 1 656 ? -67.932 6.127 49.057 1.00 29.06 656 GLY A CA 1
ATOM 5056 C C . GLY A 1 656 ? -68.004 4.600 49.129 1.00 29.06 656 GLY A C 1
ATOM 5057 O O . GLY A 1 656 ? -67.016 3.913 48.894 1.00 29.06 656 GLY A O 1
ATOM 5058 N N . GLN A 1 657 ? -69.174 4.059 49.470 1.00 41.53 657 GLN A N 1
ATOM 5059 C CA . GLN A 1 657 ? -69.432 2.617 49.560 1.00 41.53 657 GLN A CA 1
ATOM 5060 C C . GLN A 1 657 ? -69.931 2.082 48.210 1.00 41.53 657 GLN A C 1
ATOM 5062 O O . GLN A 1 657 ? -71.082 2.346 47.876 1.00 41.53 657 GLN A O 1
ATOM 5067 N N . LEU A 1 658 ? -69.128 1.303 47.466 1.00 30.16 658 LEU A N 1
ATOM 5068 C CA . LEU A 1 658 ? -69.597 0.472 46.336 1.00 30.16 658 LEU A CA 1
ATOM 5069 C C . LEU A 1 658 ? -68.530 -0.529 45.825 1.00 30.16 658 LEU A C 1
ATOM 5071 O O . LEU A 1 658 ? -67.342 -0.235 45.837 1.00 30.16 658 LEU A O 1
ATOM 5075 N N . GLY A 1 659 ? -68.984 -1.681 45.310 1.00 29.03 659 GLY A N 1
ATOM 5076 C CA . GLY A 1 659 ? -68.336 -2.425 44.212 1.00 29.03 659 GLY A CA 1
ATOM 5077 C C . GLY A 1 659 ? -66.961 -3.083 44.430 1.00 29.03 659 GLY A C 1
ATOM 5078 O O . GLY A 1 659 ? -65.960 -2.631 43.879 1.00 29.03 659 GLY A O 1
ATOM 5079 N N . SER A 1 660 ? -66.911 -4.251 45.079 1.00 36.28 660 SER A N 1
ATOM 5080 C CA . SER A 1 660 ? -65.758 -5.161 44.959 1.00 36.28 660 SER A CA 1
ATOM 5081 C C . SER A 1 660 ? -65.749 -5.851 43.582 1.00 36.28 660 SER A C 1
ATOM 5083 O O . SER A 1 660 ? -66.502 -6.804 43.386 1.00 36.28 660 SER A O 1
ATOM 5085 N N . GLY A 1 661 ? -64.911 -5.397 42.639 1.00 36.59 661 GLY A N 1
ATOM 5086 C CA . GLY A 1 661 ? -64.746 -6.100 41.354 1.00 36.59 661 GLY A CA 1
ATOM 5087 C C . GLY A 1 661 ? -63.851 -5.465 40.279 1.00 36.59 661 GLY A C 1
ATOM 5088 O O . GLY A 1 661 ? -63.363 -6.195 39.428 1.00 36.59 661 GLY A O 1
ATOM 5089 N N . VAL A 1 662 ? -63.606 -4.146 40.295 1.00 32.06 662 VAL A N 1
ATOM 5090 C CA . VAL A 1 662 ? -63.029 -3.439 39.119 1.00 32.06 662 VAL A CA 1
ATOM 5091 C C . VAL A 1 662 ? -61.525 -3.112 39.237 1.00 32.06 662 VAL A C 1
ATOM 5093 O O . VAL A 1 662 ? -60.857 -2.893 38.234 1.00 32.06 662 VAL A O 1
ATOM 5096 N N . TRP A 1 663 ? -60.944 -3.140 40.440 1.00 32.06 663 TRP A N 1
ATOM 5097 C CA . TRP A 1 663 ? -59.559 -2.691 40.690 1.00 32.06 663 TRP A CA 1
ATOM 5098 C C . TRP A 1 663 ? -58.434 -3.607 40.167 1.00 32.06 663 TRP A C 1
ATOM 5100 O O . TRP A 1 663 ? -57.267 -3.255 40.295 1.00 32.06 663 TRP A O 1
ATOM 5110 N N . ALA A 1 664 ? -58.748 -4.770 39.592 1.00 35.94 664 ALA A N 1
ATOM 5111 C CA . ALA A 1 664 ? -57.753 -5.777 39.202 1.00 35.94 664 ALA A CA 1
ATOM 5112 C C . ALA A 1 664 ? -57.206 -5.637 37.763 1.00 35.94 664 ALA A C 1
ATOM 5114 O O . ALA A 1 664 ? -56.394 -6.461 37.358 1.00 35.94 664 ALA A O 1
ATOM 5115 N N . ALA A 1 665 ? -57.661 -4.644 36.988 1.00 33.91 665 ALA A N 1
ATOM 5116 C CA . ALA A 1 665 ? -57.465 -4.596 35.530 1.00 33.91 665 ALA A CA 1
ATOM 5117 C C . ALA A 1 665 ? -56.701 -3.360 35.000 1.00 33.91 665 ALA A C 1
ATOM 5119 O O . ALA A 1 665 ? -56.689 -3.136 33.795 1.00 33.91 665 ALA A O 1
ATOM 5120 N N . LEU A 1 666 ? -56.111 -2.531 35.874 1.00 35.44 666 LEU A N 1
ATOM 5121 C CA . LEU A 1 666 ? -55.516 -1.232 35.494 1.00 35.44 666 LEU A CA 1
ATOM 5122 C C . LEU A 1 666 ? -54.183 -0.888 36.191 1.00 35.44 666 LEU A C 1
ATOM 5124 O O . LEU A 1 666 ? -53.736 0.254 36.137 1.00 35.44 666 LEU A O 1
ATOM 5128 N N . LEU A 1 667 ? -53.541 -1.857 36.848 1.00 37.94 667 LEU A N 1
ATOM 5129 C CA . LEU A 1 667 ? -52.212 -1.704 37.448 1.00 37.94 667 LEU A CA 1
ATOM 5130 C C . LEU A 1 667 ? -51.359 -2.922 37.096 1.00 37.94 667 LEU A C 1
ATOM 5132 O O . LEU A 1 667 ? -51.822 -4.056 37.230 1.00 37.94 667 LEU A O 1
ATOM 5136 N N . GLY A 1 668 ? -50.119 -2.678 36.668 1.00 39.44 668 GLY A N 1
ATOM 5137 C CA . GLY A 1 668 ? -49.148 -3.730 36.389 1.00 39.44 668 GLY A CA 1
ATOM 5138 C C . GLY A 1 668 ? -48.790 -4.525 37.646 1.00 39.44 668 GLY A C 1
ATOM 5139 O O . GLY A 1 668 ? -48.957 -4.064 38.782 1.00 39.44 668 GLY A O 1
ATOM 5140 N N . THR A 1 669 ? -48.266 -5.734 37.453 1.00 43.88 669 THR A N 1
ATOM 5141 C CA . THR A 1 669 ? -47.837 -6.618 38.549 1.00 43.88 669 THR A CA 1
ATOM 5142 C C . THR A 1 669 ? -46.784 -5.955 39.441 1.00 43.88 669 THR A C 1
ATOM 5144 O O . THR A 1 669 ? -46.897 -6.044 40.664 1.00 43.88 669 THR A O 1
ATOM 5147 N N . ALA A 1 670 ? -45.841 -5.206 38.858 1.00 40.19 670 ALA A N 1
ATOM 5148 C CA . ALA A 1 670 ? -44.845 -4.417 39.587 1.00 40.19 670 ALA A CA 1
ATOM 5149 C C . ALA A 1 670 ? -45.479 -3.308 40.453 1.00 40.19 670 ALA A C 1
ATOM 5151 O O . ALA A 1 670 ? -45.157 -3.176 41.636 1.00 40.19 670 ALA A O 1
ATOM 5152 N N . THR A 1 671 ? -46.456 -2.558 39.925 1.00 41.56 671 THR A N 1
ATOM 5153 C CA . THR A 1 671 ? -47.160 -1.511 40.690 1.00 41.56 671 THR A CA 1
ATOM 5154 C C . THR A 1 671 ? -47.940 -2.112 41.864 1.00 41.56 671 THR A C 1
ATOM 5156 O O . THR A 1 671 ? -47.941 -1.564 42.967 1.00 41.56 671 THR A O 1
ATOM 5159 N N . MET A 1 672 ? -48.557 -3.279 41.658 1.00 44.59 672 MET A N 1
ATOM 5160 C CA . MET A 1 672 ? -49.224 -4.046 42.714 1.00 44.59 672 MET A CA 1
ATOM 5161 C C . MET A 1 672 ? -48.238 -4.583 43.766 1.00 44.59 672 MET A C 1
ATOM 5163 O O . MET A 1 672 ? -48.567 -4.573 44.954 1.00 44.59 672 MET A O 1
ATOM 5167 N N . ALA A 1 673 ? -47.030 -5.000 43.371 1.00 44.12 673 ALA A N 1
ATOM 5168 C CA . ALA A 1 673 ? -45.977 -5.435 44.290 1.00 44.12 673 ALA A CA 1
ATOM 5169 C C . ALA A 1 673 ? -45.467 -4.277 45.167 1.00 44.12 673 ALA A C 1
ATOM 5171 O O . ALA A 1 673 ? -45.458 -4.401 46.395 1.00 44.12 673 ALA A O 1
ATOM 5172 N N . ALA A 1 674 ? -45.151 -3.122 44.572 1.00 43.94 674 ALA A N 1
ATOM 5173 C CA . ALA A 1 674 ? -44.729 -1.923 45.300 1.00 43.94 674 ALA A CA 1
ATOM 5174 C C . ALA A 1 674 ? -45.807 -1.433 46.290 1.00 43.94 674 ALA A C 1
ATOM 5176 O O . ALA A 1 674 ? -45.522 -1.175 47.463 1.00 43.94 674 ALA A O 1
ATOM 5177 N N . LEU A 1 675 ? -47.077 -1.389 45.865 1.00 47.28 675 LEU A N 1
ATOM 5178 C CA . LEU A 1 675 ? -48.204 -1.037 46.738 1.00 47.28 675 LEU A CA 1
ATOM 5179 C C . LEU A 1 675 ? -48.417 -2.062 47.867 1.00 47.28 675 LEU A C 1
ATOM 5181 O O . LEU A 1 675 ? -48.714 -1.675 49.002 1.00 47.28 675 LEU A O 1
ATOM 5185 N N . ALA A 1 676 ? -48.225 -3.358 47.603 1.00 47.84 676 ALA A N 1
ATOM 5186 C CA . ALA A 1 676 ? -48.282 -4.400 48.628 1.00 47.84 676 ALA A CA 1
ATOM 5187 C C . ALA A 1 676 ? -47.126 -4.286 49.641 1.00 47.84 676 ALA A C 1
ATOM 5189 O O . ALA A 1 676 ? -47.352 -4.455 50.845 1.00 47.84 676 ALA A O 1
ATOM 5190 N N . TYR A 1 677 ? -45.916 -3.942 49.187 1.00 48.22 677 TYR A N 1
ATOM 5191 C CA . TYR A 1 677 ? -44.756 -3.708 50.048 1.00 48.22 677 TYR A CA 1
ATOM 5192 C C . TYR A 1 677 ? -44.945 -2.468 50.934 1.00 48.22 677 TYR A C 1
ATOM 5194 O O . TYR A 1 677 ? -44.752 -2.541 52.149 1.00 48.22 677 TYR A O 1
ATOM 5202 N N . LEU A 1 678 ? -45.457 -1.362 50.384 1.00 50.62 678 LEU A N 1
ATOM 5203 C CA . LEU A 1 678 ? -45.820 -0.165 51.153 1.00 50.62 678 LEU A CA 1
ATOM 5204 C C . LEU A 1 678 ? -46.921 -0.450 52.192 1.00 50.62 678 LEU A C 1
ATOM 5206 O O . LEU A 1 678 ? -46.811 -0.037 53.351 1.00 50.62 678 LEU A O 1
ATOM 5210 N N . ALA A 1 679 ? -47.951 -1.224 51.831 1.00 50.62 679 ALA A N 1
ATOM 5211 C CA . ALA A 1 679 ? -48.991 -1.663 52.766 1.00 50.62 679 ALA A CA 1
ATOM 5212 C C . ALA A 1 679 ? -48.447 -2.583 53.883 1.00 50.62 679 ALA A C 1
ATOM 5214 O O . ALA A 1 679 ? -48.946 -2.559 55.015 1.00 50.62 679 ALA A O 1
ATOM 5215 N N . TYR A 1 680 ? -47.405 -3.368 53.594 1.00 48.28 680 TYR A N 1
ATOM 5216 C CA . TYR A 1 680 ? -46.681 -4.183 54.571 1.00 48.28 680 TYR A CA 1
ATOM 5217 C C . TYR A 1 680 ? -45.788 -3.332 55.495 1.00 48.28 680 TYR A C 1
ATOM 5219 O O . TYR A 1 680 ? -45.864 -3.493 56.717 1.00 48.28 680 TYR A O 1
ATOM 5227 N N . ARG A 1 681 ? -45.020 -2.375 54.948 1.00 44.50 681 ARG A N 1
ATOM 5228 C CA . ARG A 1 681 ? -44.150 -1.442 55.697 1.00 44.50 681 ARG A CA 1
ATOM 5229 C C . ARG A 1 681 ? -44.974 -0.594 56.676 1.00 44.50 681 ARG A C 1
ATOM 5231 O O . ARG A 1 681 ? -44.626 -0.521 57.854 1.00 44.50 681 ARG A O 1
ATOM 5238 N N . ARG A 1 682 ? -46.137 -0.076 56.251 1.00 44.28 682 ARG A N 1
ATOM 5239 C CA . ARG A 1 682 ? -47.063 0.697 57.108 1.00 44.28 682 ARG A CA 1
ATOM 5240 C C . ARG A 1 682 ? -47.596 -0.114 58.297 1.00 44.28 682 ARG A C 1
ATOM 5242 O O . ARG A 1 682 ? -47.511 0.336 59.437 1.00 44.28 682 ARG A O 1
ATOM 5249 N N . ARG A 1 683 ? -48.018 -1.368 58.069 1.00 45.56 683 ARG A N 1
ATOM 5250 C CA . ARG A 1 683 ? -48.425 -2.309 59.140 1.00 45.56 683 ARG A CA 1
ATOM 5251 C C . ARG A 1 683 ? -47.314 -2.661 60.136 1.00 45.56 683 ARG A C 1
ATOM 5253 O O . ARG A 1 683 ? -47.621 -3.227 61.184 1.00 45.56 683 ARG A O 1
ATOM 5260 N N . ARG A 1 684 ? -46.048 -2.381 59.815 1.00 41.38 684 ARG A N 1
ATOM 5261 C CA . ARG A 1 684 ? -44.895 -2.637 60.689 1.00 41.38 684 ARG A CA 1
ATOM 5262 C C . ARG A 1 684 ? -44.565 -1.445 61.599 1.00 41.38 684 ARG A C 1
ATOM 5264 O O . ARG A 1 684 ? -43.944 -1.667 62.632 1.00 41.38 684 ARG A O 1
ATOM 5271 N N . TYR A 1 685 ? -45.013 -0.233 61.247 1.00 42.81 685 TYR A N 1
ATOM 5272 C CA . TYR A 1 685 ? -44.800 1.001 62.019 1.00 42.81 685 TYR A CA 1
ATOM 5273 C C . TYR A 1 685 ? -46.011 1.437 62.861 1.00 42.81 685 TYR A C 1
ATOM 5275 O O . TYR A 1 685 ? -45.811 1.884 63.985 1.00 42.81 685 TYR A O 1
ATOM 5283 N N . ASP A 1 686 ? -47.254 1.177 62.431 1.00 39.06 686 ASP A N 1
ATOM 5284 C CA . ASP A 1 686 ? -48.466 1.349 63.270 1.00 39.06 686 ASP A CA 1
ATOM 5285 C C . ASP A 1 686 ? -48.564 0.306 64.427 1.00 39.06 686 ASP A C 1
ATOM 5287 O O . ASP A 1 686 ? -49.636 0.036 64.972 1.00 39.06 686 ASP A O 1
ATOM 5291 N N . GLY A 1 687 ? -47.445 -0.338 64.789 1.00 38.62 687 GLY A N 1
ATOM 5292 C CA . GLY A 1 687 ? -47.341 -1.404 65.792 1.00 38.62 687 GLY A CA 1
ATOM 5293 C C . GLY A 1 687 ? -46.920 -0.950 67.196 1.00 38.62 687 GLY A C 1
ATOM 5294 O O . GLY A 1 687 ? -46.928 -1.770 68.115 1.00 38.62 687 GLY A O 1
ATOM 5295 N N . THR A 1 688 ? -46.563 0.324 67.382 1.00 33.72 688 THR A N 1
ATOM 5296 C CA . THR A 1 688 ? -46.118 0.895 68.666 1.00 33.72 688 THR A CA 1
ATOM 5297 C C . THR A 1 688 ? -46.808 2.223 68.967 1.00 33.72 688 THR A C 1
ATOM 5299 O O . THR A 1 688 ? -46.958 3.061 68.084 1.00 33.72 688 THR A O 1
ATOM 5302 N N . ARG A 1 689 ? -47.213 2.385 70.233 1.00 34.31 689 ARG A N 1
ATOM 5303 C CA . ARG A 1 689 ? -47.559 3.676 70.851 1.00 34.31 689 ARG A CA 1
ATOM 5304 C C . ARG A 1 689 ? -46.302 4.465 71.200 1.00 34.31 689 ARG A C 1
ATOM 5306 O O . ARG A 1 689 ? -45.292 3.785 71.484 1.00 34.31 689 ARG A O 1
#

pLDDT: mean 70.03, std 27.33, range [24.58, 98.81]

Secondary structure (DSSP, 8-state):
-HHHHHHHHHHHHHHHHHTTTS--------------------SSHHHHHHHHHHHHHHHHHHHHHHHHHHHHHTTTGGG--------------------------------------------------------------------------------------------------------PPPPPP--------PPPPPPPPEEEEEEEPTTS-EEEEEEEE--EES-SS-EEEEEEEEEE-SSGGGSBTT------GGGBHHHHHHHHHHHHHHHHTT-TTEEEEEEEEEE---TTS-SS-SEEEEEEEE-GGG--S-S-SS-TTSTT--S--TT-S---S---HHHHHHHHHHHHTSSSS-TTSEEEEEEEESS----EE-TTS-EES-SSSSSEE-TTS-EESTTHHHHHHHHHHTT--S-SEEEEEEESS-HHHH-HHHHHHHHHHHHHHSTT-B--GGG--EEESSHHHHHHHHHHHHHHHH-EEEEEEEEEEEB-TTEEEBBTTSSB--SGGGB-EEEEEE-TTS-EEPPPTT-EEEEETTTTEEEEEPPTTPBPPTT-EEEEEEEEEE-HHHHHHHHHTTS---EEPPTT-STTTTSEEEESB-TT--EEEEEETTSSPEEEE----EE----------TT--S-----TTSTTSSS-HHHHHHHHHHHHHHHHHTT--

Radius of gyration: 44.13 Å; chains: 1; bounding box: 130×104×130 Å

Sequence (689 aa):
MRRKAKRIWAFLLVLLLLFSVAGGSSFPVLAETEGAKSVSVEGEEAKEIEKAEKQAEEAKEAEKAEKQDRQEEEQQEDTEQVEPGQTGHDEGEETGAEQGMDAKNPQEDDGNASPDENTGNTENGEDRTEEEPKVTDPEQQSTDSAAESGADAANAEKPAKNETETEKQTGEVLPEEESVPEEILPAEPVVLDLAAVEPEAPSLAHRKYADRRADGTYDLTLEFTGKVDTDSQERKLDVLLIVDESGSMTYSMGGDKETNYTNSRWYNAKLAIQQLIDTLEKNDGLDVHYSIVTYSGSENDGTWNDAQTRVDWSPAAEFSISGNLTNPQERYSTGGGRLDYKPSGGTNYQAGLRKGAEQLKSKSARSDAEKVVLFLSDGKPTFYYDKNGETAGSGDEDADEDWWGNKYNWGSCSSAAYAQADKMTGIHYFYTIGIGRDENAINPDTLKELSVRIGEKNAGCKVTENNAPYLCGSLEELKKAFSEMAGEITRLSCKNVTVTDTLSENVDLLNKDGKPLTNASELVYTLSAVNAEGGEESIPEGTTVVYDPATRGLRLKFPDGYELGDGWTYQITVHIAPSELAYSKYFEADETYPDRADHDTGTHADGWGFYSNVEDSAKLIYTWNDTVPREEEFPMPVVKLDGVDIPVPTGLGFSGQLGSGVWAALLGTATMAALAYLAYRRRRYDGTR